Protein AF-A0AAX6MX62-F1 (afdb_monomer_lite)

Sequence (453 aa):
MTKADQLPPQNISNWLSMFRNEKPLVGHGFFATSRPPDQALENAAKWEELFFNREISGIQWPTEFAEFKDRCGVEVLLRLGEAFTESLPSIKNTVFTRLKVIESELAALPELPPNVEHEVKKSLFDFLHQMKTAMKNTAFSSEWNALNSQFQDCIFRIKPTCTVKDSELQTIDISGADSEPTTPTPHRPRPTDSTMRNFTTPSRRQRQEGAATPVKNEEIPMAMSRTSSVVGGSGAGASDPFAKYSNLGRLAMDIRNIRSEILSKKRPGMPRDLVPDEVRENLCLKAVRKWEAPLETYISKTAELLKKTANTALESSLESLRSRLIFKDCRKYLGEFIDKTVASQRARLAEIFGSETYQLYMMNDDAFHRYKAQEMEQLTRMRGIIRLKALTLIDWTYSIKKLERMSEEEKAKERKMLDTNLPKAGKDPYDTEIEVAGFVRGYYMSMSFHLLF

Secondary structure (DSSP, 8-state):
---GGG--GGGHHHHHHHHTT-S---TT---B----SSS-GGGHHHHHHHHHTT-STT----GGGGGGGGGBSHHHHHHHHHHHHHHHHHHHHHHHHHHHHHHHHHHTSPPPPS-HHHHHHHHHHHHHHHHHHHHHSHHHHHHHHHHHHHHHHHHHHTSPPEE---GGGS----------------------------------------------------------------------TTGGGTTTTTT-EEHHHHHHHHHHTPPTT--TT---HHHHHHHHHHHHGGGHHHHHHHHHHHHHHHHHHHHHHHHHHSGGGTTSHHHHHHHHHHHHHHHHHHHHHHHHHHHHHHHHTTS---S-HHHHHHHHHHHHHHHHHHHHHHHHHHTTSS-TT-----GGGS-HHHHHHHHHHHHHHGGGG-S-TTHHHHHHHHHHHHHHHHHHHHHH-

pLDDT: mean 76.08, std 19.91, range [26.7, 96.12]

Structure (mmCIF, N/CA/C/O backbone):
data_AF-A0AAX6MX62-F1
#
_entry.id   AF-A0AAX6MX62-F1
#
loop_
_atom_site.group_PDB
_atom_site.id
_atom_site.type_symbol
_atom_site.label_atom_id
_atom_site.label_alt_id
_atom_site.label_comp_id
_atom_site.label_asym_id
_atom_site.label_entity_id
_atom_site.label_seq_id
_atom_site.pdbx_PDB_ins_code
_atom_site.Cartn_x
_atom_site.Cartn_y
_atom_site.Cartn_z
_atom_site.occupancy
_atom_site.B_iso_or_equiv
_atom_site.auth_seq_id
_atom_site.auth_comp_id
_atom_site.auth_asym_id
_atom_site.auth_atom_id
_atom_site.pdbx_PDB_model_num
ATOM 1 N N . MET A 1 1 ? -29.141 -35.889 71.687 1.00 77.56 1 MET A N 1
ATOM 2 C CA . MET A 1 1 ? -30.233 -36.862 71.898 1.00 77.56 1 MET A CA 1
ATOM 3 C C . MET A 1 1 ? -31.029 -36.373 73.092 1.00 77.56 1 MET A C 1
ATOM 5 O O . MET A 1 1 ? -30.424 -36.046 74.102 1.00 77.56 1 MET A O 1
ATOM 9 N N . THR A 1 2 ? -32.336 -36.186 72.947 1.00 77.94 2 THR A N 1
ATOM 10 C CA . THR A 1 2 ? -33.185 -35.512 73.946 1.00 77.94 2 THR A CA 1
ATOM 11 C C . THR A 1 2 ? -34.311 -36.442 74.399 1.00 77.94 2 THR A C 1
ATOM 13 O O . THR A 1 2 ? -34.620 -37.396 73.686 1.00 77.94 2 THR A O 1
ATOM 16 N N . LYS A 1 3 ? -34.928 -36.152 75.556 1.00 78.69 3 LYS A N 1
ATOM 17 C CA . LYS A 1 3 ? -35.994 -36.967 76.181 1.00 78.69 3 LYS A CA 1
ATOM 18 C C . LYS A 1 3 ? -35.534 -38.372 76.586 1.00 78.69 3 LYS A C 1
ATOM 20 O O . LYS A 1 3 ? -36.187 -39.372 76.289 1.00 78.69 3 LYS A O 1
ATOM 25 N N . ALA A 1 4 ? -34.362 -38.449 77.212 1.00 79.38 4 ALA A N 1
ATOM 26 C CA . ALA A 1 4 ? -33.800 -39.710 77.691 1.00 79.38 4 ALA A CA 1
ATOM 27 C C . ALA A 1 4 ? -34.695 -40.408 78.745 1.00 79.38 4 ALA A C 1
ATOM 29 O O . ALA A 1 4 ? -34.673 -41.630 78.852 1.00 79.38 4 ALA A O 1
ATOM 30 N N . ASP A 1 5 ? -35.533 -39.655 79.459 1.00 74.50 5 ASP A N 1
ATOM 31 C CA . ASP A 1 5 ? -36.582 -40.130 80.370 1.00 74.50 5 ASP A CA 1
ATOM 32 C C . ASP A 1 5 ? -37.685 -40.954 79.692 1.00 74.50 5 ASP A C 1
ATOM 34 O O . ASP A 1 5 ? -38.270 -41.831 80.322 1.00 74.50 5 ASP A O 1
ATOM 38 N N . GLN A 1 6 ? -37.949 -40.714 78.406 1.00 77.69 6 GLN A N 1
ATOM 39 C CA . GLN A 1 6 ? -39.003 -41.389 77.638 1.00 77.69 6 GLN A CA 1
ATOM 40 C C . GLN A 1 6 ? -38.445 -42.424 76.655 1.00 77.69 6 GLN A C 1
ATOM 42 O O . GLN A 1 6 ? -39.113 -42.766 75.677 1.00 77.69 6 GLN A O 1
ATOM 47 N N . LEU A 1 7 ? -37.216 -42.907 76.870 1.00 77.69 7 LEU A N 1
ATOM 48 C CA . LEU A 1 7 ? -36.557 -43.834 75.955 1.00 77.69 7 LEU A CA 1
ATOM 49 C C . LEU A 1 7 ? -37.317 -45.174 75.883 1.00 77.69 7 LEU A C 1
ATOM 51 O O . LEU A 1 7 ? -37.326 -45.924 76.860 1.00 77.69 7 LEU A O 1
ATOM 55 N N . PRO A 1 8 ? -37.914 -45.538 74.729 1.00 78.56 8 PRO A N 1
ATOM 56 C CA . PRO A 1 8 ? -38.585 -46.823 74.595 1.00 78.56 8 PRO A CA 1
ATOM 57 C C . PRO A 1 8 ? -37.554 -47.960 74.605 1.00 78.56 8 PRO A C 1
ATOM 59 O O . PRO A 1 8 ? -36.505 -47.823 73.966 1.00 78.56 8 PRO A O 1
ATOM 62 N N . PRO A 1 9 ? -37.852 -49.121 75.213 1.00 75.31 9 PRO A N 1
ATOM 63 C CA . PRO A 1 9 ? -36.896 -50.225 75.334 1.00 75.31 9 PRO A CA 1
ATOM 64 C C . PRO A 1 9 ? -36.392 -50.748 73.978 1.00 75.31 9 PRO A C 1
ATOM 66 O O . PRO A 1 9 ? -35.249 -51.176 73.853 1.00 75.31 9 PRO A O 1
ATOM 69 N N . GLN A 1 10 ? -37.205 -50.627 72.924 1.00 79.19 10 GLN A N 1
ATOM 70 C CA . GLN A 1 10 ? -36.853 -51.022 71.554 1.00 79.19 10 GLN A CA 1
ATOM 71 C C . GLN A 1 10 ? -35.764 -50.134 70.918 1.00 79.19 10 GLN A C 1
ATOM 73 O O . GLN A 1 10 ? -35.095 -50.557 69.980 1.00 79.19 10 GLN A O 1
ATOM 78 N N . ASN A 1 11 ? -35.562 -48.914 71.430 1.00 79.75 11 ASN A N 1
ATOM 79 C CA . ASN A 1 11 ? -34.615 -47.934 70.888 1.00 79.75 11 ASN A CA 1
ATOM 80 C C . ASN A 1 11 ? -33.276 -47.880 71.638 1.00 79.75 11 ASN A C 1
ATOM 82 O O . ASN A 1 11 ? -32.382 -47.140 71.219 1.00 79.75 11 ASN A O 1
ATOM 86 N N . ILE A 1 12 ? -33.110 -48.670 72.703 1.00 79.88 12 ILE A N 1
ATOM 87 C CA . ILE A 1 12 ? -31.885 -48.706 73.514 1.00 79.88 12 ILE A CA 1
ATOM 88 C C . ILE A 1 12 ? -30.672 -49.111 72.662 1.00 79.88 12 ILE A C 1
ATOM 90 O O . ILE A 1 12 ? -29.658 -48.417 72.668 1.00 79.88 12 ILE A O 1
ATOM 94 N N . SER A 1 13 ? -30.792 -50.170 71.855 1.00 80.44 13 SER A N 1
ATOM 95 C CA . SER A 1 13 ? -29.715 -50.649 70.969 1.00 80.44 13 SER A CA 1
ATOM 96 C C . SER A 1 13 ? -29.292 -49.601 69.935 1.00 80.44 13 SER A C 1
ATOM 98 O O . SER A 1 13 ? -28.107 -49.413 69.660 1.00 80.44 13 SER A O 1
ATOM 100 N N . ASN A 1 14 ? -30.262 -48.861 69.399 1.00 81.69 14 ASN A N 1
ATOM 101 C CA . ASN A 1 14 ? -30.030 -47.795 68.437 1.00 81.69 14 ASN A CA 1
ATOM 102 C C . ASN A 1 14 ? -29.258 -46.630 69.077 1.00 81.69 14 ASN A C 1
ATOM 104 O O . ASN A 1 14 ? -28.263 -46.166 68.522 1.00 81.69 14 ASN A O 1
ATOM 108 N N . TRP A 1 15 ? -29.668 -46.200 70.270 1.00 83.31 15 TRP A N 1
ATOM 109 C CA . TRP A 1 15 ? -28.978 -45.152 71.020 1.00 83.31 15 TRP A CA 1
ATOM 110 C C . TRP A 1 15 ? -27.556 -45.579 71.413 1.00 83.31 15 TRP A C 1
ATOM 112 O O . TRP A 1 15 ? -26.620 -44.810 71.211 1.00 83.31 15 TRP A O 1
ATOM 122 N N . LEU A 1 16 ? -27.355 -46.824 71.856 1.00 82.31 16 LEU A N 1
ATOM 123 C CA . LEU A 1 16 ? -26.022 -47.364 72.152 1.00 82.31 16 LEU A CA 1
ATOM 124 C C . LEU A 1 16 ? -25.104 -47.372 70.923 1.00 82.31 16 LEU A C 1
ATOM 126 O O . LEU A 1 16 ? -23.960 -46.940 71.032 1.00 82.31 16 LEU A O 1
ATOM 130 N N . SER A 1 17 ? -25.606 -47.769 69.747 1.00 81.00 17 SER A N 1
ATOM 131 C CA . SER A 1 17 ? -24.821 -47.728 68.499 1.00 81.00 17 SER A CA 1
ATOM 132 C C . SER A 1 17 ? -24.388 -46.303 68.115 1.00 81.00 17 SER A C 1
ATOM 134 O O . SER A 1 17 ? -23.308 -46.099 67.562 1.00 81.00 17 SER A O 1
ATOM 136 N N . MET A 1 18 ? -25.200 -45.291 68.455 1.00 80.81 18 MET A N 1
ATOM 137 C CA . MET A 1 18 ? -24.845 -43.880 68.271 1.00 80.81 18 MET A CA 1
ATOM 138 C C . MET A 1 18 ? -23.773 -43.435 69.275 1.00 80.81 18 MET A C 1
ATOM 140 O O . MET A 1 18 ? -22.812 -42.777 68.888 1.00 80.81 18 MET A O 1
ATOM 144 N N . PHE A 1 19 ? -23.880 -43.824 70.549 1.00 77.94 19 PHE A N 1
ATOM 145 C CA . PHE A 1 19 ? -22.873 -43.499 71.569 1.00 77.94 19 PHE A CA 1
ATOM 146 C C . PHE A 1 19 ? -21.520 -44.183 71.323 1.00 77.94 19 PHE A C 1
ATOM 148 O O . PHE A 1 19 ? -20.480 -43.546 71.510 1.00 77.94 19 PHE A O 1
ATOM 155 N N . ARG A 1 20 ? -21.538 -45.428 70.828 1.00 82.06 20 ARG A N 1
ATOM 156 C CA . ARG A 1 20 ? -20.361 -46.222 70.431 1.00 82.06 20 ARG A CA 1
ATOM 157 C C . ARG A 1 20 ? -19.742 -45.812 69.099 1.00 82.06 20 ARG A C 1
ATOM 159 O O . ARG A 1 20 ? -18.747 -46.407 68.703 1.00 82.06 20 ARG A O 1
ATOM 166 N N . ASN A 1 21 ? -20.293 -44.796 68.427 1.00 70.75 21 ASN A N 1
ATOM 167 C CA . ASN A 1 21 ? -19.791 -44.300 67.145 1.00 70.75 21 ASN A CA 1
ATOM 168 C C . ASN A 1 21 ? -19.837 -45.342 66.005 1.00 70.75 21 ASN A C 1
ATOM 170 O O . ASN A 1 21 ? -19.127 -45.216 65.011 1.00 70.75 21 ASN A O 1
ATOM 174 N N . GLU A 1 22 ? -20.695 -46.359 66.121 1.00 70.50 22 GLU A N 1
ATOM 175 C CA . GLU A 1 22 ? -20.905 -47.395 65.094 1.00 70.50 22 GLU A CA 1
ATOM 176 C C . GLU A 1 22 ? -21.735 -46.865 63.906 1.00 70.50 22 GLU A C 1
ATOM 178 O O . GLU A 1 22 ? -21.837 -47.497 62.855 1.00 70.50 22 GLU A O 1
ATOM 183 N N . LYS A 1 23 ? -22.317 -45.671 64.065 1.00 66.25 23 LYS A N 1
ATOM 184 C CA . LYS A 1 23 ? -22.972 -44.872 63.023 1.00 66.25 23 LYS A CA 1
ATOM 185 C C . LYS A 1 23 ? -22.084 -43.682 62.641 1.00 66.25 23 LYS A C 1
ATOM 187 O O . LYS A 1 23 ? -21.320 -43.224 63.489 1.00 66.25 23 LYS A O 1
ATOM 192 N N . PRO A 1 24 ? -22.176 -43.162 61.399 1.00 56.03 24 PRO A N 1
ATOM 193 C CA . PRO A 1 24 ? -21.285 -42.107 60.916 1.00 56.03 24 PRO A CA 1
ATOM 194 C C . PRO A 1 24 ? -21.229 -40.921 61.889 1.00 56.03 24 PRO A C 1
ATOM 196 O O . PRO A 1 24 ? -22.263 -40.355 62.250 1.00 56.03 24 PRO A O 1
ATOM 199 N N . LEU A 1 25 ? -20.011 -40.584 62.329 1.00 60.09 25 LEU A N 1
ATOM 200 C CA . LEU A 1 25 ? -19.753 -39.526 63.305 1.00 60.09 25 LEU A CA 1
ATOM 201 C C . LEU A 1 25 ? -20.275 -38.178 62.798 1.00 60.09 25 LEU A C 1
ATOM 203 O O . LEU A 1 25 ? -19.914 -37.737 61.708 1.00 60.09 25 LEU A O 1
ATOM 207 N N . VAL A 1 26 ? -21.042 -37.479 63.634 1.00 59.84 26 VAL A N 1
ATOM 208 C CA . VAL A 1 26 ? -21.360 -36.061 63.434 1.00 59.84 26 VAL A CA 1
ATOM 209 C C . VAL A 1 26 ? -20.473 -35.253 64.378 1.00 59.84 26 VAL A C 1
ATOM 211 O O . VAL A 1 26 ? -20.745 -35.182 65.574 1.00 59.84 26 VAL A O 1
ATOM 214 N N . GLY A 1 27 ? -19.386 -34.682 63.851 1.00 66.69 27 GLY A N 1
ATOM 215 C CA . GLY A 1 27 ? -18.508 -33.747 64.568 1.00 66.69 27 GLY A CA 1
ATOM 216 C C . GLY A 1 27 ? -18.018 -34.262 65.928 1.00 66.69 27 GLY A C 1
ATOM 217 O O . GLY A 1 27 ? -17.171 -35.147 65.990 1.00 66.69 27 GLY A O 1
ATOM 218 N N . HIS A 1 28 ? -18.562 -33.704 67.012 1.00 68.44 28 HIS A N 1
ATOM 219 C CA . HIS A 1 28 ? -18.165 -33.977 68.401 1.00 68.44 28 HIS A CA 1
ATOM 220 C C . HIS A 1 28 ? -18.859 -35.198 69.041 1.00 68.44 28 HIS A C 1
ATOM 222 O O . HIS A 1 28 ? -18.721 -35.426 70.241 1.00 68.44 28 HIS A O 1
ATOM 228 N N . GLY A 1 29 ? -19.592 -35.995 68.257 1.00 75.88 29 GLY A N 1
ATOM 229 C CA . GLY A 1 29 ? -20.301 -37.184 68.731 1.00 75.88 29 GLY A CA 1
ATOM 230 C C . GLY A 1 29 ? -21.686 -36.883 69.314 1.00 75.88 29 GLY A C 1
ATOM 231 O O . GLY A 1 29 ? -22.194 -35.765 69.273 1.00 75.88 29 GLY A O 1
ATOM 232 N N . PHE A 1 30 ? -22.337 -37.924 69.830 1.00 79.12 30 PHE A N 1
ATOM 233 C CA . PHE A 1 30 ? -23.684 -37.845 70.397 1.00 79.12 30 PHE A CA 1
ATOM 234 C C . PHE A 1 30 ? -23.668 -37.583 71.911 1.00 79.12 30 PHE A C 1
ATOM 236 O O . PHE A 1 30 ? -22.931 -38.232 72.647 1.00 79.12 30 PHE A O 1
ATOM 243 N N . PHE A 1 31 ? -24.508 -36.663 72.375 1.00 82.62 31 PHE A N 1
ATOM 244 C CA . PHE A 1 31 ? -24.725 -36.370 73.796 1.00 82.62 31 PHE A CA 1
ATOM 245 C C . PHE A 1 31 ? -26.189 -36.628 74.145 1.00 82.62 31 PHE A C 1
ATOM 247 O O . PHE A 1 31 ? -27.060 -36.425 73.288 1.00 82.62 31 PHE A O 1
ATOM 254 N N . ALA A 1 32 ? -26.480 -37.060 75.372 1.00 81.94 32 ALA A N 1
ATOM 255 C CA . ALA A 1 32 ? -27.849 -37.261 75.849 1.00 81.94 32 ALA A CA 1
ATOM 256 C C . ALA A 1 32 ? -28.227 -36.214 76.892 1.00 81.94 32 ALA A C 1
ATOM 258 O O . ALA A 1 32 ? -27.435 -35.871 77.764 1.00 81.94 32 ALA A O 1
ATOM 259 N N . THR A 1 33 ? -29.466 -35.743 76.804 1.00 80.75 33 THR A N 1
ATOM 260 C CA . THR A 1 33 ? -30.073 -34.888 77.816 1.00 80.75 33 THR A CA 1
ATOM 261 C C . THR A 1 33 ? -31.504 -35.325 78.107 1.00 80.75 33 THR A C 1
ATOM 263 O O . THR A 1 33 ? -32.225 -35.823 77.230 1.00 80.75 33 THR A O 1
ATOM 266 N N . SER A 1 34 ? -31.901 -35.145 79.357 1.00 78.31 34 SER A N 1
ATOM 267 C CA . SER A 1 34 ? -33.217 -35.430 79.899 1.00 78.31 34 SER A CA 1
ATOM 268 C C . SER A 1 34 ? -33.770 -34.184 80.580 1.00 78.31 34 SER A C 1
ATOM 270 O O . SER A 1 34 ? -33.016 -33.385 81.131 1.00 78.31 34 SER A O 1
ATOM 272 N N . ARG A 1 35 ? -35.091 -34.001 80.556 1.00 75.75 35 ARG A N 1
ATOM 273 C CA . ARG A 1 35 ? -35.747 -32.906 81.281 1.00 75.75 35 ARG A CA 1
ATOM 274 C C . ARG A 1 35 ? -36.882 -33.458 82.133 1.00 75.75 35 ARG A C 1
ATOM 276 O O . ARG A 1 35 ? -37.557 -34.373 81.672 1.00 75.75 35 ARG A O 1
ATOM 283 N N . PRO A 1 36 ? -37.125 -32.893 83.327 1.00 73.00 36 PRO A N 1
ATOM 284 C CA . PRO A 1 36 ? -38.261 -33.306 84.129 1.00 73.00 36 PRO A CA 1
ATOM 285 C C . PRO A 1 36 ? -39.559 -32.952 83.382 1.00 73.00 36 PRO A C 1
ATOM 287 O O . PRO A 1 36 ? -39.681 -31.821 82.903 1.00 73.00 36 PRO A O 1
ATOM 290 N N . PRO A 1 37 ? -40.524 -33.882 83.270 1.00 64.88 37 PRO A N 1
ATOM 291 C CA . PRO A 1 37 ? -41.738 -33.662 82.486 1.00 64.88 37 PRO A CA 1
ATOM 292 C C . PRO A 1 37 ? -42.641 -32.558 83.065 1.00 64.88 37 PRO A C 1
ATOM 294 O O . PRO A 1 37 ? -43.276 -31.856 82.285 1.00 64.88 37 PRO A O 1
ATOM 297 N N . ASP A 1 38 ? -42.620 -32.342 84.391 1.00 65.06 38 ASP A N 1
ATOM 298 C CA . ASP A 1 38 ? -43.579 -31.467 85.095 1.00 65.06 38 ASP A CA 1
ATOM 299 C C . ASP A 1 38 ? -42.949 -30.530 86.162 1.00 65.06 38 ASP A C 1
ATOM 301 O O . ASP A 1 38 ? -43.635 -30.085 87.082 1.00 65.06 38 ASP A O 1
ATOM 305 N N . GLN A 1 39 ? -41.644 -30.218 86.095 1.00 62.12 39 GLN A N 1
ATOM 306 C CA . GLN A 1 39 ? -40.976 -29.322 87.068 1.00 62.12 39 GLN A CA 1
ATOM 307 C C . GLN A 1 39 ? -40.427 -28.030 86.449 1.00 62.12 39 GLN A C 1
ATOM 309 O O . GLN A 1 39 ? -40.095 -27.967 85.266 1.00 62.12 39 GLN A O 1
ATOM 314 N N . ALA A 1 40 ? -40.297 -26.993 87.286 1.00 61.34 40 ALA A N 1
ATOM 315 C CA . ALA A 1 40 ? -39.700 -25.713 86.915 1.00 61.34 40 ALA A CA 1
ATOM 316 C C . ALA A 1 40 ? -38.222 -25.866 86.494 1.00 61.34 40 ALA A C 1
ATOM 318 O O . ALA A 1 40 ? -37.453 -26.608 87.106 1.00 61.34 40 ALA A O 1
ATOM 319 N N . LEU A 1 41 ? -37.826 -25.112 85.461 1.00 60.53 41 LEU A N 1
ATOM 320 C CA . LEU A 1 41 ? -36.515 -25.171 84.792 1.00 60.53 41 LEU A CA 1
ATOM 321 C C . LEU A 1 41 ? -35.306 -24.922 85.718 1.00 60.53 41 LEU A C 1
ATOM 323 O O . LEU A 1 41 ? -34.196 -25.321 85.375 1.00 60.53 41 LEU A O 1
ATOM 327 N N . GLU A 1 42 ? -35.506 -24.296 86.879 1.00 62.34 42 GLU A N 1
ATOM 328 C CA . GLU A 1 42 ? -34.435 -23.876 87.797 1.00 62.34 42 GLU A CA 1
ATOM 329 C C . GLU A 1 42 ? -33.686 -25.044 88.462 1.00 62.34 42 GLU A C 1
ATOM 331 O O . GLU A 1 42 ? -32.519 -24.896 88.813 1.00 62.34 42 GLU A O 1
ATOM 336 N N . ASN A 1 43 ? -34.303 -26.228 88.572 1.00 66.31 43 ASN A N 1
ATOM 337 C CA . ASN A 1 43 ? -33.672 -27.427 89.148 1.00 66.31 43 ASN A CA 1
ATOM 338 C C . ASN A 1 43 ? -33.357 -28.520 88.111 1.00 66.31 43 ASN A C 1
ATOM 340 O O . ASN A 1 43 ? -33.008 -29.642 88.483 1.00 66.31 43 ASN A O 1
ATOM 344 N N . ALA A 1 44 ? -33.452 -28.209 86.813 1.00 68.69 44 ALA A N 1
ATOM 345 C CA . ALA A 1 44 ? -33.318 -29.198 85.744 1.00 68.69 44 ALA A CA 1
ATOM 346 C C . ALA A 1 44 ? -31.931 -29.868 85.703 1.00 68.69 44 ALA A C 1
ATOM 348 O O . ALA A 1 44 ? -31.861 -31.070 85.471 1.00 68.69 44 ALA A O 1
ATOM 349 N N . ALA A 1 45 ? -30.850 -29.129 85.985 1.00 69.88 45 ALA A N 1
ATOM 350 C CA . ALA A 1 45 ? -29.486 -29.673 85.987 1.00 69.88 45 ALA A CA 1
ATOM 351 C C . ALA A 1 45 ? -29.272 -30.711 87.104 1.00 69.88 45 ALA A C 1
ATOM 353 O O . ALA A 1 45 ? -28.797 -31.813 86.848 1.00 69.88 45 ALA A O 1
ATOM 354 N N . LYS A 1 46 ? -29.718 -30.396 88.329 1.00 74.06 46 LYS A N 1
ATOM 355 C CA . LYS A 1 46 ? -29.643 -31.314 89.479 1.00 74.06 46 LYS A CA 1
ATOM 356 C C . LYS A 1 46 ? -30.517 -32.548 89.278 1.00 74.06 46 LYS A C 1
ATOM 358 O O . LYS A 1 46 ? -30.117 -33.655 89.615 1.00 74.06 46 LYS A O 1
ATOM 363 N N . TRP A 1 47 ? -31.715 -32.369 88.722 1.00 76.62 47 TRP A N 1
ATOM 364 C CA . TRP A 1 47 ? -32.600 -33.488 88.407 1.00 76.62 47 TRP A CA 1
ATOM 365 C C . TRP A 1 47 ? -31.977 -34.420 87.364 1.00 76.62 47 TRP A C 1
ATOM 367 O O . TRP A 1 47 ? -32.022 -35.635 87.511 1.00 76.62 47 TRP A O 1
ATOM 377 N N . GLU A 1 48 ? -31.366 -33.860 86.326 1.00 76.88 48 GLU A N 1
ATOM 378 C CA . GLU A 1 48 ? -30.748 -34.636 85.258 1.00 76.88 48 GLU A CA 1
ATOM 379 C C . GLU A 1 48 ? -29.501 -35.400 85.736 1.00 76.88 48 GLU A C 1
ATOM 381 O O . GLU A 1 48 ? -29.311 -36.557 85.358 1.00 76.88 48 GLU A O 1
ATOM 386 N N . GLU A 1 49 ? -28.701 -34.804 86.624 1.00 75.56 49 GLU A N 1
ATOM 387 C CA . GLU A 1 49 ? -27.587 -35.480 87.295 1.00 75.56 49 GLU A CA 1
ATOM 388 C C . GLU A 1 49 ? -28.077 -36.689 88.112 1.00 75.56 49 GLU A C 1
ATOM 390 O O . GLU A 1 49 ? -27.568 -37.800 87.950 1.00 75.56 49 GLU A O 1
ATOM 395 N N . LEU A 1 50 ? -29.127 -36.508 88.921 1.00 75.31 50 LEU A N 1
ATOM 396 C CA . LEU A 1 50 ? -29.745 -37.588 89.701 1.00 75.31 50 LEU A CA 1
ATOM 397 C C . LEU A 1 50 ? -30.389 -38.661 88.804 1.00 75.31 50 LEU A C 1
ATOM 399 O O . LEU A 1 50 ? -30.332 -39.853 89.117 1.00 75.31 50 LEU A O 1
ATOM 403 N N . PHE A 1 51 ? -30.970 -38.263 87.669 1.00 78.31 51 PHE A N 1
ATOM 404 C CA . PHE A 1 51 ? -31.570 -39.162 86.681 1.00 78.31 51 PHE A CA 1
ATOM 405 C C . PHE A 1 51 ? -30.521 -40.076 86.035 1.00 78.31 51 PHE A C 1
ATOM 407 O O . PHE A 1 51 ? -30.674 -41.300 86.045 1.00 78.31 51 PHE A O 1
ATOM 414 N N . PHE A 1 52 ? -29.425 -39.508 85.520 1.00 78.06 52 PHE A N 1
ATOM 415 C CA . PHE A 1 52 ? -28.351 -40.291 84.902 1.00 78.06 52 PHE A CA 1
ATOM 416 C C . PHE A 1 52 ? -27.534 -41.097 85.927 1.00 78.06 52 PHE A C 1
ATOM 418 O O . PHE A 1 52 ? -26.981 -42.140 85.572 1.00 78.06 52 PHE A O 1
ATOM 425 N N . ASN A 1 53 ? -27.532 -40.686 87.203 1.00 75.62 53 ASN A N 1
ATOM 426 C CA . ASN A 1 53 ? -26.977 -41.453 88.326 1.00 75.62 53 ASN A CA 1
ATOM 427 C C . ASN A 1 53 ? -27.915 -42.546 88.866 1.00 75.62 53 ASN A C 1
ATOM 429 O O . ASN A 1 53 ? -27.488 -43.335 89.706 1.00 75.62 53 ASN A O 1
ATOM 433 N N . ARG A 1 54 ? -29.148 -42.653 88.343 1.00 70.06 54 ARG A N 1
ATOM 434 C CA . ARG A 1 54 ? -30.176 -43.636 88.748 1.00 70.06 54 ARG A CA 1
ATOM 435 C C . ARG A 1 54 ? -30.637 -43.507 90.201 1.00 70.06 54 ARG A C 1
ATOM 437 O O . ARG A 1 54 ? -31.048 -44.489 90.812 1.00 70.06 54 ARG A O 1
ATOM 444 N N . GLU A 1 55 ? -30.605 -42.298 90.743 1.00 63.84 55 GLU A N 1
ATOM 445 C CA . GLU A 1 55 ? -31.010 -42.014 92.125 1.00 63.84 55 GLU A CA 1
ATOM 446 C C . GLU A 1 55 ? -32.491 -41.598 92.233 1.00 63.84 55 GLU A C 1
ATOM 448 O O . GLU A 1 55 ? -33.002 -41.362 93.327 1.00 63.84 55 GLU A O 1
ATOM 453 N N . ILE A 1 56 ? -33.210 -41.538 91.104 1.00 65.44 56 ILE A N 1
ATOM 454 C CA . ILE A 1 56 ? -34.626 -41.155 91.038 1.00 65.44 56 ILE A CA 1
ATOM 455 C C . ILE A 1 56 ? -35.531 -42.393 91.038 1.00 65.44 56 ILE A C 1
ATOM 457 O O . ILE A 1 56 ? -35.474 -43.242 90.148 1.00 65.44 56 ILE A O 1
ATOM 461 N N . SER A 1 57 ? -36.430 -42.464 92.018 1.00 54.81 57 SER A N 1
ATOM 462 C CA . SER A 1 57 ? -37.421 -43.536 92.145 1.00 54.81 57 SER A CA 1
ATOM 463 C C . SER A 1 57 ? -38.523 -43.425 91.084 1.00 54.81 57 SER A C 1
ATOM 465 O O . SER A 1 57 ? -39.227 -42.420 91.022 1.00 54.81 57 SER A O 1
ATOM 467 N N . GLY A 1 58 ? -38.710 -44.482 90.282 1.00 59.06 58 GLY A N 1
ATOM 468 C CA . GLY A 1 58 ? -39.826 -44.627 89.331 1.00 59.06 58 GLY A CA 1
ATOM 469 C C . GLY A 1 58 ? -39.451 -44.580 87.845 1.00 59.06 58 GLY A C 1
ATOM 470 O O . GLY A 1 58 ? -40.237 -45.041 87.023 1.00 59.06 58 GLY A O 1
ATOM 471 N N . ILE A 1 59 ? -38.253 -44.101 87.487 1.00 63.50 59 ILE A N 1
ATOM 472 C CA . ILE A 1 59 ? -37.738 -44.111 86.106 1.00 63.50 59 ILE A CA 1
ATOM 473 C C . ILE A 1 59 ? -36.266 -44.533 86.154 1.00 63.50 59 ILE A C 1
ATOM 475 O O . ILE A 1 59 ? -35.441 -43.825 86.723 1.00 63.50 59 ILE A O 1
ATOM 479 N N . GLN A 1 60 ? -35.924 -45.692 85.583 1.00 66.06 60 GLN A N 1
ATOM 480 C CA . GLN A 1 60 ? -34.553 -46.214 85.606 1.00 66.06 60 GLN A CA 1
ATOM 481 C C . GLN A 1 60 ? -33.863 -46.008 84.257 1.00 66.06 60 GLN A C 1
ATOM 483 O O . GLN A 1 60 ? -34.242 -46.610 83.253 1.00 66.06 60 GLN A O 1
ATOM 488 N N . TRP A 1 61 ? -32.821 -45.174 84.246 1.00 74.94 61 TRP A N 1
ATOM 489 C CA . TRP A 1 61 ? -31.928 -45.044 83.097 1.00 74.94 61 TRP A CA 1
ATOM 490 C C . TRP A 1 61 ? -31.179 -46.373 82.861 1.00 74.94 61 TRP A C 1
ATOM 492 O O . TRP A 1 61 ? -30.593 -46.887 83.821 1.00 74.94 61 TRP A O 1
ATOM 502 N N . PRO A 1 62 ? -31.164 -46.948 81.640 1.00 78.06 62 PRO A N 1
ATOM 503 C CA . PRO A 1 62 ? -30.671 -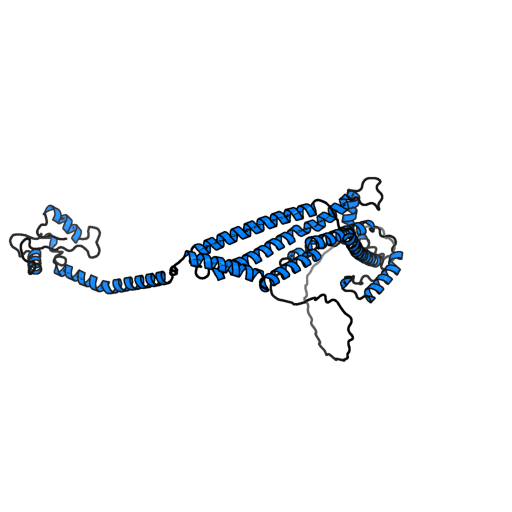48.311 81.427 1.00 78.06 62 PRO A CA 1
ATOM 504 C C . PRO A 1 62 ? -29.201 -48.511 81.819 1.00 78.06 62 PRO A C 1
ATOM 506 O O . PRO A 1 62 ? -28.374 -47.593 81.722 1.00 78.06 62 PRO A O 1
ATOM 509 N N . THR A 1 63 ? -28.873 -49.723 82.280 1.00 76.12 63 THR A N 1
ATOM 510 C CA . THR A 1 63 ? -27.552 -50.094 82.820 1.00 76.12 63 THR A CA 1
ATOM 511 C C . THR A 1 63 ? -26.428 -49.888 81.811 1.00 76.12 63 THR A C 1
ATOM 513 O O . THR A 1 63 ? -25.346 -49.409 82.151 1.00 76.12 63 THR A O 1
ATOM 516 N N . GLU A 1 64 ? -26.750 -50.185 80.558 1.00 79.12 64 GLU A N 1
ATOM 517 C CA . GLU A 1 64 ? -25.892 -50.248 79.383 1.00 79.12 64 GLU A CA 1
ATOM 518 C C . GLU A 1 64 ? -25.298 -48.888 78.988 1.00 79.12 64 GLU A C 1
ATOM 520 O O . GLU A 1 64 ? -24.287 -48.839 78.295 1.00 79.12 64 GLU A O 1
ATOM 525 N N . PHE A 1 65 ? -25.887 -47.779 79.448 1.00 77.06 65 PHE A N 1
ATOM 526 C CA . PHE A 1 65 ? -25.383 -46.424 79.199 1.00 77.06 65 PHE A CA 1
ATOM 527 C C . PHE A 1 65 ? -24.407 -45.916 80.273 1.00 77.06 65 PHE A C 1
ATOM 529 O O . PHE A 1 65 ? -23.955 -44.776 80.184 1.00 77.06 65 PHE A O 1
ATOM 536 N N . ALA A 1 66 ? -24.067 -46.728 81.284 1.00 74.88 66 ALA A N 1
ATOM 537 C CA . ALA A 1 66 ? -23.159 -46.323 82.365 1.00 74.88 66 ALA A CA 1
ATOM 538 C C . ALA A 1 66 ? -21.764 -45.910 81.857 1.00 74.88 66 ALA A C 1
ATOM 540 O O . ALA A 1 66 ? -21.157 -44.999 82.414 1.00 74.88 66 ALA A O 1
ATOM 541 N N . GLU A 1 67 ? -21.290 -46.539 80.778 1.00 78.94 67 GLU A N 1
ATOM 542 C CA . GLU A 1 67 ? -20.002 -46.240 80.134 1.00 78.94 67 GLU A CA 1
ATOM 543 C C . GLU A 1 67 ? -19.947 -44.839 79.498 1.00 78.94 67 GLU A C 1
ATOM 545 O O . GLU A 1 67 ? -18.860 -44.341 79.233 1.00 78.94 67 GLU A O 1
ATOM 550 N N . PHE A 1 68 ? -21.098 -44.190 79.278 1.00 77.81 68 PHE A N 1
ATOM 551 C CA . PHE A 1 68 ? -21.215 -42.890 78.600 1.00 77.81 68 PHE A CA 1
ATOM 552 C C . PHE A 1 68 ? -21.721 -41.775 79.522 1.00 77.81 68 PHE A C 1
ATOM 554 O O . PHE A 1 68 ? -22.278 -40.774 79.059 1.00 77.81 68 PHE A O 1
ATOM 561 N N . LYS A 1 69 ? -21.571 -41.951 80.840 1.00 73.50 69 LYS A N 1
ATOM 562 C CA . LYS A 1 69 ? -22.020 -40.986 81.855 1.00 73.50 69 LYS A CA 1
ATOM 563 C C . LYS A 1 69 ? -21.393 -39.599 81.665 1.00 73.50 69 LYS A C 1
ATOM 565 O O . LYS A 1 69 ? -22.059 -38.595 81.877 1.00 73.50 69 LYS A O 1
ATOM 570 N N . ASP A 1 70 ? -20.149 -39.544 81.204 1.00 73.75 70 ASP A N 1
ATOM 571 C CA . ASP A 1 70 ? -19.390 -38.329 80.882 1.00 73.75 70 ASP A CA 1
ATOM 572 C C . ASP A 1 70 ? -19.949 -37.529 79.688 1.00 73.75 70 ASP A C 1
ATOM 574 O O . ASP A 1 70 ? -19.583 -36.372 79.488 1.00 73.75 70 ASP A O 1
ATOM 578 N N . ARG A 1 71 ? -20.854 -38.127 78.903 1.00 74.88 71 ARG A N 1
ATOM 579 C CA . ARG A 1 71 ? -21.516 -37.526 77.730 1.00 74.88 71 ARG A CA 1
ATOM 580 C C . ARG A 1 71 ? -23.013 -37.281 77.945 1.00 74.88 71 ARG A C 1
ATOM 582 O O . ARG A 1 71 ? -23.733 -36.955 76.992 1.00 74.88 71 ARG A O 1
ATOM 589 N N . CYS A 1 72 ? -23.486 -37.458 79.175 1.00 78.06 72 CYS A N 1
ATOM 590 C CA . CYS A 1 72 ? -24.873 -37.260 79.570 1.00 78.06 72 CYS A CA 1
ATOM 591 C C . CYS A 1 72 ? -24.984 -36.032 80.483 1.00 78.06 72 CYS A C 1
ATOM 593 O O . CYS A 1 72 ? -24.193 -35.876 81.408 1.00 78.06 72 CYS A O 1
ATOM 595 N N . GLY A 1 73 ? -25.970 -35.170 80.228 1.00 74.44 73 GLY A N 1
ATOM 596 C CA . GLY A 1 73 ? -26.240 -33.982 81.041 1.00 74.44 73 GLY A CA 1
ATOM 597 C C . GLY A 1 73 ? -26.053 -32.649 80.310 1.00 74.44 73 GLY A C 1
ATOM 598 O O . GLY A 1 73 ? -25.243 -32.510 79.389 1.00 74.44 73 GLY A O 1
ATOM 599 N N . VAL A 1 74 ? -26.806 -31.639 80.745 1.00 72.06 74 VAL A N 1
ATOM 600 C CA . VAL A 1 74 ? -26.813 -30.277 80.190 1.00 72.06 74 VAL A CA 1
ATOM 601 C C . VAL A 1 74 ? -25.491 -29.542 80.432 1.00 72.06 74 VAL A C 1
ATOM 603 O O . VAL A 1 74 ? -25.073 -28.762 79.577 1.00 72.06 74 VAL A O 1
ATOM 606 N N . GLU A 1 75 ? -24.786 -29.813 81.533 1.00 70.25 75 GLU A N 1
ATOM 607 C CA . GLU A 1 75 ? -23.491 -29.177 81.837 1.00 70.25 75 GLU A CA 1
ATOM 608 C C . GLU A 1 75 ? -22.397 -29.536 80.822 1.00 70.25 75 GLU A C 1
ATOM 610 O O . GLU A 1 75 ? -21.585 -28.694 80.435 1.00 70.25 75 GLU A O 1
ATOM 615 N N . VAL A 1 76 ? -22.414 -30.768 80.311 1.00 69.88 76 VAL A N 1
ATOM 616 C CA . VAL A 1 76 ? -21.486 -31.216 79.262 1.00 69.88 76 VAL A CA 1
ATOM 617 C C . VAL A 1 76 ? -21.803 -30.529 77.928 1.00 69.88 76 VAL A C 1
ATOM 619 O O . VAL A 1 76 ? -20.902 -30.197 77.160 1.00 69.88 76 VAL A O 1
ATOM 622 N N . LEU A 1 77 ? -23.082 -30.244 77.673 1.00 66.44 77 LEU A N 1
ATOM 623 C CA . LEU A 1 77 ? -23.557 -29.500 76.503 1.00 66.44 77 LEU A CA 1
ATOM 624 C C . LEU A 1 77 ? -23.178 -28.008 76.561 1.00 66.44 77 LEU A C 1
ATOM 626 O O . LEU A 1 77 ? -22.920 -27.409 75.520 1.00 66.44 77 LEU A O 1
ATOM 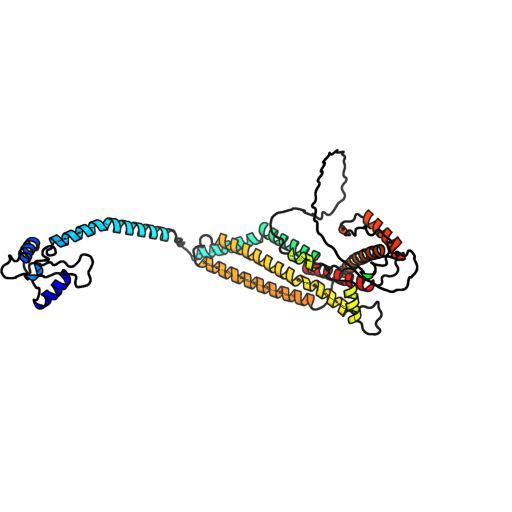630 N N . LEU A 1 78 ? -23.082 -27.416 77.757 1.00 66.50 78 LEU A N 1
ATOM 631 C CA . LEU A 1 78 ? -22.608 -26.038 77.959 1.00 66.50 78 LEU A CA 1
ATOM 632 C C . LEU A 1 78 ? -21.139 -25.851 77.545 1.00 66.50 78 LEU A C 1
ATOM 634 O O . LEU A 1 78 ? -20.810 -24.820 76.961 1.00 66.50 78 LEU A O 1
ATOM 638 N N . ARG A 1 79 ? -20.284 -26.869 77.725 1.00 65.38 79 ARG A N 1
ATOM 639 C CA . ARG A 1 79 ? -18.888 -26.857 77.235 1.00 65.38 79 ARG A CA 1
ATOM 640 C C . ARG A 1 79 ? -18.777 -26.762 75.706 1.00 65.38 79 ARG A C 1
ATOM 642 O O . ARG A 1 79 ? -17.785 -26.262 75.189 1.00 65.38 79 ARG A O 1
ATOM 649 N N . LEU A 1 80 ? -19.811 -27.159 74.956 1.00 64.69 80 LEU A N 1
ATOM 650 C CA . LEU A 1 80 ? -19.871 -26.927 73.504 1.00 64.69 80 LEU A CA 1
ATOM 651 C C . LEU A 1 80 ? -20.040 -25.433 73.166 1.00 64.69 80 LEU A C 1
ATOM 653 O O . LEU A 1 80 ? -19.577 -24.974 72.122 1.00 64.69 80 LEU A O 1
ATOM 657 N N . GLY A 1 81 ? -20.673 -24.663 74.057 1.00 64.81 81 GLY A N 1
ATOM 658 C CA . GLY A 1 81 ? -20.774 -23.208 73.945 1.00 64.81 81 GLY A CA 1
ATOM 659 C C . GLY A 1 81 ? -19.413 -22.514 74.038 1.00 64.81 81 GLY A C 1
ATOM 660 O O . GLY A 1 81 ? -19.190 -21.535 73.328 1.00 64.81 81 GLY A O 1
ATOM 661 N N . GLU A 1 82 ? -18.480 -23.062 74.823 1.00 68.44 82 GLU A N 1
ATOM 662 C CA . GLU A 1 82 ? -17.105 -22.551 74.939 1.00 68.44 82 GLU A CA 1
ATOM 663 C C . GLU A 1 82 ? -16.337 -22.710 73.616 1.00 68.44 82 GLU A C 1
ATOM 665 O O . GLU A 1 82 ? -15.751 -21.749 73.109 1.00 68.44 82 GLU A O 1
ATOM 670 N N . ALA A 1 83 ? -16.456 -23.875 72.970 1.00 66.25 83 ALA A N 1
ATOM 671 C CA . ALA A 1 83 ? -15.905 -24.110 71.633 1.00 66.25 83 ALA A CA 1
ATOM 672 C C . ALA A 1 83 ? -16.529 -23.179 70.568 1.00 66.25 83 ALA A C 1
ATOM 674 O O . ALA A 1 83 ? -15.856 -22.740 69.631 1.00 66.25 83 ALA A O 1
ATOM 675 N N . PHE A 1 84 ? -17.808 -22.813 70.723 1.00 65.19 84 PHE A N 1
ATOM 676 C CA . PHE A 1 84 ? -18.444 -21.811 69.866 1.00 65.19 84 PHE A CA 1
ATOM 677 C C . PHE A 1 84 ? -17.841 -20.417 70.093 1.00 65.19 84 PHE A C 1
ATOM 679 O O . PHE A 1 84 ? -17.518 -19.733 69.118 1.00 65.19 84 PHE A O 1
ATOM 686 N N . THR A 1 85 ? -17.600 -20.010 71.344 1.00 71.50 85 THR A N 1
ATOM 687 C CA . THR A 1 85 ? -16.926 -18.735 71.650 1.00 71.50 85 THR A CA 1
ATOM 688 C C . THR A 1 85 ? -15.486 -18.667 71.148 1.00 71.50 85 THR A C 1
ATOM 690 O O . THR A 1 85 ? -15.076 -17.607 70.679 1.00 71.50 85 THR A O 1
ATOM 693 N N . GLU A 1 86 ? -14.744 -19.775 71.143 1.00 75.50 86 GLU A N 1
ATOM 694 C CA . GLU A 1 86 ? -13.399 -19.838 70.548 1.00 75.50 86 GLU A CA 1
ATOM 695 C C . GLU A 1 86 ? -13.422 -19.655 69.021 1.00 75.50 86 GLU A C 1
ATOM 697 O O . GLU A 1 86 ? -12.487 -19.104 68.438 1.00 75.50 86 GLU A O 1
ATOM 702 N N . SER A 1 87 ? -14.514 -20.056 68.361 1.00 75.44 87 SER A N 1
ATOM 703 C CA . SER A 1 87 ? -14.682 -19.913 66.909 1.00 75.44 87 SER A CA 1
ATOM 704 C C . SER A 1 87 ? -15.161 -18.519 66.461 1.00 75.44 87 SER A C 1
ATOM 706 O O . SER A 1 87 ? -14.939 -18.128 65.309 1.00 75.44 87 SER A O 1
ATOM 708 N N . LEU A 1 88 ? -15.762 -17.723 67.357 1.00 82.31 88 LEU A N 1
ATOM 709 C CA . LEU A 1 88 ? -16.309 -16.393 67.041 1.00 82.31 88 LEU A CA 1
ATOM 710 C C . LEU A 1 88 ? -15.277 -15.390 66.490 1.00 82.31 88 LEU A C 1
ATOM 712 O O . LEU A 1 88 ? -15.604 -14.697 65.521 1.00 82.31 88 LEU A O 1
ATOM 716 N N . PRO A 1 89 ? -14.042 -15.283 67.023 1.00 84.88 89 PRO A N 1
ATOM 717 C CA . PRO A 1 89 ? -13.022 -14.399 66.460 1.00 84.88 89 PRO A CA 1
ATOM 718 C C . PRO A 1 89 ? -12.663 -14.760 65.013 1.00 84.88 89 PRO A C 1
ATOM 720 O O . PRO A 1 89 ? -12.506 -13.872 64.174 1.00 84.88 89 PRO A O 1
ATOM 723 N N . SER A 1 90 ? -12.591 -16.059 64.704 1.00 82.44 90 SER A N 1
ATOM 724 C CA . SER A 1 90 ? -12.315 -16.563 63.354 1.00 82.44 90 SER A CA 1
ATOM 725 C C . SER A 1 90 ? -13.450 -16.222 62.384 1.00 82.44 90 SER A C 1
ATOM 727 O O . SER A 1 90 ? -13.211 -15.695 61.293 1.00 82.44 90 SER A O 1
ATOM 729 N N . ILE A 1 91 ? -14.702 -16.416 62.810 1.00 84.31 91 ILE A N 1
ATOM 730 C CA . ILE A 1 91 ? -15.889 -16.042 62.028 1.00 84.31 91 ILE A CA 1
ATOM 731 C C . ILE A 1 91 ? -15.911 -14.529 61.785 1.00 84.31 91 ILE A C 1
ATOM 733 O O . ILE A 1 91 ? -16.083 -14.094 60.647 1.00 84.31 91 ILE A O 1
ATOM 737 N N . LYS A 1 92 ? -15.666 -13.719 62.823 1.00 86.31 92 LYS A N 1
ATOM 738 C CA . LYS A 1 92 ? -15.603 -12.256 62.714 1.00 86.31 92 LYS A CA 1
ATOM 739 C C . LYS A 1 92 ? -14.542 -11.821 61.705 1.00 86.31 92 LYS A C 1
ATOM 741 O O . LYS A 1 92 ? -14.859 -11.042 60.812 1.00 86.31 92 LYS A O 1
ATOM 746 N N . ASN A 1 93 ? -13.322 -12.354 61.789 1.00 89.62 93 ASN A N 1
ATOM 747 C CA . ASN A 1 93 ? -12.271 -12.055 60.814 1.00 89.62 93 ASN A CA 1
ATOM 748 C C . ASN A 1 93 ? -12.685 -12.447 59.396 1.00 89.62 93 ASN A C 1
ATOM 750 O O . ASN A 1 93 ? -12.539 -11.642 58.484 1.00 89.62 93 ASN A O 1
ATOM 754 N N . THR A 1 94 ? -13.271 -13.630 59.216 1.00 88.44 94 THR A N 1
ATOM 755 C CA . THR A 1 94 ? -13.721 -14.102 57.899 1.00 88.44 94 THR A CA 1
ATOM 756 C C . THR A 1 94 ? -14.786 -13.181 57.298 1.00 88.44 94 THR A C 1
ATOM 758 O O . THR A 1 94 ? -14.717 -12.842 56.115 1.00 88.44 94 THR A O 1
ATOM 761 N N . VAL A 1 95 ? -15.742 -12.724 58.113 1.00 91.44 95 VAL A N 1
ATOM 762 C CA . VAL A 1 95 ? -16.770 -11.757 57.704 1.00 91.44 95 VAL A CA 1
ATOM 763 C C . VAL A 1 95 ? -16.144 -10.409 57.358 1.00 91.44 95 VAL A C 1
ATOM 765 O O . VAL A 1 95 ? -16.458 -9.865 56.307 1.00 91.44 95 VAL A O 1
ATOM 768 N N . PHE A 1 96 ? -15.220 -9.891 58.172 1.00 92.25 96 PHE A N 1
ATOM 769 C CA . PHE A 1 96 ? -14.529 -8.631 57.879 1.00 92.25 96 PHE A CA 1
ATOM 770 C C . PHE A 1 96 ? -13.680 -8.711 56.608 1.00 92.25 96 PHE A C 1
ATOM 772 O O . PHE A 1 96 ? -13.688 -7.777 55.811 1.00 92.25 96 PHE A O 1
ATOM 779 N N . THR A 1 97 ? -12.980 -9.822 56.374 1.00 91.12 97 THR A N 1
ATOM 780 C CA . THR A 1 97 ? -12.220 -10.033 55.138 1.00 91.12 97 THR A CA 1
ATOM 781 C C . THR A 1 97 ? -13.151 -10.073 53.930 1.00 91.12 97 THR A C 1
ATOM 783 O O . THR A 1 97 ? -12.888 -9.391 52.944 1.00 91.12 97 THR A O 1
ATOM 786 N N . ARG A 1 98 ? -14.267 -10.810 54.013 1.00 90.94 98 ARG A N 1
ATOM 787 C CA . ARG A 1 98 ? -15.299 -10.849 52.962 1.00 90.94 98 ARG A CA 1
ATOM 788 C C . ARG A 1 98 ? -15.904 -9.474 52.702 1.00 90.94 98 ARG A C 1
ATOM 790 O O . ARG A 1 98 ? -16.040 -9.094 51.547 1.00 90.94 98 ARG A O 1
ATOM 797 N N . LEU A 1 99 ? -16.231 -8.732 53.755 1.00 91.12 99 LEU A N 1
ATOM 798 C CA . LEU A 1 99 ? -16.798 -7.391 53.661 1.00 91.12 99 LEU A CA 1
ATOM 799 C C . LEU A 1 99 ? -15.817 -6.448 52.963 1.00 91.12 99 LEU A C 1
ATOM 801 O O . LEU A 1 99 ? -16.202 -5.779 52.015 1.00 91.12 99 LEU A O 1
ATOM 805 N N . LYS A 1 100 ? -14.534 -6.482 53.336 1.00 89.94 100 LYS A N 1
ATOM 806 C CA . LYS A 1 100 ? -13.492 -5.663 52.706 1.00 89.94 100 LYS A CA 1
ATOM 807 C C . LYS A 1 100 ? -13.286 -6.003 51.224 1.00 89.94 100 LYS A C 1
ATOM 809 O O . LYS A 1 100 ? -13.045 -5.108 50.420 1.00 89.94 100 LYS A O 1
ATOM 814 N N . VAL A 1 101 ? -13.395 -7.283 50.857 1.00 90.06 101 VAL A N 1
ATOM 815 C CA . VAL A 1 101 ? -13.372 -7.722 49.451 1.00 90.06 101 VAL A CA 1
ATOM 816 C C . VAL A 1 101 ? -14.584 -7.167 48.704 1.00 90.06 101 VAL A C 1
ATOM 818 O O . VAL A 1 101 ? -14.407 -6.530 47.672 1.00 90.06 101 VAL A O 1
ATOM 821 N N . ILE A 1 102 ? -15.791 -7.314 49.254 1.00 89.19 102 ILE A N 1
ATOM 822 C CA . ILE A 1 102 ? -17.025 -6.813 48.632 1.00 89.19 102 ILE A CA 1
ATOM 823 C C . ILE A 1 102 ? -17.005 -5.286 48.502 1.00 89.19 102 ILE A C 1
ATOM 825 O O . ILE A 1 102 ? -17.371 -4.769 47.455 1.00 89.19 102 ILE A O 1
ATOM 829 N N . GLU A 1 103 ? -16.544 -4.554 49.517 1.00 87.31 103 GLU A N 1
ATOM 830 C CA . GLU A 1 103 ? -16.372 -3.098 49.442 1.00 87.31 103 GLU A CA 1
ATOM 831 C C . GLU A 1 103 ? -15.365 -2.705 48.360 1.00 87.31 103 GLU A C 1
ATOM 833 O O . GLU A 1 103 ? -15.610 -1.758 47.617 1.00 87.31 103 GLU A O 1
ATOM 838 N N . SER A 1 104 ? -14.261 -3.447 48.219 1.00 81.56 104 SER A N 1
ATOM 839 C CA . SER A 1 104 ? -13.292 -3.200 47.146 1.00 81.56 104 SER A CA 1
ATOM 840 C C . SER A 1 104 ? -13.859 -3.498 45.753 1.00 81.56 104 SER A C 1
ATOM 842 O O . SER A 1 104 ? -13.582 -2.760 44.810 1.00 81.56 104 SER A O 1
ATOM 844 N N . GLU A 1 105 ? -14.695 -4.532 45.624 1.00 81.25 105 GLU A N 1
ATOM 845 C CA . GLU A 1 105 ? -15.390 -4.879 44.382 1.00 81.25 105 GLU A CA 1
ATOM 846 C C . GLU A 1 105 ? -16.473 -3.848 44.042 1.00 81.25 105 GLU A C 1
ATOM 848 O O . GLU A 1 105 ? -16.576 -3.441 42.888 1.00 81.25 105 GLU A O 1
ATOM 853 N N . LEU A 1 106 ? -17.234 -3.367 45.034 1.00 76.75 106 LEU A N 1
ATOM 854 C CA . LEU A 1 106 ? -18.225 -2.305 44.850 1.00 76.75 106 LEU A CA 1
ATOM 855 C C . LEU A 1 106 ? -17.570 -0.977 44.470 1.00 76.75 106 LEU A C 1
ATOM 857 O O . LEU A 1 106 ? -18.053 -0.310 43.562 1.00 76.75 106 LEU A O 1
ATOM 861 N N . ALA A 1 107 ? -16.467 -0.606 45.124 1.00 72.69 107 ALA A N 1
ATOM 862 C CA . ALA A 1 107 ? -15.717 0.606 44.796 1.00 72.69 107 ALA A CA 1
ATOM 863 C C . ALA A 1 107 ? -15.084 0.546 43.393 1.00 72.69 107 ALA A C 1
ATOM 865 O O . ALA A 1 107 ? -14.827 1.582 42.783 1.00 72.69 107 ALA A O 1
ATOM 866 N N . ALA A 1 108 ? -14.841 -0.658 42.866 1.00 69.69 108 ALA A N 1
ATOM 867 C CA . ALA A 1 108 ? -14.379 -0.866 41.497 1.00 69.69 108 ALA A CA 1
ATOM 868 C C . ALA A 1 108 ? -15.507 -0.778 40.449 1.00 69.69 108 ALA A C 1
ATOM 870 O O . ALA A 1 108 ? -15.217 -0.694 39.249 1.00 69.69 108 ALA A O 1
ATOM 871 N N . LEU A 1 109 ? -16.783 -0.788 40.860 1.00 66.50 109 LEU A N 1
ATOM 872 C CA . LEU A 1 109 ? -17.902 -0.576 39.947 1.00 66.50 109 LEU A CA 1
ATOM 873 C C . LEU A 1 109 ? -18.038 0.924 39.640 1.00 66.50 109 LEU A C 1
ATOM 875 O O . LEU A 1 109 ? -18.109 1.739 40.556 1.00 66.50 109 LEU A O 1
ATOM 879 N N . PRO A 1 110 ? -18.105 1.322 38.359 1.00 63.25 110 PRO A N 1
ATOM 880 C CA . PRO A 1 110 ? -18.292 2.723 38.008 1.00 63.25 110 PRO A CA 1
ATOM 881 C C . PRO A 1 110 ? -19.687 3.188 38.452 1.00 63.25 110 PRO A C 1
ATOM 883 O O . PRO A 1 110 ? -20.692 2.622 38.011 1.00 63.25 110 PRO A O 1
ATOM 886 N N . GLU A 1 111 ? -19.759 4.239 39.274 1.00 63.62 111 GLU A N 1
ATOM 887 C CA . GLU A 1 111 ? -21.030 4.855 39.675 1.00 63.62 111 GLU A CA 1
ATOM 888 C C . GLU A 1 111 ? -21.869 5.200 38.434 1.00 63.62 111 GLU A C 1
ATOM 890 O O . GLU A 1 111 ? -21.355 5.687 37.420 1.00 63.62 111 GLU A O 1
ATOM 895 N N . LEU A 1 112 ? -23.168 4.879 38.450 1.00 63.53 112 LEU A N 1
ATOM 896 C CA . LEU A 1 112 ? -24.043 5.240 37.339 1.00 63.53 112 LEU A CA 1
ATOM 897 C C . LEU A 1 112 ? -24.227 6.762 37.333 1.00 63.53 112 LEU A C 1
ATOM 899 O O . LEU A 1 112 ? -24.726 7.302 38.320 1.00 63.53 112 LEU A O 1
ATOM 903 N N . PRO A 1 113 ? -23.878 7.458 36.233 1.00 67.06 113 PRO A N 1
ATOM 904 C CA . PRO A 1 113 ? -24.214 8.863 36.118 1.00 67.06 113 PRO A CA 1
ATOM 905 C C . PRO A 1 113 ? -25.738 9.028 36.200 1.00 67.06 113 PRO A C 1
ATOM 907 O O . PRO A 1 113 ? -26.476 8.178 35.690 1.00 67.06 113 PRO A O 1
ATOM 910 N N . PRO A 1 114 ? -26.224 10.126 36.802 1.00 69.81 114 PRO A N 1
ATOM 911 C CA . PRO A 1 114 ? -27.650 10.346 37.044 1.00 69.81 114 PRO A CA 1
ATOM 912 C C . PRO A 1 114 ? -28.478 10.357 35.751 1.00 69.81 114 PRO A C 1
ATOM 914 O O . PRO A 1 114 ? -29.656 10.012 35.770 1.00 69.81 114 PRO A O 1
ATOM 917 N N . ASN A 1 115 ? -27.862 10.705 34.616 1.00 82.19 115 ASN A N 1
ATOM 918 C CA . ASN A 1 115 ? -28.457 10.567 33.292 1.00 82.19 115 ASN A CA 1
ATOM 919 C C . ASN A 1 115 ? -27.492 9.841 32.341 1.00 82.19 115 ASN A C 1
ATOM 921 O O . ASN A 1 115 ? -26.631 10.452 31.704 1.00 82.19 115 ASN A O 1
ATOM 925 N N . VAL A 1 116 ? -27.653 8.520 32.252 1.00 80.31 116 VAL A N 1
ATOM 926 C CA . VAL A 1 116 ? -26.821 7.641 31.416 1.00 80.31 116 VAL A CA 1
ATOM 927 C C . VAL A 1 116 ? -26.938 7.991 29.930 1.00 80.31 116 VAL A C 1
ATOM 929 O O . VAL A 1 116 ? -25.937 7.980 29.222 1.00 80.31 116 VAL A O 1
ATOM 932 N N . GLU A 1 117 ? -28.133 8.338 29.449 1.00 83.94 117 GLU A N 1
ATOM 933 C CA . GLU A 1 117 ? -28.355 8.667 28.036 1.00 83.94 117 GLU A CA 1
ATOM 934 C C . GLU A 1 117 ? -27.590 9.929 27.623 1.00 83.94 117 GLU A C 1
ATOM 936 O O . GLU A 1 117 ? -26.948 9.961 26.569 1.00 83.94 117 GLU A O 1
ATOM 941 N N . HIS A 1 118 ? -27.633 10.961 28.468 1.00 86.44 118 HIS A N 1
ATOM 942 C CA . HIS A 1 118 ? -26.909 12.203 28.229 1.00 86.44 118 HIS A CA 1
ATOM 943 C C . HIS A 1 118 ? -25.395 11.969 28.181 1.00 86.44 118 HIS A C 1
ATOM 945 O O . HIS A 1 118 ? -24.731 12.470 27.275 1.00 86.44 118 HIS A O 1
ATOM 951 N N . GLU A 1 119 ? -24.855 11.177 29.112 1.00 84.94 119 GLU A N 1
ATOM 952 C CA . GLU A 1 119 ? -23.423 10.868 29.149 1.00 84.94 119 GLU A CA 1
ATOM 953 C C . GLU A 1 119 ? -22.978 10.111 27.892 1.00 84.94 119 GLU A C 1
ATOM 955 O O . GLU A 1 119 ? -21.994 10.483 27.260 1.00 84.94 119 GLU A O 1
ATOM 960 N N . VAL A 1 120 ? -23.756 9.117 27.451 1.00 86.50 120 VAL A N 1
ATOM 961 C CA . VAL A 1 120 ? -23.471 8.383 26.210 1.00 86.50 120 VAL A CA 1
ATOM 962 C C . VAL A 1 120 ? -23.496 9.309 24.993 1.00 86.50 120 VAL A C 1
ATOM 964 O O . VAL A 1 120 ? -22.578 9.273 24.172 1.00 86.50 120 VAL A O 1
ATOM 967 N N . LYS A 1 121 ? -24.520 10.162 24.864 1.00 88.75 121 LYS A N 1
ATOM 968 C CA . LYS A 1 121 ? -24.615 11.129 23.758 1.00 88.75 121 LYS A CA 1
ATOM 969 C C . LYS A 1 121 ? -23.433 12.093 23.752 1.00 88.75 121 LYS A C 1
ATOM 971 O O . LYS A 1 121 ? -22.878 12.358 22.687 1.00 88.75 121 LYS A O 1
ATOM 976 N N . LYS A 1 122 ? -23.035 12.580 24.927 1.00 90.06 122 LYS A N 1
ATOM 977 C CA . LYS A 1 122 ? -21.876 13.454 25.098 1.00 90.06 122 LYS A CA 1
ATOM 978 C C . LYS A 1 122 ? -20.587 12.750 24.669 1.00 90.06 122 LYS A C 1
ATOM 980 O O . LYS A 1 122 ? -19.906 13.270 23.794 1.00 90.06 122 LYS A O 1
ATOM 985 N N . SER A 1 123 ? -20.316 11.537 25.158 1.00 88.75 123 SER A N 1
ATOM 986 C CA . SER A 1 123 ? -19.130 10.763 24.760 1.00 88.75 123 SER A CA 1
ATOM 987 C C . SER A 1 123 ? -19.079 10.479 23.255 1.00 88.75 123 SER A C 1
ATOM 989 O O . SER A 1 123 ? -18.013 10.548 22.650 1.00 88.75 123 SER A O 1
ATOM 991 N N . LEU A 1 124 ? -20.220 10.195 22.615 1.00 89.94 124 LEU A N 1
ATOM 992 C CA . LEU A 1 124 ? -20.285 9.998 21.161 1.00 89.94 124 LEU A CA 1
ATOM 993 C C . LEU A 1 124 ? -20.043 11.299 20.378 1.00 89.94 124 LEU A C 1
ATOM 995 O O . LEU A 1 124 ? -19.415 11.279 19.315 1.00 89.94 124 LEU A O 1
ATOM 999 N N . PHE A 1 125 ? -20.524 12.433 20.887 1.00 91.94 125 PHE A N 1
ATOM 1000 C CA . PHE A 1 125 ? -20.250 13.740 20.293 1.00 91.94 125 PHE A CA 1
ATOM 1001 C C . PHE A 1 125 ? -18.773 14.125 20.448 1.00 91.94 125 PHE A C 1
ATOM 1003 O O . PHE A 1 125 ? -18.147 14.587 19.490 1.00 91.94 125 PHE A O 1
ATOM 1010 N N . ASP A 1 126 ? -18.197 13.849 21.617 1.00 92.56 126 ASP A N 1
ATOM 1011 C CA . ASP A 1 126 ? -16.779 14.045 21.905 1.00 92.56 126 ASP A CA 1
ATOM 1012 C C . ASP A 1 126 ? -15.915 13.151 21.010 1.00 92.56 126 ASP A C 1
ATOM 1014 O O . ASP A 1 126 ? -14.947 13.636 20.425 1.00 92.56 126 ASP A O 1
ATOM 1018 N N . PHE A 1 127 ? -16.305 11.890 20.792 1.00 92.88 127 PHE A N 1
ATOM 1019 C CA . PHE A 1 127 ? -15.667 11.003 19.815 1.00 92.88 127 PHE A CA 1
ATOM 1020 C C . PHE A 1 127 ? -15.657 11.618 18.411 1.00 92.88 127 PHE A C 1
ATOM 1022 O O . PHE A 1 127 ? -14.609 11.684 17.766 1.00 92.88 127 PHE A O 1
ATOM 1029 N N . LEU A 1 128 ? -16.804 12.111 17.930 1.00 92.06 128 LEU A N 1
ATOM 1030 C CA . LEU A 1 128 ? -16.902 12.740 16.611 1.00 92.06 128 LEU A CA 1
ATOM 1031 C C . LEU A 1 128 ? -15.989 13.969 16.504 1.00 92.06 128 LEU A C 1
ATOM 1033 O O . LEU A 1 128 ? -15.346 14.178 15.470 1.00 92.06 128 LEU A O 1
ATOM 1037 N N . HIS A 1 129 ? -15.936 14.789 17.554 1.00 92.31 129 HIS A N 1
ATOM 1038 C CA . HIS A 1 129 ? -15.068 15.958 17.602 1.00 92.31 129 HIS A CA 1
ATOM 1039 C C . HIS A 1 129 ? -13.588 15.556 17.601 1.00 92.31 129 HIS A C 1
ATOM 1041 O O . HIS A 1 129 ? -12.824 16.049 16.770 1.00 92.31 129 HIS A O 1
ATOM 1047 N N . GLN A 1 130 ? -13.196 14.610 18.457 1.00 91.19 130 GLN A N 1
ATOM 1048 C CA . GLN A 1 130 ? -11.831 14.093 18.530 1.00 91.19 130 GLN A CA 1
ATOM 1049 C C . GLN A 1 130 ? -11.395 13.460 17.210 1.00 91.19 130 GLN A C 1
ATOM 1051 O O . GLN A 1 130 ? -10.291 13.733 16.753 1.00 91.19 130 GLN A O 1
ATOM 1056 N N . MET A 1 131 ? -12.266 12.702 16.541 1.00 91.19 131 MET A N 1
ATOM 1057 C CA . MET A 1 131 ? -11.977 12.123 15.229 1.00 91.19 131 MET A CA 1
ATOM 1058 C C . MET A 1 131 ? -11.753 13.212 14.172 1.00 91.19 131 MET A C 1
ATOM 1060 O O . MET A 1 131 ? -10.765 13.175 13.443 1.00 91.19 131 MET A O 1
ATOM 1064 N N . LYS A 1 132 ? -12.617 14.236 14.109 1.00 90.12 132 LYS A N 1
ATOM 1065 C CA . LYS A 1 132 ? -12.434 15.373 13.185 1.00 90.12 132 LYS A CA 1
ATOM 1066 C C . LYS A 1 132 ? -11.130 16.122 13.451 1.00 90.12 132 LYS A C 1
ATOM 1068 O O . LYS A 1 132 ? -10.447 16.505 12.502 1.00 90.12 132 LYS A O 1
ATOM 1073 N N . THR A 1 133 ? -10.786 16.326 14.717 1.00 90.31 133 THR A N 1
ATOM 1074 C CA . THR A 1 133 ? -9.543 16.988 15.120 1.00 90.31 133 THR A CA 1
ATOM 1075 C C . THR A 1 133 ? -8.330 16.119 14.807 1.00 90.31 133 THR A C 1
ATOM 1077 O O . THR A 1 133 ? -7.359 16.628 14.262 1.00 90.31 133 THR A O 1
ATOM 1080 N N . ALA A 1 134 ? -8.396 14.809 15.049 1.00 87.75 134 ALA A N 1
ATOM 1081 C CA . ALA A 1 134 ? -7.327 13.863 14.747 1.00 87.75 134 ALA A CA 1
ATOM 1082 C C . ALA A 1 134 ? -7.054 13.756 13.239 1.00 87.75 134 ALA A C 1
ATOM 1084 O O . ALA A 1 134 ? -5.897 13.755 12.833 1.00 87.75 134 ALA A O 1
ATOM 1085 N N . MET A 1 135 ? -8.098 13.769 12.405 1.00 84.44 135 MET A N 1
ATOM 1086 C CA . MET A 1 135 ? -7.954 13.790 10.942 1.00 84.44 135 MET A CA 1
ATOM 1087 C C . MET A 1 135 ? -7.342 15.099 10.421 1.00 84.44 135 MET A C 1
ATOM 1089 O O . MET A 1 135 ? -6.674 15.099 9.391 1.00 84.44 135 MET A O 1
ATOM 1093 N N . LYS A 1 136 ? -7.557 16.219 11.125 1.00 85.06 136 LYS A N 1
ATOM 1094 C CA . LYS A 1 136 ? -6.934 17.521 10.823 1.00 85.06 136 LYS A CA 1
ATOM 1095 C C . LYS A 1 136 ? -5.576 17.714 11.504 1.00 85.06 136 LYS A C 1
ATOM 1097 O O . LYS A 1 136 ? -4.900 18.704 11.234 1.00 85.06 136 LYS A O 1
ATOM 1102 N N . ASN A 1 137 ? -5.193 16.812 12.403 1.00 83.94 137 ASN A N 1
ATOM 1103 C CA . ASN A 1 137 ? -3.967 16.921 13.176 1.00 83.94 137 ASN A CA 1
ATOM 1104 C C . ASN A 1 137 ? -2.754 16.750 12.252 1.00 83.94 137 ASN A C 1
ATOM 1106 O O . ASN A 1 137 ? -2.732 15.897 11.358 1.00 83.94 137 ASN A O 1
ATOM 1110 N N . THR A 1 138 ? -1.719 17.546 12.505 1.00 79.00 138 THR A N 1
ATOM 1111 C CA . THR A 1 138 ? -0.436 17.478 11.808 1.00 79.00 138 THR A CA 1
ATOM 1112 C C . THR A 1 138 ? 0.218 16.104 11.938 1.00 79.00 138 THR A C 1
ATOM 1114 O O . THR A 1 138 ? 0.872 15.676 10.995 1.00 79.00 138 THR A O 1
ATOM 1117 N N . ALA A 1 139 ? 0.000 15.375 13.038 1.00 83.94 139 ALA A N 1
ATOM 1118 C CA . ALA A 1 139 ? 0.559 14.036 13.236 1.00 83.94 139 ALA A CA 1
ATOM 1119 C C . ALA A 1 139 ? 0.014 12.999 12.235 1.00 83.94 139 ALA A C 1
ATOM 1121 O O . ALA A 1 139 ? 0.797 12.365 11.530 1.00 83.94 139 ALA A O 1
ATOM 1122 N N . PHE A 1 140 ? -1.314 12.866 12.115 1.00 87.12 140 PHE A N 1
ATOM 1123 C CA . PHE A 1 140 ? -1.933 11.944 11.150 1.00 87.12 140 PHE A CA 1
ATOM 1124 C C . PHE A 1 140 ? -1.583 12.336 9.714 1.00 87.12 140 PHE A C 1
ATOM 1126 O O . PHE A 1 140 ? -1.166 11.493 8.924 1.00 87.12 140 PHE A O 1
ATOM 1133 N N . SER A 1 141 ? -1.701 13.630 9.398 1.00 87.50 141 SER A N 1
ATOM 1134 C CA . SER A 1 141 ? -1.355 14.153 8.075 1.00 87.50 141 SER A CA 1
ATOM 1135 C C . SER A 1 141 ? 0.115 13.887 7.732 1.00 87.50 141 SER A C 1
ATOM 1137 O O . SER A 1 141 ? 0.419 13.489 6.614 1.00 87.50 141 SER A O 1
ATOM 1139 N N . SER A 1 142 ? 1.032 14.021 8.694 1.00 89.62 142 SER A N 1
ATOM 1140 C CA . SER A 1 142 ? 2.455 13.718 8.509 1.00 89.62 142 SER A CA 1
ATOM 1141 C C . SER A 1 142 ? 2.710 12.229 8.251 1.00 89.62 142 SER A C 1
ATOM 1143 O O . SER A 1 142 ? 3.370 11.894 7.269 1.00 89.62 142 SER A O 1
ATOM 1145 N N . GLU A 1 143 ? 2.147 11.328 9.069 1.00 90.31 143 GLU A N 1
ATOM 1146 C CA . GLU A 1 143 ? 2.287 9.873 8.874 1.00 90.31 143 GLU A CA 1
ATOM 1147 C C . GLU A 1 143 ? 1.704 9.429 7.521 1.00 90.31 143 GLU A C 1
ATOM 1149 O O . GLU A 1 143 ? 2.323 8.649 6.793 1.00 90.31 143 GLU A O 1
ATOM 1154 N N . TRP A 1 144 ? 0.544 9.971 7.141 1.00 91.12 144 TRP A N 1
ATOM 1155 C CA . TRP A 1 144 ? -0.090 9.665 5.862 1.00 91.12 144 TRP A CA 1
ATOM 1156 C C . TRP A 1 144 ? 0.679 10.249 4.669 1.00 91.12 144 TRP A C 1
ATOM 1158 O O . TRP A 1 144 ? 0.886 9.554 3.675 1.00 91.12 144 TRP A O 1
ATOM 1168 N N . ASN A 1 145 ? 1.191 11.479 4.771 1.00 91.06 145 ASN A N 1
ATOM 1169 C CA . ASN A 1 145 ? 2.036 12.078 3.734 1.00 91.06 145 ASN A CA 1
ATOM 1170 C C . ASN A 1 145 ? 3.357 11.320 3.560 1.00 91.06 145 ASN A C 1
ATOM 1172 O O . ASN A 1 145 ? 3.817 11.138 2.430 1.00 91.06 145 ASN A O 1
ATOM 1176 N N . ALA A 1 146 ? 3.959 10.842 4.651 1.00 92.69 146 ALA A N 1
ATOM 1177 C CA . ALA A 1 146 ? 5.136 9.986 4.587 1.00 92.69 146 ALA A CA 1
ATOM 1178 C C . ALA A 1 146 ? 4.830 8.681 3.836 1.00 92.69 146 ALA A C 1
ATOM 1180 O O . ALA A 1 146 ? 5.592 8.298 2.950 1.00 92.69 146 ALA A O 1
ATOM 1181 N N . LEU A 1 147 ? 3.686 8.046 4.117 1.00 93.19 147 LEU A N 1
ATOM 1182 C CA . LEU A 1 147 ? 3.236 6.853 3.396 1.00 93.19 147 LEU A CA 1
ATOM 1183 C C . LEU A 1 147 ? 3.010 7.133 1.899 1.00 93.19 147 LEU A C 1
ATOM 1185 O O . LEU A 1 147 ? 3.459 6.349 1.063 1.00 93.19 147 LEU A O 1
ATOM 1189 N N . ASN A 1 148 ? 2.372 8.258 1.556 1.00 92.19 148 ASN A N 1
ATOM 1190 C CA . ASN A 1 148 ? 2.159 8.692 0.169 1.00 92.19 148 ASN A CA 1
ATOM 1191 C C . ASN A 1 148 ? 3.489 8.887 -0.569 1.00 92.19 148 ASN A C 1
ATOM 1193 O O . ASN A 1 148 ? 3.653 8.416 -1.693 1.00 92.19 148 ASN A O 1
ATOM 1197 N N . SER A 1 149 ? 4.457 9.525 0.091 1.00 92.12 149 SER A N 1
ATOM 1198 C CA . SER A 1 149 ? 5.783 9.794 -0.474 1.00 92.12 149 SER A CA 1
ATOM 1199 C C . SER A 1 149 ? 6.567 8.496 -0.694 1.00 92.12 149 SER A C 1
ATOM 1201 O O . SER A 1 149 ? 7.148 8.289 -1.756 1.00 92.12 149 SER A O 1
ATOM 1203 N N . GLN A 1 150 ? 6.527 7.571 0.271 1.00 92.81 150 GLN A N 1
ATOM 1204 C CA . GLN A 1 150 ? 7.167 6.255 0.152 1.00 92.81 150 GLN A CA 1
ATOM 1205 C C . GLN A 1 150 ? 6.535 5.401 -0.958 1.00 92.81 150 GLN A C 1
ATOM 1207 O O . GLN A 1 150 ? 7.249 4.719 -1.697 1.00 92.81 150 GLN A O 1
ATOM 1212 N N . PHE A 1 151 ? 5.208 5.449 -1.108 1.00 93.12 151 PHE A N 1
ATOM 1213 C CA . PHE A 1 151 ? 4.512 4.766 -2.197 1.00 93.12 151 PHE A CA 1
ATOM 1214 C C . PHE A 1 151 ? 4.890 5.356 -3.561 1.00 93.12 151 PHE A C 1
ATOM 1216 O O . PHE A 1 151 ? 5.264 4.609 -4.466 1.00 93.12 151 PHE A O 1
ATOM 1223 N N . GLN A 1 152 ? 4.882 6.684 -3.694 1.00 91.69 152 GLN A N 1
ATOM 1224 C CA . GLN A 1 152 ? 5.321 7.376 -4.906 1.00 91.69 152 GLN A CA 1
ATOM 1225 C C . GLN A 1 152 ? 6.760 6.993 -5.288 1.00 91.69 152 GLN A C 1
ATOM 1227 O O . GLN A 1 152 ? 7.025 6.601 -6.429 1.00 91.69 152 GLN A O 1
ATOM 1232 N N . ASP A 1 153 ? 7.682 7.023 -4.325 1.00 90.88 153 ASP A N 1
ATOM 1233 C CA . ASP A 1 153 ? 9.067 6.598 -4.524 1.00 90.88 153 ASP A CA 1
ATOM 1234 C C . ASP A 1 153 ? 9.166 5.127 -4.944 1.00 90.88 153 ASP A C 1
ATOM 1236 O O . ASP A 1 153 ? 9.994 4.773 -5.789 1.00 90.88 153 ASP A O 1
ATOM 1240 N N . CYS A 1 154 ? 8.322 4.257 -4.384 1.00 92.25 154 CYS A N 1
ATOM 1241 C CA . CYS A 1 154 ? 8.241 2.855 -4.776 1.00 92.25 154 CYS A CA 1
ATOM 1242 C C . CYS A 1 154 ? 7.844 2.712 -6.251 1.00 92.25 154 CYS A C 1
ATOM 1244 O O . CYS A 1 154 ? 8.568 2.058 -7.006 1.00 92.25 154 CYS A O 1
ATOM 1246 N N . ILE A 1 155 ? 6.762 3.369 -6.686 1.00 92.12 155 ILE A N 1
ATOM 1247 C CA . ILE A 1 155 ? 6.285 3.318 -8.077 1.00 92.12 155 ILE A CA 1
ATOM 1248 C C . ILE A 1 155 ? 7.365 3.814 -9.048 1.00 92.12 155 ILE A C 1
ATOM 1250 O O . ILE A 1 155 ? 7.626 3.168 -10.067 1.00 92.12 155 ILE A O 1
ATOM 1254 N N . PHE A 1 156 ? 8.091 4.884 -8.722 1.00 89.88 156 PHE A N 1
ATOM 1255 C CA . PHE A 1 156 ? 9.202 5.331 -9.568 1.00 89.88 156 PHE A CA 1
ATOM 1256 C C . PHE A 1 156 ? 10.403 4.373 -9.551 1.00 89.88 156 PHE A C 1
ATOM 1258 O O . PHE A 1 156 ? 11.054 4.175 -10.582 1.00 89.88 156 PHE A O 1
ATOM 1265 N N . ARG A 1 157 ? 10.708 3.739 -8.411 1.00 88.12 157 ARG A N 1
ATOM 1266 C CA . ARG A 1 157 ? 11.816 2.774 -8.289 1.00 88.12 157 ARG A CA 1
ATOM 1267 C C . ARG A 1 157 ? 11.558 1.470 -9.033 1.00 88.12 157 ARG A C 1
ATOM 1269 O O . ARG A 1 157 ? 12.503 0.910 -9.588 1.00 88.12 157 ARG A O 1
ATOM 1276 N N . ILE A 1 158 ? 10.313 0.997 -9.077 1.00 90.12 158 ILE A N 1
ATOM 1277 C CA . ILE A 1 158 ? 9.953 -0.245 -9.777 1.00 90.12 158 ILE A CA 1
ATOM 1278 C C . ILE A 1 158 ? 9.751 -0.054 -11.288 1.00 90.12 158 ILE A C 1
ATOM 1280 O O . ILE A 1 158 ? 9.369 -1.007 -11.971 1.00 90.12 158 ILE A O 1
ATOM 1284 N N . LYS A 1 159 ? 10.087 1.130 -11.831 1.00 91.00 159 LYS A N 1
ATOM 1285 C CA . LYS A 1 159 ? 10.165 1.376 -13.277 1.00 91.00 159 LYS A CA 1
ATOM 1286 C C . LYS A 1 159 ? 10.952 0.254 -13.968 1.00 91.00 159 LYS A C 1
ATOM 1288 O O . LYS A 1 159 ? 12.087 -0.027 -13.564 1.00 91.00 159 LYS A O 1
ATOM 1293 N N . PRO A 1 160 ? 10.401 -0.381 -15.019 1.00 88.69 160 PRO A N 1
ATOM 1294 C CA . PRO A 1 160 ? 11.021 -1.545 -15.633 1.00 88.69 160 PRO A CA 1
ATOM 1295 C C . PRO A 1 160 ? 12.391 -1.190 -16.220 1.00 88.69 160 PRO A C 1
ATOM 1297 O O . PRO A 1 160 ? 12.526 -0.326 -17.093 1.00 88.69 160 PRO A O 1
ATOM 1300 N N . THR A 1 161 ? 13.440 -1.858 -15.741 1.00 87.00 161 THR A N 1
ATOM 1301 C CA . THR A 1 161 ? 14.787 -1.722 -16.297 1.00 87.00 161 THR A CA 1
ATOM 1302 C C . THR A 1 161 ? 14.987 -2.681 -17.459 1.00 87.00 161 THR A C 1
ATOM 1304 O O . THR A 1 161 ? 14.539 -3.827 -17.423 1.00 87.00 161 THR A O 1
ATOM 1307 N N . CYS A 1 162 ? 15.645 -2.183 -18.507 1.00 86.94 162 CYS A N 1
ATOM 1308 C CA . CYS A 1 162 ? 15.998 -2.962 -19.683 1.00 86.94 162 CYS A CA 1
ATOM 1309 C C . CYS A 1 162 ? 17.491 -3.295 -19.631 1.00 86.94 162 CYS A C 1
ATOM 1311 O O . CYS A 1 162 ? 18.323 -2.404 -19.443 1.00 86.94 162 CYS A O 1
ATOM 1313 N N . THR A 1 163 ? 17.831 -4.574 -19.773 1.00 86.81 163 THR A N 1
ATOM 1314 C CA . THR A 1 163 ? 19.214 -5.014 -19.965 1.00 86.81 163 THR A CA 1
ATOM 1315 C C . THR A 1 163 ? 19.568 -4.859 -21.430 1.00 86.81 163 THR A C 1
ATOM 1317 O O . THR A 1 163 ? 18.966 -5.503 -22.278 1.00 86.81 163 THR A O 1
ATOM 1320 N N . VAL A 1 164 ? 20.550 -4.004 -21.712 1.00 83.69 164 VAL A N 1
ATOM 1321 C CA . VAL A 1 164 ? 20.918 -3.598 -23.079 1.00 83.69 164 VAL A CA 1
ATOM 1322 C C . VAL A 1 164 ? 22.278 -4.187 -23.513 1.00 83.69 164 VAL A C 1
ATOM 1324 O O . VAL A 1 164 ? 22.882 -3.792 -24.513 1.00 83.69 164 VAL A O 1
ATOM 1327 N N . LYS A 1 165 ? 22.791 -5.142 -22.727 1.00 81.62 165 LYS A N 1
ATOM 1328 C CA . LYS A 1 165 ? 24.063 -5.827 -22.975 1.00 81.62 165 LYS A CA 1
ATOM 1329 C C . LYS A 1 165 ? 23.885 -6.954 -23.979 1.00 81.62 165 LYS A C 1
ATOM 1331 O O . LYS A 1 165 ? 22.932 -7.717 -23.881 1.00 81.62 165 LYS A O 1
ATOM 1336 N N . ASP A 1 166 ? 24.854 -7.072 -24.876 1.00 70.12 166 ASP A N 1
ATOM 1337 C CA . ASP A 1 166 ? 25.001 -8.232 -25.742 1.00 70.12 166 ASP A CA 1
ATOM 1338 C C . ASP A 1 166 ? 26.089 -9.135 -25.154 1.00 70.12 166 ASP A C 1
ATOM 1340 O O . ASP A 1 166 ? 27.216 -8.680 -24.959 1.00 70.12 166 ASP A O 1
ATOM 1344 N N . SER A 1 167 ? 25.754 -10.372 -24.784 1.00 57.38 167 SER A N 1
ATOM 1345 C CA . SER A 1 167 ? 26.743 -11.305 -24.218 1.00 57.38 167 SER A CA 1
ATOM 1346 C C . SER A 1 167 ? 27.723 -11.820 -25.278 1.00 57.38 167 SER A C 1
ATOM 1348 O O . SER A 1 167 ? 28.806 -12.265 -24.921 1.00 57.38 167 SER A O 1
ATOM 1350 N N . GLU A 1 168 ? 27.371 -11.738 -26.564 1.00 52.53 168 GLU A N 1
ATOM 1351 C CA . GLU A 1 168 ? 28.156 -12.304 -27.671 1.00 52.53 168 GLU A CA 1
ATOM 1352 C C . GLU A 1 168 ? 29.363 -11.443 -28.073 1.00 52.53 168 GLU A C 1
ATOM 1354 O O . GLU A 1 168 ? 30.283 -11.927 -28.720 1.00 52.53 168 GLU A O 1
ATOM 1359 N N . LEU A 1 169 ? 29.421 -10.179 -27.642 1.00 51.44 169 LEU A N 1
ATOM 1360 C CA . LEU A 1 169 ? 30.550 -9.286 -27.931 1.00 51.44 169 LEU A CA 1
ATOM 1361 C C . LEU A 1 169 ? 31.717 -9.419 -26.933 1.00 51.44 169 LEU A C 1
ATOM 1363 O O . LEU A 1 169 ? 32.663 -8.637 -26.983 1.00 51.44 169 LEU A O 1
ATOM 1367 N N . GLN A 1 170 ? 31.664 -10.386 -26.012 1.00 48.25 170 GLN A N 1
ATOM 1368 C CA . GLN A 1 170 ? 32.751 -10.684 -25.078 1.00 48.25 170 GLN A CA 1
ATOM 1369 C C . GLN A 1 170 ? 33.353 -12.069 -25.338 1.00 48.25 170 GLN A C 1
ATOM 1371 O O . GLN A 1 170 ? 33.204 -12.939 -24.491 1.00 48.25 170 GLN A O 1
ATOM 1376 N N . THR A 1 171 ? 34.012 -12.295 -26.480 1.00 41.25 171 THR A N 1
ATOM 1377 C CA . THR A 1 171 ? 35.219 -13.154 -26.609 1.00 41.25 171 THR A CA 1
ATOM 1378 C C . THR A 1 171 ? 35.634 -13.305 -28.072 1.00 41.25 171 THR A C 1
ATOM 1380 O O . THR A 1 171 ? 35.050 -14.092 -28.805 1.00 41.25 171 THR A O 1
ATOM 1383 N N . ILE A 1 172 ? 36.709 -12.625 -28.472 1.00 35.47 172 ILE A N 1
ATOM 1384 C CA . ILE A 1 172 ? 37.732 -13.240 -29.322 1.00 35.47 172 ILE A CA 1
ATOM 1385 C C . ILE A 1 172 ? 39.072 -12.766 -28.762 1.00 35.47 172 ILE A C 1
ATOM 1387 O O . ILE A 1 172 ? 39.541 -11.675 -29.072 1.00 35.47 172 ILE A O 1
ATOM 1391 N N . ASP A 1 173 ? 39.647 -13.567 -27.871 1.00 34.94 173 ASP A N 1
ATOM 1392 C CA . ASP A 1 173 ? 41.038 -13.406 -27.466 1.00 34.94 173 ASP A CA 1
ATOM 1393 C C . ASP A 1 173 ? 41.885 -14.132 -28.521 1.00 34.94 173 ASP A C 1
ATOM 1395 O O . ASP A 1 173 ? 42.070 -15.348 -28.463 1.00 34.94 173 ASP A O 1
ATOM 1399 N N . ILE A 1 174 ? 42.297 -13.411 -29.569 1.00 40.31 174 ILE A N 1
ATOM 1400 C CA . ILE A 1 174 ? 43.289 -13.916 -30.525 1.00 40.31 174 ILE A CA 1
ATOM 1401 C C . ILE A 1 174 ? 44.662 -13.703 -29.888 1.00 40.31 174 ILE A C 1
ATOM 1403 O O . ILE A 1 174 ? 45.351 -12.729 -30.178 1.00 40.31 174 ILE A O 1
ATOM 1407 N N . SER A 1 175 ? 45.076 -14.632 -29.031 1.00 33.16 175 SER A N 1
ATOM 1408 C CA . SER A 1 175 ? 46.499 -14.868 -28.778 1.00 33.16 175 SER A CA 1
ATOM 1409 C C . SER A 1 175 ? 46.985 -15.941 -29.752 1.00 33.16 175 SER A C 1
ATOM 1411 O O . SER A 1 175 ? 47.104 -17.119 -29.433 1.00 33.16 175 SER A O 1
ATOM 1413 N N . GLY A 1 176 ? 47.216 -15.517 -30.995 1.00 31.20 176 GLY A N 1
ATOM 1414 C CA . GLY A 1 176 ? 47.986 -16.280 -31.968 1.00 31.20 176 GLY A CA 1
ATOM 1415 C C . GLY A 1 176 ? 49.467 -15.942 -31.825 1.00 31.20 176 GLY A C 1
ATOM 1416 O O . GLY A 1 176 ? 49.866 -14.811 -32.092 1.00 31.20 176 GLY A O 1
ATOM 1417 N N . ALA A 1 177 ? 50.270 -16.922 -31.421 1.00 32.88 177 ALA A N 1
ATOM 1418 C CA . ALA A 1 177 ? 51.691 -16.982 -31.734 1.00 32.88 177 ALA A CA 1
ATOM 1419 C C . ALA A 1 177 ? 52.045 -18.440 -32.059 1.00 32.88 177 ALA A C 1
ATOM 1421 O O . ALA A 1 177 ? 51.738 -19.351 -31.291 1.00 32.88 177 ALA A O 1
ATOM 1422 N N . ASP A 1 178 ? 52.622 -18.610 -33.244 1.00 33.22 178 ASP A N 1
ATOM 1423 C CA . ASP A 1 178 ? 52.979 -19.846 -33.939 1.00 33.22 178 ASP A CA 1
ATOM 1424 C C . ASP A 1 178 ? 53.706 -20.901 -33.096 1.00 33.22 178 ASP A C 1
ATOM 1426 O O . ASP A 1 178 ? 54.638 -20.578 -32.359 1.00 33.22 178 ASP A O 1
ATOM 1430 N N . SER A 1 179 ? 53.378 -22.180 -33.328 1.00 32.03 179 SER A N 1
ATOM 1431 C CA . SER A 1 179 ? 54.348 -23.233 -33.694 1.00 32.03 179 SER A CA 1
ATOM 1432 C C . SER A 1 179 ? 53.640 -24.538 -34.098 1.00 32.03 179 SER A C 1
ATOM 1434 O O . SER A 1 179 ? 52.617 -24.920 -33.539 1.00 32.03 179 SER A O 1
ATOM 1436 N N . GLU A 1 180 ? 54.222 -25.178 -35.107 1.00 31.73 180 GLU A N 1
ATOM 1437 C CA . GLU A 1 180 ? 53.763 -26.270 -35.976 1.00 31.73 180 GLU A CA 1
ATOM 1438 C C . GLU A 1 180 ? 53.395 -27.642 -35.346 1.00 31.73 180 GLU A C 1
ATOM 1440 O O . GLU A 1 180 ? 53.666 -27.894 -34.170 1.00 31.73 180 GLU A O 1
ATOM 1445 N N . PRO A 1 181 ? 52.761 -28.556 -36.127 1.00 35.09 181 PRO A N 1
ATOM 1446 C CA . PRO A 1 181 ? 52.040 -29.718 -35.615 1.00 35.09 181 PRO A CA 1
ATOM 1447 C C . PRO A 1 181 ? 52.929 -30.962 -35.479 1.00 35.09 181 PRO A C 1
ATOM 1449 O O . PRO A 1 181 ? 53.768 -31.246 -36.330 1.00 35.09 181 PRO A O 1
ATOM 1452 N N . THR A 1 182 ? 52.685 -31.782 -34.455 1.00 29.67 182 THR A N 1
ATOM 1453 C CA . THR A 1 182 ? 53.263 -33.133 -34.350 1.00 29.67 182 THR A CA 1
ATOM 1454 C C . THR A 1 182 ? 52.180 -34.189 -34.129 1.00 29.67 182 THR A C 1
ATOM 1456 O O . THR A 1 182 ? 51.286 -34.052 -33.296 1.00 29.67 182 THR A O 1
ATOM 1459 N N . THR A 1 183 ? 52.254 -35.233 -34.953 1.00 31.44 183 THR A N 1
ATOM 1460 C CA . THR A 1 183 ? 51.400 -36.426 -35.010 1.00 31.44 183 THR A CA 1
ATOM 1461 C C . THR A 1 183 ? 51.642 -37.399 -33.834 1.00 31.44 183 THR A C 1
ATOM 1463 O O . THR A 1 183 ? 52.644 -37.269 -33.131 1.00 31.44 183 THR A O 1
ATOM 1466 N N . PRO A 1 184 ? 50.736 -38.374 -33.580 1.00 40.50 184 PRO A N 1
ATOM 1467 C CA . PRO A 1 184 ? 50.656 -39.083 -32.297 1.00 40.50 184 PRO A CA 1
ATOM 1468 C C . PRO A 1 184 ? 51.235 -40.520 -32.275 1.00 40.50 184 PRO A C 1
ATOM 1470 O O . PRO A 1 184 ? 51.366 -41.159 -33.317 1.00 40.50 184 PRO A O 1
ATOM 1473 N N . THR A 1 185 ? 51.384 -41.043 -31.035 1.00 26.70 185 THR A N 1
ATOM 1474 C CA . THR A 1 185 ? 51.484 -42.459 -30.540 1.00 26.70 185 THR A CA 1
ATOM 1475 C C . THR A 1 185 ? 52.893 -43.055 -30.270 1.00 26.70 185 THR A C 1
ATOM 1477 O O . THR A 1 185 ? 53.839 -42.626 -30.920 1.00 26.70 185 THR A O 1
ATOM 1480 N N . PRO A 1 186 ? 53.077 -44.127 -29.438 1.00 38.78 186 PRO A N 1
ATOM 1481 C CA . PRO A 1 186 ? 52.419 -44.559 -28.171 1.00 38.78 186 PRO A CA 1
ATOM 1482 C C . PRO A 1 186 ? 53.368 -45.166 -27.062 1.00 38.78 186 PRO A C 1
ATOM 1484 O O . PRO A 1 186 ? 54.530 -45.454 -27.316 1.00 38.78 186 PRO A O 1
ATOM 1487 N N . HIS A 1 187 ? 52.796 -45.493 -25.874 1.00 28.42 187 HIS A N 1
ATOM 1488 C CA . HIS A 1 187 ? 53.263 -46.414 -24.781 1.00 28.42 187 HIS A CA 1
ATOM 1489 C C . HIS A 1 187 ? 54.454 -45.962 -23.881 1.00 28.42 187 HIS A C 1
ATOM 1491 O O . HIS A 1 187 ? 55.379 -45.339 -24.367 1.00 28.42 187 HIS A O 1
ATOM 1497 N N . ARG A 1 188 ? 54.585 -46.223 -22.557 1.00 30.77 188 ARG A N 1
ATOM 1498 C CA . ARG A 1 188 ? 54.039 -47.188 -21.555 1.00 30.77 188 ARG A CA 1
ATOM 1499 C C . ARG A 1 188 ? 54.326 -46.640 -20.096 1.00 30.77 188 ARG A C 1
ATOM 1501 O O . ARG A 1 188 ? 54.569 -45.447 -19.998 1.00 30.77 188 ARG A O 1
ATOM 1508 N N . PRO A 1 189 ? 54.246 -47.379 -18.953 1.00 34.72 189 PRO A N 1
ATOM 1509 C CA . PRO A 1 189 ? 53.455 -47.012 -17.764 1.00 34.72 189 PRO A CA 1
ATOM 1510 C C . PRO A 1 189 ? 54.242 -46.621 -16.472 1.00 34.72 189 PRO A C 1
ATOM 1512 O O . PRO A 1 189 ? 55.439 -46.846 -16.360 1.00 34.72 189 PRO A O 1
ATOM 1515 N N . ARG A 1 190 ? 53.481 -46.083 -15.495 1.00 34.09 190 ARG A N 1
ATOM 1516 C CA . ARG A 1 190 ? 53.658 -45.882 -14.018 1.00 34.09 190 ARG A CA 1
ATOM 1517 C C . ARG A 1 190 ? 54.787 -46.654 -13.280 1.00 34.09 190 ARG A C 1
ATOM 1519 O O . ARG A 1 190 ? 55.062 -47.781 -13.686 1.00 34.09 190 ARG A O 1
ATOM 1526 N N . PRO A 1 191 ? 55.322 -46.163 -12.125 1.00 36.88 191 PRO A N 1
ATOM 1527 C CA . PRO A 1 191 ? 54.630 -46.227 -10.799 1.00 36.88 191 PRO A CA 1
ATOM 1528 C C . PRO A 1 191 ? 54.927 -45.047 -9.811 1.00 36.88 191 PRO A C 1
ATOM 1530 O O . PRO A 1 191 ? 56.034 -44.536 -9.759 1.00 36.88 191 PRO A O 1
ATOM 1533 N N . THR A 1 192 ? 53.917 -44.418 -9.185 1.00 31.81 192 THR A N 1
ATOM 1534 C CA . THR A 1 192 ? 53.578 -44.405 -7.723 1.00 31.81 192 THR A CA 1
ATOM 1535 C C . THR A 1 192 ? 54.701 -44.199 -6.690 1.00 31.81 192 THR A C 1
ATOM 1537 O O . THR A 1 192 ? 55.471 -45.124 -6.477 1.00 31.81 192 THR A O 1
ATOM 1540 N N . ASP A 1 193 ? 54.644 -43.088 -5.935 1.00 27.81 193 ASP A N 1
ATOM 1541 C CA . ASP A 1 193 ? 54.639 -43.023 -4.448 1.00 27.81 193 ASP A CA 1
ATOM 1542 C C . ASP A 1 193 ? 54.294 -41.569 -4.014 1.00 27.81 193 ASP A C 1
ATOM 1544 O O . ASP A 1 193 ? 54.741 -40.633 -4.672 1.00 27.81 193 ASP A O 1
ATOM 1548 N N . SER A 1 194 ? 53.232 -41.316 -3.229 1.00 28.44 194 SER A N 1
ATOM 1549 C CA . SER A 1 194 ? 53.234 -40.943 -1.787 1.00 28.44 194 SER A CA 1
ATOM 1550 C C . SER A 1 194 ? 54.179 -39.759 -1.444 1.00 28.44 194 SER A C 1
ATOM 1552 O O . SER A 1 194 ? 55.273 -39.656 -1.964 1.00 28.44 194 SER A O 1
ATOM 1554 N N . THR A 1 195 ? 53.887 -38.741 -0.630 1.00 32.12 195 THR A N 1
ATOM 1555 C CA . THR A 1 195 ? 53.149 -38.621 0.630 1.00 32.12 195 THR A CA 1
ATOM 1556 C C . THR A 1 195 ? 52.963 -37.118 0.948 1.00 32.12 195 THR A C 1
ATOM 1558 O O . THR A 1 195 ? 53.739 -36.276 0.510 1.00 32.12 195 THR A O 1
ATOM 1561 N N . MET A 1 196 ? 51.928 -36.813 1.733 1.00 30.98 196 MET A N 1
ATOM 1562 C CA . MET A 1 196 ? 51.611 -35.579 2.477 1.00 30.98 196 MET A CA 1
ATOM 1563 C C . MET A 1 196 ? 52.728 -34.545 2.758 1.00 30.98 196 MET A C 1
ATOM 1565 O O . MET A 1 196 ? 53.804 -34.915 3.218 1.00 30.98 196 MET A O 1
ATOM 1569 N N . ARG A 1 197 ? 52.361 -33.247 2.767 1.00 30.62 197 ARG A N 1
ATOM 1570 C CA . ARG A 1 197 ? 52.339 -32.406 3.994 1.00 30.62 197 ARG A CA 1
ATOM 1571 C C . ARG A 1 197 ? 51.777 -30.995 3.767 1.00 30.62 197 ARG A C 1
ATOM 1573 O O . ARG A 1 197 ? 52.176 -30.276 2.860 1.00 30.62 197 ARG A O 1
ATOM 1580 N N . ASN A 1 198 ? 50.887 -30.622 4.685 1.00 31.06 198 ASN A N 1
ATOM 1581 C CA . ASN A 1 198 ? 50.421 -29.272 4.999 1.00 31.06 198 ASN A CA 1
ATOM 1582 C C . ASN A 1 198 ? 51.573 -28.406 5.525 1.00 31.06 198 ASN A C 1
ATOM 1584 O O . ASN A 1 198 ? 52.344 -28.944 6.309 1.00 31.06 198 ASN A O 1
ATOM 1588 N N . PHE A 1 199 ? 51.595 -27.093 5.247 1.00 32.22 199 PHE A N 1
ATOM 1589 C CA . PHE A 1 199 ? 52.031 -26.074 6.218 1.00 32.22 199 PHE A CA 1
ATOM 1590 C C . PHE A 1 199 ? 51.400 -24.686 5.969 1.00 32.22 199 PHE A C 1
ATOM 1592 O O . PHE A 1 199 ? 51.524 -24.067 4.918 1.00 32.22 199 PHE A O 1
ATOM 1599 N N . THR A 1 200 ? 50.701 -24.280 7.021 1.00 32.53 200 THR A N 1
ATOM 1600 C CA . THR A 1 200 ? 50.286 -22.995 7.601 1.00 32.53 200 THR A CA 1
ATOM 1601 C C . THR A 1 200 ? 51.065 -21.705 7.241 1.00 32.53 200 THR A C 1
ATOM 1603 O O . THR A 1 200 ? 52.290 -21.685 7.198 1.00 32.53 200 THR A O 1
ATOM 1606 N N . THR A 1 201 ? 50.303 -20.601 7.129 1.00 32.56 201 THR A N 1
ATOM 1607 C CA . THR A 1 201 ? 50.617 -19.153 7.349 1.00 32.56 201 THR A CA 1
ATOM 1608 C C . THR A 1 201 ? 51.381 -18.880 8.671 1.00 32.56 201 THR A C 1
ATOM 1610 O O . THR A 1 201 ? 51.411 -19.824 9.463 1.00 32.56 201 THR A O 1
ATOM 1613 N N . PRO A 1 202 ? 51.875 -17.658 9.054 1.00 43.19 202 PRO A N 1
ATOM 1614 C CA . PRO A 1 202 ? 51.433 -16.287 8.671 1.00 43.19 202 PRO A CA 1
ATOM 1615 C C . PRO A 1 202 ? 52.519 -15.165 8.638 1.00 43.19 202 PRO A C 1
ATOM 1617 O O . PRO A 1 202 ? 53.636 -15.358 9.097 1.00 43.19 202 PRO A O 1
ATOM 1620 N N . SER A 1 203 ? 52.180 -13.936 8.202 1.00 32.09 203 SER A N 1
ATOM 1621 C CA . SER A 1 203 ? 52.752 -12.703 8.796 1.00 32.09 203 SER A CA 1
ATOM 1622 C C . SER A 1 203 ? 51.991 -11.420 8.416 1.00 32.09 203 SER A C 1
ATOM 1624 O O . SER A 1 203 ? 51.305 -11.341 7.406 1.00 32.09 203 SER A O 1
ATOM 1626 N N . ARG A 1 204 ? 52.129 -10.426 9.293 1.00 31.27 204 ARG A N 1
ATOM 1627 C CA . ARG A 1 204 ? 51.327 -9.229 9.593 1.00 31.27 204 ARG A CA 1
ATOM 1628 C C . ARG A 1 204 ? 52.166 -7.968 9.348 1.00 31.27 204 ARG A C 1
ATOM 1630 O O . ARG A 1 204 ? 53.352 -8.023 9.651 1.00 31.27 204 ARG A O 1
ATOM 1637 N N . ARG A 1 205 ? 51.534 -6.841 8.959 1.00 33.06 205 ARG A N 1
ATOM 1638 C CA . ARG A 1 205 ? 51.853 -5.398 9.237 1.00 33.06 205 ARG A CA 1
ATOM 1639 C C . ARG A 1 205 ? 51.299 -4.516 8.092 1.00 33.06 205 ARG A C 1
ATOM 1641 O O . ARG A 1 205 ? 51.250 -4.991 6.973 1.00 33.06 205 ARG A O 1
ATOM 1648 N N . GLN A 1 206 ? 50.886 -3.253 8.232 1.00 30.95 206 GLN A N 1
ATOM 1649 C CA . GLN A 1 206 ? 50.734 -2.308 9.346 1.00 30.95 206 GLN A CA 1
ATOM 1650 C C . GLN A 1 206 ? 49.994 -1.063 8.806 1.00 30.95 206 GLN A C 1
ATOM 1652 O O . GLN A 1 206 ? 50.141 -0.706 7.643 1.00 30.95 206 GLN A O 1
ATOM 1657 N N . ARG A 1 207 ? 49.192 -0.431 9.669 1.00 31.94 207 ARG A N 1
ATOM 1658 C CA . ARG A 1 207 ? 48.412 0.804 9.469 1.00 31.94 207 ARG A CA 1
ATOM 1659 C C . ARG A 1 207 ? 49.279 2.037 9.759 1.00 31.94 207 ARG A C 1
ATOM 1661 O O . ARG A 1 207 ? 50.050 1.992 10.717 1.00 31.94 207 ARG A O 1
ATOM 1668 N N . GLN A 1 208 ? 49.088 3.135 9.023 1.00 32.62 208 GLN A N 1
ATOM 1669 C CA . GLN A 1 208 ? 49.587 4.459 9.410 1.00 32.62 208 GLN A CA 1
ATOM 1670 C C . GLN A 1 208 ? 48.612 5.567 8.967 1.00 32.62 208 GLN A C 1
ATOM 1672 O O . GLN A 1 208 ? 48.169 5.596 7.823 1.00 32.62 208 GLN A O 1
ATOM 1677 N N . GLU A 1 209 ? 48.250 6.425 9.922 1.00 29.33 209 GLU A N 1
ATOM 1678 C CA . GLU A 1 209 ? 47.474 7.666 9.785 1.00 29.33 209 GLU A CA 1
ATOM 1679 C C . GLU A 1 209 ? 48.424 8.866 9.650 1.00 29.33 209 GLU A C 1
ATOM 1681 O O . GLU A 1 209 ? 49.547 8.810 10.157 1.00 29.33 209 GLU A O 1
ATOM 1686 N N . GLY A 1 210 ? 47.964 9.969 9.045 1.00 28.77 210 GLY A N 1
ATOM 1687 C CA . GLY A 1 210 ? 48.705 11.233 9.074 1.00 28.77 210 GLY A CA 1
ATOM 1688 C C . GLY A 1 210 ? 48.098 12.406 8.294 1.00 28.77 210 GLY A C 1
ATOM 1689 O O . GLY A 1 210 ? 48.337 12.531 7.103 1.00 28.77 210 GLY A O 1
ATOM 1690 N N . ALA A 1 211 ? 47.429 13.287 9.049 1.00 29.53 211 ALA A N 1
ATOM 1691 C CA . ALA A 1 211 ? 47.448 14.759 8.993 1.00 29.53 211 ALA A CA 1
ATOM 1692 C C . ALA A 1 211 ? 46.791 15.565 7.844 1.00 29.53 211 ALA A C 1
ATOM 1694 O O . ALA A 1 211 ? 46.911 15.297 6.656 1.00 29.53 211 ALA A O 1
ATOM 1695 N N . ALA A 1 212 ? 46.129 16.636 8.296 1.00 32.66 212 ALA A N 1
ATOM 1696 C CA . ALA A 1 212 ? 45.352 17.637 7.578 1.00 32.66 212 ALA A CA 1
ATOM 1697 C C . ALA A 1 212 ? 46.138 18.939 7.338 1.00 32.66 212 ALA A C 1
ATOM 1699 O O . ALA A 1 212 ? 47.017 19.268 8.133 1.00 32.66 212 ALA A O 1
ATOM 1700 N N . THR A 1 213 ? 45.711 19.742 6.356 1.00 33.81 213 THR A N 1
ATOM 1701 C CA . THR A 1 213 ? 45.880 21.211 6.342 1.00 33.81 213 THR A CA 1
ATOM 1702 C C . THR A 1 213 ? 44.685 21.912 5.649 1.00 33.81 213 THR A C 1
ATOM 1704 O O . THR A 1 213 ? 44.097 21.326 4.738 1.00 33.81 213 THR A O 1
ATOM 1707 N N . PRO A 1 214 ? 44.294 23.143 6.063 1.00 38.78 214 PRO A N 1
ATOM 1708 C CA . PRO A 1 214 ? 43.120 23.868 5.547 1.00 38.78 214 PRO A CA 1
ATOM 1709 C C . PRO A 1 214 ? 43.474 25.187 4.820 1.00 38.78 214 PRO A C 1
ATOM 1711 O O . PRO A 1 214 ? 44.324 25.921 5.315 1.00 38.78 214 PRO A O 1
ATOM 1714 N N . VAL A 1 215 ? 42.781 25.568 3.728 1.00 31.92 215 VAL A N 1
ATOM 1715 C CA . VAL A 1 215 ? 42.785 26.965 3.212 1.00 31.92 215 VAL A CA 1
ATOM 1716 C C . VAL A 1 215 ? 41.450 27.392 2.546 1.00 31.92 215 VAL A C 1
ATOM 1718 O O . VAL A 1 215 ? 41.059 26.888 1.500 1.00 31.92 215 VAL A O 1
ATOM 1721 N N . LYS A 1 216 ? 40.801 28.333 3.247 1.00 28.06 216 LYS A N 1
ATOM 1722 C CA . LYS A 1 216 ? 39.920 29.508 2.990 1.00 28.06 216 LYS A CA 1
ATOM 1723 C C . LYS A 1 216 ? 39.591 30.072 1.567 1.00 28.06 216 LYS A C 1
ATOM 1725 O O . LYS A 1 216 ? 40.505 30.244 0.769 1.00 28.06 216 LYS A O 1
ATOM 1730 N N . ASN A 1 217 ? 38.317 30.509 1.396 1.00 29.09 217 ASN A N 1
ATOM 1731 C CA . ASN A 1 217 ? 37.721 31.778 0.833 1.00 29.09 217 ASN A CA 1
ATOM 1732 C C . ASN A 1 217 ? 36.465 31.526 -0.058 1.00 29.09 217 ASN A C 1
ATOM 1734 O O . ASN A 1 217 ? 36.529 30.678 -0.940 1.00 29.09 217 ASN A O 1
ATOM 1738 N N . GLU A 1 218 ? 35.251 32.012 0.292 1.00 29.09 218 GLU A N 1
ATOM 1739 C CA . GLU A 1 218 ? 34.588 33.318 -0.059 1.00 29.09 218 GLU A CA 1
ATOM 1740 C C . GLU A 1 218 ? 34.328 33.444 -1.585 1.00 29.09 218 GLU A C 1
ATOM 1742 O O . GLU A 1 218 ? 35.247 33.207 -2.351 1.00 29.09 218 GLU A O 1
ATOM 1747 N N . GLU A 1 219 ? 33.160 33.740 -2.183 1.00 27.42 219 GLU A N 1
ATOM 1748 C CA . GLU A 1 219 ? 31.915 34.462 -1.850 1.00 27.42 219 GLU A CA 1
ATOM 1749 C C . GLU A 1 219 ? 30.802 34.090 -2.881 1.00 27.42 219 GLU A C 1
ATOM 1751 O O . GLU A 1 219 ? 31.081 33.584 -3.968 1.00 27.42 219 GLU A O 1
ATOM 1756 N N . ILE A 1 220 ? 29.530 34.345 -2.543 1.00 34.72 220 ILE A N 1
ATOM 1757 C CA . ILE A 1 220 ? 28.303 34.057 -3.327 1.00 34.72 220 ILE A CA 1
ATOM 1758 C C . ILE A 1 220 ? 27.975 35.227 -4.284 1.00 34.72 220 ILE A C 1
ATOM 1760 O O . ILE A 1 220 ? 28.175 36.380 -3.910 1.00 34.72 220 ILE A O 1
ATOM 1764 N N . PRO A 1 221 ? 27.341 34.976 -5.450 1.00 30.55 221 PRO A N 1
ATOM 1765 C CA . PRO A 1 221 ? 26.048 35.634 -5.690 1.00 30.55 221 PRO A CA 1
ATOM 1766 C C . PRO A 1 221 ? 24.940 34.679 -6.173 1.00 30.55 221 PRO A C 1
ATOM 1768 O O . PRO A 1 221 ? 25.155 33.725 -6.917 1.00 30.55 221 PRO A O 1
ATOM 1771 N N . MET A 1 222 ? 23.726 34.982 -5.710 1.00 34.31 222 MET A N 1
ATOM 1772 C CA . MET A 1 222 ? 22.452 34.296 -5.938 1.00 34.31 222 MET A CA 1
ATOM 1773 C C . MET A 1 222 ? 22.112 34.047 -7.416 1.00 34.31 222 MET A C 1
ATOM 1775 O O . MET A 1 222 ? 22.035 34.983 -8.207 1.00 34.31 222 MET A O 1
ATOM 1779 N N . ALA A 1 223 ? 21.707 32.812 -7.727 1.00 30.98 223 ALA A N 1
ATOM 1780 C CA . ALA A 1 223 ? 20.777 32.515 -8.814 1.00 30.98 223 ALA A CA 1
ATOM 1781 C C . ALA A 1 223 ? 19.834 31.374 -8.389 1.00 30.98 223 ALA A C 1
ATOM 1783 O O . ALA A 1 223 ? 20.255 30.350 -7.850 1.00 30.98 223 ALA A O 1
ATOM 1784 N N . MET A 1 224 ? 18.536 31.606 -8.580 1.00 36.47 224 MET A N 1
ATOM 1785 C CA . MET A 1 224 ? 17.412 30.814 -8.077 1.00 36.47 224 MET A CA 1
ATOM 1786 C C . MET A 1 224 ? 17.501 29.331 -8.469 1.00 36.47 224 MET A C 1
ATOM 1788 O O . MET A 1 224 ? 17.237 28.963 -9.610 1.00 36.47 224 MET A O 1
ATOM 1792 N N . SER A 1 225 ? 17.811 28.471 -7.497 1.00 28.58 225 SER A N 1
ATOM 1793 C CA . SER A 1 225 ? 17.735 27.015 -7.636 1.00 28.58 225 SER A CA 1
ATOM 1794 C C . SER A 1 225 ? 16.523 26.478 -6.884 1.00 28.58 225 SER A C 1
ATOM 1796 O O . SER A 1 225 ? 16.393 26.653 -5.674 1.00 28.58 225 SER A O 1
ATOM 1798 N N . ARG A 1 226 ? 15.634 25.805 -7.622 1.00 35.91 226 ARG A N 1
ATOM 1799 C CA . ARG A 1 226 ? 14.546 24.986 -7.079 1.00 35.91 226 ARG A CA 1
ATOM 1800 C C . ARG A 1 226 ? 15.168 23.831 -6.298 1.00 35.91 226 ARG A C 1
ATOM 1802 O O . ARG A 1 226 ? 15.756 22.924 -6.882 1.00 35.91 226 ARG A O 1
ATOM 1809 N N . THR A 1 227 ? 15.065 23.891 -4.980 1.00 28.95 227 THR A N 1
ATOM 1810 C CA . THR A 1 227 ? 15.552 22.864 -4.067 1.00 28.95 227 THR A CA 1
ATOM 1811 C C . THR A 1 227 ? 14.663 21.624 -4.159 1.00 28.95 227 THR A C 1
ATOM 1813 O O . THR A 1 227 ? 13.556 21.580 -3.633 1.00 28.95 227 THR A O 1
ATOM 1816 N N . SER A 1 228 ? 15.164 20.572 -4.804 1.00 33.00 228 SER A N 1
ATOM 1817 C CA . SER A 1 228 ? 14.815 19.206 -4.418 1.00 33.00 228 SER A CA 1
ATOM 1818 C C . SER A 1 228 ? 15.576 18.904 -3.129 1.00 33.00 228 SER A C 1
ATOM 1820 O O . SER A 1 228 ? 16.778 18.627 -3.154 1.00 33.00 228 SER A O 1
ATOM 1822 N N . SER A 1 229 ? 14.902 19.026 -1.992 1.00 29.33 229 SER A N 1
ATOM 1823 C CA . SER A 1 229 ? 15.429 18.634 -0.690 1.00 29.33 229 SER A CA 1
ATOM 1824 C C . SER A 1 229 ? 15.600 17.114 -0.637 1.00 29.33 229 SER A C 1
ATOM 1826 O O . SER A 1 229 ? 14.689 16.366 -0.300 1.00 29.33 229 SER A O 1
ATOM 1828 N N . VAL A 1 230 ? 16.813 16.648 -0.938 1.00 40.78 230 VAL A N 1
ATOM 1829 C CA . VAL A 1 230 ? 17.303 15.367 -0.426 1.00 40.78 230 VAL A CA 1
ATOM 1830 C C . VAL A 1 230 ? 17.539 15.566 1.067 1.00 40.78 230 VAL A C 1
ATOM 1832 O O . VAL A 1 230 ? 18.605 16.009 1.489 1.00 40.78 230 VAL A O 1
ATOM 1835 N N . VAL A 1 231 ? 16.530 15.255 1.879 1.00 37.84 231 VAL A N 1
ATOM 1836 C CA . VAL A 1 231 ? 16.744 15.008 3.305 1.00 37.84 231 VAL A CA 1
ATOM 1837 C C . VAL A 1 231 ? 17.326 13.603 3.419 1.00 37.84 231 VAL A C 1
ATOM 1839 O O . VAL A 1 231 ? 16.620 12.607 3.540 1.00 37.84 231 VAL A O 1
ATOM 1842 N N . GLY A 1 232 ? 18.654 13.531 3.346 1.00 42.22 232 GLY A N 1
ATOM 1843 C CA . GLY A 1 232 ? 19.422 12.434 3.917 1.00 42.22 232 GLY A CA 1
ATOM 1844 C C . GLY A 1 232 ? 19.371 12.553 5.435 1.00 42.22 232 GLY A C 1
ATOM 1845 O O . GLY A 1 232 ? 20.291 13.077 6.050 1.00 42.22 232 GLY A O 1
ATOM 1846 N N . GLY A 1 233 ? 18.259 12.119 6.022 1.00 30.25 233 GLY A N 1
ATOM 1847 C CA . GLY A 1 233 ? 18.100 11.948 7.455 1.00 30.25 233 GLY A CA 1
ATOM 1848 C C . GLY A 1 233 ? 18.005 10.464 7.748 1.00 30.25 233 GLY A C 1
ATOM 1849 O O . GLY A 1 233 ? 16.967 9.851 7.510 1.00 30.25 233 GLY A O 1
ATOM 1850 N N . SER A 1 234 ? 19.086 9.887 8.263 1.00 41.09 234 SER A N 1
ATOM 1851 C CA . SER A 1 234 ? 19.079 8.588 8.930 1.00 41.09 234 SER A CA 1
ATOM 1852 C C . SER A 1 234 ? 18.242 8.698 10.207 1.00 41.09 234 SER A C 1
ATOM 1854 O O . SER A 1 234 ? 18.772 8.815 11.307 1.00 41.09 234 SER A O 1
ATOM 1856 N N . GLY A 1 235 ? 16.920 8.715 10.055 1.00 31.72 235 GLY A N 1
ATOM 1857 C CA . GLY A 1 235 ? 15.983 8.477 11.136 1.00 31.72 235 GLY A CA 1
ATOM 1858 C C . GLY A 1 235 ? 15.910 6.977 11.371 1.00 31.72 235 GLY A C 1
ATOM 1859 O O . GLY A 1 235 ? 15.332 6.243 10.574 1.00 31.72 235 GLY A O 1
ATOM 1860 N N . ALA A 1 236 ? 16.502 6.505 12.463 1.00 45.06 236 ALA A N 1
ATOM 1861 C CA . ALA A 1 236 ? 16.106 5.233 13.040 1.00 45.06 236 ALA A CA 1
ATOM 1862 C C . ALA A 1 236 ? 14.649 5.377 13.519 1.00 45.06 236 ALA A C 1
ATOM 1864 O O . ALA A 1 236 ? 14.398 5.889 14.604 1.00 45.06 236 ALA A O 1
ATOM 1865 N N . GLY A 1 237 ? 13.681 5.000 12.682 1.00 44.34 237 GLY A N 1
ATOM 1866 C CA . GLY A 1 237 ? 12.262 5.063 13.031 1.00 44.34 237 GLY A CA 1
ATOM 1867 C C . GLY A 1 237 ? 11.359 4.771 11.835 1.00 44.34 237 GLY A C 1
ATOM 1868 O O . GLY A 1 237 ? 11.323 5.551 10.896 1.00 44.34 237 GLY A O 1
ATOM 1869 N N . ALA A 1 238 ? 10.621 3.660 11.918 1.00 52.75 238 ALA A N 1
ATOM 1870 C CA . ALA A 1 238 ? 9.726 3.069 10.914 1.00 52.75 238 ALA A CA 1
ATOM 1871 C C . ALA A 1 238 ? 10.419 2.387 9.713 1.00 52.75 238 ALA A C 1
ATOM 1873 O O . ALA A 1 238 ? 11.007 3.008 8.835 1.00 52.75 238 ALA A O 1
ATOM 1874 N N . SER A 1 239 ? 10.312 1.057 9.675 1.00 75.69 239 SER A N 1
ATOM 1875 C CA . SER A 1 239 ? 10.653 0.240 8.508 1.00 75.69 239 SER A CA 1
ATOM 1876 C C . SER A 1 239 ? 9.783 0.663 7.319 1.00 75.69 239 SER A C 1
ATOM 1878 O O . SER A 1 239 ? 8.559 0.608 7.418 1.00 75.69 239 SER A O 1
ATOM 1880 N N . ASP A 1 240 ? 10.409 1.085 6.215 1.00 84.62 240 ASP A N 1
ATOM 1881 C CA . ASP A 1 240 ? 9.722 1.388 4.953 1.00 84.62 240 ASP A CA 1
ATOM 1882 C C . ASP A 1 240 ? 8.954 0.136 4.469 1.00 84.62 240 ASP A C 1
ATOM 1884 O O . ASP A 1 240 ? 9.584 -0.868 4.101 1.00 84.62 240 ASP A O 1
ATOM 1888 N N . PRO A 1 241 ? 7.605 0.159 4.454 1.00 86.88 241 PRO A N 1
ATOM 1889 C CA . PRO A 1 241 ? 6.788 -0.996 4.098 1.00 86.88 241 PRO A CA 1
ATOM 1890 C C . PRO A 1 241 ? 6.923 -1.382 2.618 1.00 86.88 241 PRO A C 1
ATOM 1892 O O . PRO A 1 241 ? 6.558 -2.502 2.244 1.00 86.88 241 PRO A O 1
ATOM 1895 N N . PHE A 1 242 ? 7.465 -0.496 1.778 1.00 91.88 242 PHE A N 1
ATOM 1896 C CA . PHE A 1 242 ? 7.640 -0.709 0.346 1.00 91.88 242 PHE A CA 1
ATOM 1897 C C . PHE A 1 242 ? 9.053 -1.154 -0.042 1.00 91.88 242 PHE A C 1
ATOM 1899 O O . PHE A 1 242 ? 9.271 -1.540 -1.194 1.00 91.88 242 PHE A O 1
ATOM 1906 N N . ALA A 1 243 ? 10.005 -1.193 0.897 1.00 87.25 243 ALA A N 1
ATOM 1907 C CA . ALA A 1 243 ? 11.391 -1.582 0.622 1.00 87.25 243 ALA A CA 1
ATOM 1908 C C . ALA A 1 243 ? 11.502 -2.968 -0.047 1.00 87.25 243 ALA A C 1
ATOM 1910 O O . ALA A 1 243 ? 12.343 -3.175 -0.929 1.00 87.25 243 ALA A O 1
ATOM 1911 N N . LYS A 1 244 ? 10.591 -3.892 0.297 1.00 88.69 244 LYS A N 1
ATOM 1912 C CA . LYS A 1 244 ? 10.466 -5.237 -0.302 1.00 88.69 244 LYS A CA 1
ATOM 1913 C C . LYS A 1 244 ? 10.211 -5.228 -1.815 1.00 88.69 244 LYS A C 1
ATOM 1915 O O . LYS A 1 244 ? 10.576 -6.181 -2.497 1.00 88.69 244 LYS A O 1
ATOM 1920 N N . TYR A 1 245 ? 9.633 -4.157 -2.356 1.00 89.12 245 TYR A N 1
ATOM 1921 C CA . TYR A 1 245 ? 9.303 -4.040 -3.778 1.00 89.12 245 TYR A CA 1
ATOM 1922 C C . TYR A 1 245 ? 10.407 -3.391 -4.608 1.00 89.12 245 TYR A C 1
ATOM 1924 O O . TYR A 1 245 ? 10.327 -3.414 -5.829 1.00 89.12 245 TYR A O 1
ATOM 1932 N N . SER A 1 246 ? 11.462 -2.861 -3.985 1.00 78.38 246 SER A N 1
ATOM 1933 C CA . SER A 1 246 ? 12.538 -2.119 -4.666 1.00 78.38 246 SER A CA 1
ATOM 1934 C C . SER A 1 246 ? 13.160 -2.844 -5.871 1.00 78.38 246 SER A C 1
ATOM 1936 O O . SER A 1 246 ? 13.619 -2.196 -6.810 1.00 78.38 246 SER A O 1
ATOM 1938 N N . ASN A 1 247 ? 13.137 -4.179 -5.883 1.00 81.25 247 ASN A N 1
ATOM 1939 C CA . ASN A 1 247 ? 13.693 -5.001 -6.958 1.00 81.25 247 ASN A CA 1
ATOM 1940 C C . ASN A 1 247 ? 12.680 -5.419 -8.039 1.00 81.25 247 ASN A C 1
ATOM 1942 O O . ASN A 1 247 ? 13.085 -6.014 -9.034 1.00 81.25 247 ASN A O 1
ATOM 1946 N N . LEU A 1 248 ? 11.389 -5.103 -7.897 1.00 82.69 248 LEU A N 1
ATOM 1947 C CA . LEU A 1 248 ? 10.323 -5.599 -8.779 1.00 82.69 248 LEU A CA 1
ATOM 1948 C C . LEU A 1 248 ? 10.472 -5.108 -10.235 1.00 82.69 248 LEU A C 1
ATOM 1950 O O . LEU A 1 248 ? 10.099 -5.805 -11.184 1.00 82.69 248 LEU A O 1
ATOM 1954 N N . GLY A 1 249 ? 11.067 -3.927 -10.418 1.00 74.62 249 GLY A N 1
ATOM 1955 C CA . GLY A 1 249 ? 11.399 -3.349 -11.725 1.00 74.62 249 GLY A CA 1
ATOM 1956 C C . GLY A 1 249 ? 12.732 -3.814 -12.314 1.00 74.62 249 GLY A C 1
ATOM 1957 O O . GLY A 1 249 ? 12.996 -3.581 -13.495 1.00 74.62 249 GLY A O 1
ATOM 1958 N N . ARG A 1 250 ? 13.594 -4.464 -11.523 1.00 78.50 250 ARG A N 1
ATOM 1959 C CA . ARG A 1 250 ? 14.956 -4.815 -11.939 1.00 78.50 250 ARG A CA 1
ATOM 1960 C C . ARG A 1 250 ? 14.935 -5.993 -12.917 1.00 78.50 250 ARG A C 1
ATOM 1962 O O . ARG A 1 250 ? 14.272 -6.988 -12.654 1.00 78.50 250 ARG A O 1
ATOM 1969 N N . LEU A 1 251 ? 15.685 -5.886 -14.020 1.00 73.25 251 LEU A N 1
ATOM 1970 C CA . LEU A 1 251 ? 15.757 -6.907 -15.079 1.00 73.25 251 LEU A CA 1
ATOM 1971 C C . LEU A 1 251 ? 14.371 -7.274 -15.639 1.00 73.25 251 LEU A C 1
ATOM 1973 O O . LEU A 1 251 ? 14.151 -8.391 -16.095 1.00 73.25 251 LEU A O 1
ATOM 1977 N N . ALA A 1 252 ? 13.423 -6.334 -15.595 1.00 78.06 252 ALA A N 1
ATOM 1978 C CA . ALA A 1 252 ? 12.068 -6.562 -16.081 1.00 78.06 252 ALA A CA 1
ATOM 1979 C C . ALA A 1 252 ? 12.035 -6.837 -17.592 1.00 78.06 252 ALA A C 1
ATOM 1981 O O . ALA A 1 252 ? 11.129 -7.523 -18.062 1.00 78.06 252 ALA A O 1
ATOM 1982 N N . MET A 1 253 ? 13.008 -6.296 -18.330 1.00 85.25 253 MET A N 1
ATOM 1983 C CA . MET A 1 253 ? 13.159 -6.469 -19.768 1.00 85.25 253 MET A CA 1
ATOM 1984 C C . MET A 1 253 ? 14.617 -6.791 -20.130 1.00 85.25 253 MET A C 1
ATOM 1986 O O . MET A 1 253 ? 15.558 -6.296 -19.504 1.00 85.25 253 MET A O 1
ATOM 1990 N N . ASP A 1 254 ? 14.798 -7.577 -21.186 1.00 88.81 254 ASP A N 1
ATOM 1991 C CA . ASP A 1 254 ? 16.075 -7.819 -21.868 1.00 88.81 254 ASP A CA 1
ATOM 1992 C C . ASP A 1 254 ? 15.831 -7.580 -23.362 1.00 88.81 254 ASP A C 1
ATOM 1994 O O . ASP A 1 254 ? 14.834 -8.069 -23.900 1.00 88.81 254 ASP A O 1
ATOM 1998 N N . ILE A 1 255 ? 16.715 -6.832 -24.026 1.00 89.94 255 ILE A N 1
ATOM 1999 C CA . ILE A 1 255 ? 16.635 -6.565 -25.470 1.00 89.94 255 ILE A CA 1
ATOM 2000 C C . ILE A 1 255 ? 16.522 -7.852 -26.305 1.00 89.94 255 ILE A C 1
ATOM 2002 O O . ILE A 1 255 ? 15.847 -7.859 -27.332 1.00 89.94 255 ILE A O 1
ATOM 2006 N N . ARG A 1 256 ? 17.106 -8.968 -25.849 1.00 87.75 256 ARG A N 1
ATOM 2007 C CA . ARG A 1 256 ? 17.010 -10.272 -26.529 1.00 87.75 256 ARG A CA 1
ATOM 2008 C C . ARG A 1 256 ? 15.650 -10.931 -26.348 1.00 87.75 256 ARG A C 1
ATOM 2010 O O . ARG A 1 256 ? 15.120 -11.527 -27.285 1.00 87.75 256 ARG A O 1
ATOM 2017 N N . ASN A 1 257 ? 15.063 -10.787 -25.164 1.00 88.62 257 ASN A N 1
ATOM 2018 C CA . ASN A 1 257 ? 13.713 -11.278 -24.901 1.00 88.62 257 ASN A CA 1
ATOM 2019 C C . ASN A 1 257 ? 12.695 -10.479 -25.716 1.00 88.62 257 ASN A C 1
ATOM 2021 O O . ASN A 1 257 ? 11.809 -11.078 -26.316 1.00 88.62 257 ASN A O 1
ATOM 2025 N N . ILE A 1 258 ? 12.878 -9.156 -25.816 1.00 90.12 258 ILE A N 1
ATOM 2026 C CA . ILE A 1 258 ? 12.056 -8.299 -26.681 1.00 90.12 258 ILE A CA 1
ATOM 2027 C C . ILE A 1 258 ? 12.171 -8.763 -28.136 1.00 90.12 258 ILE A C 1
ATOM 2029 O O . ILE A 1 258 ? 11.148 -9.002 -28.768 1.00 90.12 258 ILE A O 1
ATOM 2033 N N . ARG A 1 259 ? 13.388 -8.983 -28.657 1.00 90.12 259 ARG A N 1
ATOM 2034 C CA . ARG A 1 259 ? 13.583 -9.538 -30.009 1.00 90.12 259 ARG A CA 1
ATOM 2035 C C . ARG A 1 259 ? 12.843 -10.857 -30.204 1.00 90.12 259 ARG A C 1
ATOM 2037 O O . ARG A 1 259 ? 12.166 -11.040 -31.210 1.00 90.12 259 ARG A O 1
ATOM 2044 N N . SER A 1 260 ? 12.984 -11.773 -29.252 1.00 89.50 260 SER A N 1
ATOM 2045 C CA . SER A 1 260 ? 12.356 -13.095 -29.319 1.00 89.50 260 SER A CA 1
ATOM 2046 C C . SER A 1 260 ? 10.830 -12.988 -29.342 1.00 89.50 260 SER A C 1
ATOM 2048 O O . SER A 1 260 ? 10.177 -13.699 -30.100 1.00 89.50 260 SER A O 1
ATOM 2050 N N . GLU A 1 261 ? 10.262 -12.061 -28.567 1.00 89.25 261 GLU A N 1
ATOM 2051 C CA . GLU A 1 261 ? 8.823 -11.796 -28.541 1.00 89.25 261 GLU A CA 1
ATOM 2052 C C . GLU A 1 261 ? 8.320 -11.110 -29.820 1.00 89.25 261 GLU A C 1
ATOM 2054 O O . GLU A 1 261 ? 7.241 -11.436 -30.311 1.00 89.25 261 GLU A O 1
ATOM 2059 N N . ILE A 1 262 ? 9.117 -10.211 -30.406 1.00 89.69 262 ILE A N 1
ATOM 2060 C CA . ILE A 1 262 ? 8.817 -9.626 -31.717 1.00 89.69 262 ILE A CA 1
ATOM 2061 C C . ILE A 1 262 ? 8.789 -10.725 -32.774 1.00 89.69 262 ILE A C 1
ATOM 2063 O O . ILE A 1 262 ? 7.819 -10.817 -33.517 1.00 89.69 262 ILE A O 1
ATOM 2067 N N . LEU A 1 263 ? 9.829 -11.561 -32.841 1.00 88.44 263 LEU A N 1
ATOM 2068 C CA . LEU A 1 263 ? 9.951 -12.613 -33.851 1.00 88.44 263 LEU A CA 1
ATOM 2069 C C . LEU A 1 263 ? 8.848 -13.668 -33.733 1.00 88.44 263 LEU A C 1
ATOM 2071 O O . LEU A 1 263 ? 8.339 -14.107 -34.760 1.00 88.44 263 LEU A O 1
ATOM 2075 N N . SER A 1 264 ? 8.453 -14.049 -32.516 1.00 88.44 264 SER A N 1
ATOM 2076 C CA . SER A 1 264 ? 7.419 -15.068 -32.307 1.00 88.44 264 SER A CA 1
ATOM 2077 C C . SER A 1 264 ? 6.020 -14.608 -32.720 1.00 88.44 264 SER A C 1
ATOM 2079 O O . SER A 1 264 ? 5.227 -15.421 -33.188 1.00 88.44 264 SER A O 1
ATOM 2081 N N . LYS A 1 265 ? 5.720 -13.310 -32.586 1.00 86.62 265 LYS A N 1
ATOM 2082 C CA . LYS A 1 265 ? 4.425 -12.713 -32.962 1.00 86.62 265 LYS A CA 1
ATOM 2083 C C . LYS A 1 265 ? 4.436 -12.078 -34.355 1.00 86.62 265 LYS A C 1
ATOM 2085 O O . LYS A 1 265 ? 3.443 -11.498 -34.796 1.00 86.62 265 LYS A O 1
ATOM 2090 N N . LYS A 1 266 ? 5.562 -12.156 -35.065 1.00 86.31 266 LYS A N 1
ATOM 2091 C CA . LYS A 1 266 ? 5.712 -11.562 -36.389 1.00 86.31 266 LYS A CA 1
ATOM 2092 C C . LYS A 1 266 ? 5.000 -12.397 -37.445 1.00 86.31 266 LYS A C 1
ATOM 2094 O O . LYS A 1 266 ? 5.194 -13.606 -37.531 1.00 86.31 266 LYS A O 1
ATOM 2099 N N . ARG A 1 267 ? 4.238 -11.739 -38.320 1.00 84.19 267 ARG A N 1
ATOM 2100 C CA . ARG A 1 267 ? 3.666 -12.404 -39.497 1.00 84.19 267 ARG A CA 1
ATOM 2101 C C . ARG A 1 267 ? 4.751 -12.641 -40.561 1.00 84.19 267 ARG A C 1
ATOM 2103 O O . ARG A 1 267 ? 5.587 -11.753 -40.770 1.00 84.19 267 ARG A O 1
ATOM 2110 N N . PRO A 1 268 ? 4.745 -13.792 -41.258 1.00 81.81 268 PRO A N 1
ATOM 2111 C CA . PRO A 1 268 ? 5.635 -14.023 -42.394 1.00 81.81 268 PRO A CA 1
ATOM 2112 C C . PRO A 1 268 ? 5.547 -12.881 -43.418 1.00 81.81 268 PRO A C 1
ATOM 2114 O O . PRO A 1 268 ? 4.458 -12.407 -43.728 1.00 81.81 268 PRO A O 1
ATOM 2117 N N . GLY A 1 269 ? 6.695 -12.417 -43.922 1.00 77.12 269 GLY A N 1
ATOM 2118 C CA . GLY A 1 269 ? 6.774 -11.317 -44.896 1.00 77.12 269 GLY A CA 1
ATOM 2119 C C . GLY A 1 269 ? 6.748 -9.900 -44.307 1.00 77.12 269 GLY A C 1
ATOM 2120 O O . GLY A 1 269 ? 6.945 -8.936 -45.040 1.00 77.12 269 GLY A O 1
ATOM 2121 N N . MET A 1 270 ? 6.562 -9.739 -42.994 1.00 83.62 270 MET A N 1
ATOM 2122 C CA . MET A 1 270 ? 6.577 -8.419 -42.360 1.00 83.62 270 MET A CA 1
ATOM 2123 C C . MET A 1 270 ? 8.013 -7.845 -42.280 1.00 83.62 270 MET A C 1
ATOM 2125 O O . MET A 1 270 ? 8.938 -8.581 -41.908 1.00 83.62 270 MET A O 1
ATOM 2129 N N . PRO A 1 271 ? 8.242 -6.549 -42.586 1.00 81.69 271 PRO A N 1
ATOM 2130 C CA . PRO A 1 271 ? 9.563 -5.918 -42.492 1.00 81.69 271 PRO A CA 1
ATOM 2131 C C . PRO A 1 271 ? 10.177 -6.018 -41.093 1.00 81.69 271 PRO A C 1
ATOM 2133 O O . PRO A 1 271 ? 9.468 -6.168 -40.101 1.00 81.69 271 PRO A O 1
ATOM 2136 N N . ARG A 1 272 ? 11.512 -5.990 -40.981 1.00 73.25 272 ARG A N 1
ATOM 2137 C CA . ARG A 1 272 ? 12.218 -6.066 -39.682 1.00 73.25 272 ARG A CA 1
ATOM 2138 C C . ARG A 1 272 ? 11.897 -4.894 -38.758 1.00 73.25 272 ARG A C 1
ATOM 2140 O O . ARG A 1 272 ? 11.797 -5.112 -37.559 1.00 73.25 272 ARG A O 1
ATOM 2147 N N . ASP A 1 273 ? 11.682 -3.722 -39.338 1.00 77.19 273 ASP A N 1
ATOM 2148 C CA . ASP A 1 273 ? 11.503 -2.478 -38.592 1.00 77.19 273 ASP A CA 1
ATOM 2149 C C . ASP A 1 273 ? 10.068 -2.293 -38.070 1.00 77.19 273 ASP A C 1
ATOM 2151 O O . ASP A 1 273 ? 9.816 -1.415 -37.252 1.00 77.19 273 ASP A O 1
ATOM 2155 N N . LEU A 1 274 ? 9.124 -3.139 -38.504 1.00 83.19 274 LEU A N 1
ATOM 2156 C CA . LEU A 1 274 ? 7.747 -3.099 -38.027 1.00 83.19 274 LEU A CA 1
ATOM 2157 C C . LEU A 1 274 ? 7.570 -4.043 -36.833 1.00 83.19 274 LEU A C 1
ATOM 2159 O O . LEU A 1 274 ? 7.892 -5.232 -36.913 1.00 83.19 274 LEU A O 1
ATOM 2163 N N . VAL A 1 275 ? 7.017 -3.520 -35.741 1.00 86.75 275 VAL A N 1
ATOM 2164 C CA . VAL A 1 275 ? 6.721 -4.271 -34.514 1.00 86.75 275 VAL A CA 1
ATOM 2165 C C . VAL A 1 275 ? 5.208 -4.489 -34.408 1.00 86.75 275 VAL A C 1
ATOM 2167 O O . VAL A 1 275 ? 4.472 -3.515 -34.545 1.00 86.75 275 VAL A O 1
ATOM 2170 N N . PRO A 1 276 ? 4.718 -5.719 -34.145 1.00 88.12 276 PRO A N 1
ATOM 2171 C CA . PRO A 1 276 ? 3.297 -5.944 -33.886 1.00 88.12 276 PRO A CA 1
ATOM 2172 C C . PRO A 1 276 ? 2.816 -5.162 -32.657 1.00 88.12 276 PRO A C 1
ATOM 2174 O O . PRO A 1 276 ? 3.471 -5.190 -31.611 1.00 88.12 276 PRO A O 1
ATOM 2177 N N . ASP A 1 277 ? 1.640 -4.541 -32.740 1.00 87.00 277 ASP A N 1
ATOM 2178 C CA . ASP A 1 277 ? 1.066 -3.787 -31.616 1.00 87.00 277 ASP A CA 1
ATOM 2179 C C . ASP A 1 277 ? 0.833 -4.655 -30.374 1.00 87.00 277 ASP A C 1
ATOM 2181 O O . ASP A 1 277 ? 1.094 -4.215 -29.255 1.00 87.00 277 ASP A O 1
ATOM 2185 N N . GLU A 1 278 ? 0.489 -5.930 -30.567 1.00 88.38 278 GLU A N 1
ATOM 2186 C CA . GLU A 1 278 ? 0.310 -6.910 -29.489 1.00 88.38 278 GLU A CA 1
ATOM 2187 C C . GLU A 1 278 ? 1.564 -7.094 -28.615 1.00 88.38 278 GLU A C 1
ATOM 2189 O O . GLU A 1 278 ? 1.463 -7.415 -27.429 1.00 88.38 278 GLU A O 1
ATOM 2194 N N . VAL A 1 279 ? 2.769 -6.923 -29.178 1.00 89.94 279 VAL A N 1
ATOM 2195 C CA . VAL A 1 279 ? 4.028 -7.007 -28.413 1.00 89.94 279 VAL A CA 1
ATOM 2196 C C . VAL A 1 279 ? 4.147 -5.798 -27.489 1.00 89.94 279 VAL A C 1
ATOM 2198 O O . VAL A 1 279 ? 4.437 -5.941 -26.302 1.00 89.94 279 VAL A O 1
ATOM 2201 N N . ARG A 1 280 ? 3.899 -4.602 -28.034 1.00 89.88 280 ARG A N 1
ATOM 2202 C CA . ARG A 1 280 ? 3.970 -3.333 -27.299 1.00 89.88 280 ARG A CA 1
ATOM 2203 C C . ARG A 1 280 ? 2.950 -3.313 -26.168 1.00 89.88 280 ARG A C 1
ATOM 2205 O O . ARG A 1 280 ? 3.314 -3.033 -25.030 1.00 89.88 280 ARG A O 1
ATOM 2212 N N . GLU A 1 281 ? 1.705 -3.661 -26.474 1.00 90.94 281 GLU A N 1
ATOM 2213 C CA . GLU A 1 281 ? 0.618 -3.719 -25.504 1.00 90.94 281 GLU A CA 1
ATOM 2214 C C . GLU A 1 281 ? 0.920 -4.706 -24.372 1.00 90.94 281 GLU A C 1
ATOM 2216 O O . GLU A 1 281 ? 0.878 -4.327 -23.201 1.00 90.94 281 GLU A O 1
ATOM 2221 N N . ASN A 1 282 ? 1.320 -5.941 -24.692 1.00 91.31 282 ASN A N 1
ATOM 2222 C CA . ASN A 1 282 ? 1.613 -6.948 -23.671 1.00 91.31 282 ASN A CA 1
ATOM 2223 C C . ASN A 1 282 ? 2.731 -6.493 -22.720 1.00 91.31 282 ASN A C 1
ATOM 2225 O O . ASN A 1 282 ? 2.582 -6.574 -21.498 1.00 91.31 282 ASN A O 1
ATOM 2229 N N . LEU A 1 283 ? 3.827 -5.955 -23.264 1.00 91.44 283 LEU A N 1
ATOM 2230 C CA . LEU A 1 283 ? 4.951 -5.473 -22.462 1.00 91.44 283 LEU A CA 1
ATOM 2231 C C . LEU A 1 283 ? 4.574 -4.267 -21.588 1.00 91.44 283 LEU A C 1
ATOM 2233 O O . LEU A 1 283 ? 4.993 -4.207 -20.429 1.00 91.44 283 LEU A O 1
ATOM 2237 N N . CYS A 1 284 ? 3.758 -3.343 -22.104 1.00 91.56 284 CYS A N 1
ATOM 2238 C CA . CYS A 1 284 ? 3.213 -2.221 -21.340 1.00 91.56 284 CYS A CA 1
ATOM 2239 C C . CYS A 1 284 ? 2.351 -2.699 -20.165 1.00 91.56 284 CYS A C 1
ATOM 2241 O O . CYS A 1 284 ? 2.623 -2.350 -19.014 1.00 91.56 284 CYS A O 1
ATOM 2243 N N . LEU A 1 285 ? 1.359 -3.552 -20.433 1.00 91.56 285 LEU A N 1
ATOM 2244 C CA . LEU A 1 285 ? 0.453 -4.066 -19.405 1.00 91.56 285 LEU A CA 1
ATOM 2245 C C . LEU A 1 285 ? 1.209 -4.897 -18.361 1.00 91.56 285 LEU A C 1
ATOM 2247 O O . LEU A 1 285 ? 0.986 -4.751 -17.161 1.00 91.56 285 LEU A O 1
ATOM 2251 N N . LYS A 1 286 ? 2.178 -5.717 -18.785 1.00 90.44 286 LYS A N 1
ATOM 2252 C CA . LYS A 1 286 ? 3.043 -6.488 -17.879 1.00 90.44 286 LYS A CA 1
ATOM 2253 C C . LYS A 1 286 ? 3.876 -5.595 -16.958 1.00 90.44 286 LYS A C 1
ATOM 2255 O O . LYS A 1 286 ? 4.162 -5.995 -15.828 1.00 90.44 286 LYS A O 1
ATOM 2260 N N . ALA A 1 287 ? 4.280 -4.410 -17.415 1.00 90.31 287 ALA A N 1
ATOM 2261 C CA . ALA A 1 287 ? 5.002 -3.453 -16.585 1.00 90.31 287 ALA A CA 1
ATOM 2262 C C . ALA A 1 287 ? 4.099 -2.831 -15.507 1.00 90.31 287 ALA A C 1
ATOM 2264 O O . ALA A 1 287 ? 4.509 -2.777 -14.349 1.00 90.31 287 ALA A O 1
ATOM 2265 N N . VAL A 1 288 ? 2.878 -2.422 -15.868 1.00 90.88 288 VAL A N 1
ATOM 2266 C CA . VAL A 1 288 ? 1.912 -1.782 -14.952 1.00 90.88 288 VAL A CA 1
ATOM 2267 C C . VAL A 1 288 ? 1.310 -2.778 -13.957 1.00 90.88 288 VAL A C 1
ATOM 2269 O O . VAL A 1 288 ? 1.156 -2.456 -12.782 1.00 90.88 288 VAL A O 1
ATOM 2272 N N . ARG A 1 289 ? 1.074 -4.035 -14.364 1.00 90.50 289 ARG A N 1
ATOM 2273 C CA . ARG A 1 289 ? 0.562 -5.105 -13.479 1.00 90.50 289 ARG A CA 1
ATOM 2274 C C . ARG A 1 289 ? 1.392 -5.310 -12.211 1.00 90.50 289 ARG A C 1
ATOM 2276 O O . ARG A 1 289 ? 0.878 -5.758 -11.194 1.00 90.50 289 ARG A O 1
ATOM 2283 N N . LYS A 1 290 ? 2.672 -4.932 -12.231 1.00 90.25 290 LYS A N 1
ATOM 2284 C CA . LYS A 1 290 ? 3.554 -4.997 -11.058 1.00 90.25 290 LYS A CA 1
ATOM 2285 C C . LYS A 1 290 ? 3.130 -4.069 -9.911 1.00 90.25 290 LYS A C 1
ATOM 2287 O O . LYS A 1 290 ? 3.650 -4.222 -8.809 1.00 90.25 290 LYS A O 1
ATOM 2292 N N . TRP A 1 291 ? 2.216 -3.127 -10.137 1.00 91.31 291 TRP A N 1
ATOM 2293 C CA . TRP A 1 291 ? 1.719 -2.216 -9.101 1.00 91.31 291 TRP A CA 1
ATOM 2294 C C . TRP A 1 291 ? 0.735 -2.852 -8.133 1.00 91.31 291 TRP A C 1
ATOM 2296 O O . TRP A 1 291 ? 0.573 -2.321 -7.040 1.00 91.31 291 TRP A O 1
ATOM 2306 N N . GLU A 1 292 ? 0.140 -3.991 -8.484 1.00 90.81 292 GLU A N 1
ATOM 2307 C CA . GLU A 1 292 ? -0.892 -4.656 -7.685 1.00 90.81 292 GLU A CA 1
ATOM 2308 C C . GLU A 1 292 ? -0.461 -4.855 -6.219 1.00 90.81 292 GLU A C 1
ATOM 2310 O O . GLU A 1 292 ? -1.140 -4.423 -5.288 1.00 90.81 292 GLU A O 1
ATOM 2315 N N . ALA A 1 293 ? 0.724 -5.430 -5.993 1.00 91.81 293 ALA A N 1
ATOM 2316 C CA . ALA A 1 293 ? 1.214 -5.707 -4.643 1.00 91.81 293 ALA A CA 1
ATOM 2317 C C . ALA A 1 293 ? 1.605 -4.442 -3.836 1.00 91.81 293 ALA A C 1
ATOM 2319 O O . ALA A 1 293 ? 1.260 -4.365 -2.648 1.00 91.81 293 ALA A O 1
ATOM 2320 N N . PRO A 1 294 ? 2.312 -3.446 -4.414 1.00 92.75 294 PRO A N 1
ATOM 2321 C CA . PRO A 1 294 ? 2.482 -2.136 -3.784 1.00 92.75 294 PRO A CA 1
ATOM 2322 C C . PRO A 1 294 ? 1.156 -1.454 -3.426 1.00 92.75 294 PRO A C 1
ATOM 2324 O O . PRO A 1 294 ? 1.021 -0.945 -2.315 1.00 92.75 294 PRO A O 1
ATOM 2327 N N . LEU A 1 295 ? 0.172 -1.485 -4.325 1.00 91.88 295 LEU A N 1
ATOM 2328 C CA . LEU A 1 295 ? -1.131 -0.845 -4.148 1.00 91.88 295 LEU A CA 1
ATOM 2329 C C . LEU A 1 295 ? -1.918 -1.471 -2.986 1.00 91.88 295 LEU A C 1
ATOM 2331 O O . LEU A 1 295 ? -2.452 -0.770 -2.127 1.00 91.88 295 LEU A O 1
ATOM 2335 N N . GLU A 1 296 ? -1.890 -2.798 -2.891 1.00 92.38 296 GLU A N 1
ATOM 2336 C CA . GLU A 1 296 ? -2.500 -3.544 -1.791 1.00 92.38 296 GLU A CA 1
ATOM 2337 C C . GLU A 1 296 ? -1.837 -3.237 -0.435 1.00 92.38 296 GLU A C 1
ATOM 2339 O O . GLU A 1 296 ? -2.508 -3.068 0.591 1.00 92.38 296 GLU A O 1
ATOM 2344 N N . THR A 1 297 ? -0.506 -3.095 -0.423 1.00 94.06 297 THR A N 1
ATOM 2345 C CA . THR A 1 297 ? 0.234 -2.672 0.779 1.00 94.06 297 THR A CA 1
ATOM 2346 C C . THR A 1 297 ? -0.132 -1.245 1.178 1.00 94.06 297 THR A C 1
ATOM 2348 O O . THR A 1 297 ? -0.307 -0.977 2.367 1.00 94.06 297 THR A O 1
ATOM 2351 N N . TYR A 1 298 ? -0.291 -0.344 0.208 1.00 92.94 298 TYR A N 1
ATOM 2352 C CA . TYR A 1 298 ? -0.675 1.042 0.455 1.00 92.94 298 TYR A CA 1
ATOM 2353 C C . TYR A 1 298 ? -2.069 1.149 1.095 1.00 92.94 298 TYR A C 1
ATOM 2355 O O . TYR A 1 298 ? -2.204 1.799 2.138 1.00 92.94 298 TYR A O 1
ATOM 2363 N N . ILE A 1 299 ? -3.082 0.450 0.559 1.00 93.06 299 ILE A N 1
ATOM 2364 C CA . ILE A 1 299 ? -4.425 0.416 1.170 1.00 93.06 299 ILE A CA 1
ATOM 2365 C C . ILE A 1 299 ? -4.347 -0.150 2.585 1.00 93.06 299 ILE A C 1
ATOM 2367 O O . ILE A 1 299 ? -4.907 0.426 3.516 1.00 93.06 299 ILE A O 1
ATOM 2371 N N . SER A 1 300 ? -3.645 -1.271 2.760 1.00 94.06 300 SER A N 1
ATOM 2372 C CA . SER A 1 300 ? -3.546 -1.944 4.056 1.00 94.06 300 SER A CA 1
ATOM 2373 C C . SER A 1 300 ? -2.907 -1.044 5.115 1.00 94.06 300 SER A C 1
ATOM 2375 O O . SER A 1 300 ? -3.431 -0.931 6.221 1.00 94.06 300 SER A O 1
ATOM 2377 N N . LYS A 1 301 ? -1.826 -0.334 4.770 1.00 93.81 301 LYS A N 1
ATOM 2378 C CA . LYS A 1 301 ? -1.165 0.608 5.685 1.00 93.81 301 LYS A CA 1
ATOM 2379 C C . LYS A 1 301 ? -1.994 1.855 5.963 1.00 93.81 301 LYS A C 1
ATOM 2381 O O . LYS A 1 301 ? -2.041 2.304 7.106 1.00 93.81 301 LYS A O 1
ATOM 2386 N N . THR A 1 302 ? -2.721 2.354 4.969 1.00 92.88 302 THR A N 1
ATOM 2387 C CA .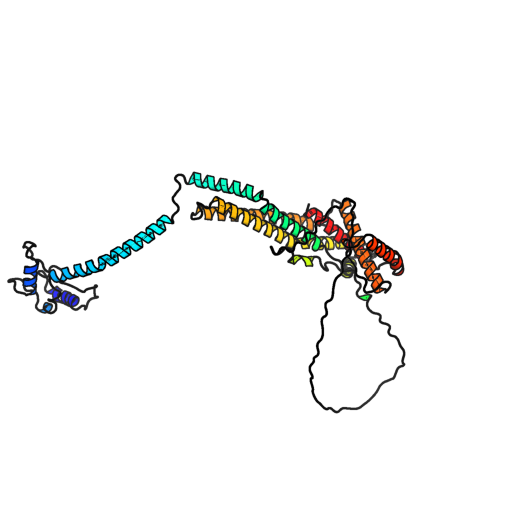 THR A 1 302 ? -3.678 3.451 5.169 1.00 92.88 302 THR A CA 1
ATOM 2388 C C . THR A 1 302 ? -4.810 3.032 6.114 1.00 92.88 302 THR A C 1
ATOM 2390 O O . THR A 1 302 ? -5.188 3.782 7.012 1.00 92.88 302 THR A O 1
ATOM 2393 N N . ALA A 1 303 ? -5.313 1.804 5.970 1.00 93.06 303 ALA A N 1
ATOM 2394 C CA . ALA A 1 303 ? -6.336 1.242 6.843 1.00 93.06 303 ALA A CA 1
ATOM 2395 C C . ALA A 1 303 ? -5.831 1.031 8.279 1.00 93.06 303 ALA A C 1
ATOM 2397 O O . ALA A 1 303 ? -6.548 1.354 9.224 1.00 93.06 303 ALA A O 1
ATOM 2398 N N . GLU A 1 304 ? -4.608 0.522 8.462 1.00 93.44 304 GLU A N 1
ATOM 2399 C CA . GLU A 1 304 ? -3.969 0.407 9.781 1.00 93.44 304 GLU A CA 1
ATOM 2400 C C . GLU A 1 304 ? -3.860 1.773 10.471 1.00 93.44 304 GLU A C 1
ATOM 2402 O O . GLU A 1 304 ? -4.218 1.896 11.645 1.00 93.44 304 GLU A O 1
ATOM 2407 N N . LEU A 1 305 ? -3.426 2.804 9.736 1.00 92.12 305 LEU A N 1
ATOM 2408 C CA . LEU A 1 305 ? -3.315 4.167 10.249 1.00 92.12 305 LEU A CA 1
ATOM 2409 C C . LEU A 1 305 ? -4.684 4.712 10.679 1.00 92.12 305 LEU A C 1
ATOM 2411 O O . LEU A 1 305 ? -4.837 5.173 11.808 1.00 92.12 305 LEU A O 1
ATOM 2415 N N . LEU A 1 306 ? -5.704 4.576 9.824 1.00 91.94 306 LEU A N 1
ATOM 2416 C CA . LEU A 1 306 ? -7.071 4.996 10.137 1.00 91.94 306 LEU A CA 1
ATOM 2417 C C . LEU A 1 306 ? -7.629 4.258 11.362 1.00 91.94 306 LEU A C 1
ATOM 2419 O O . LEU A 1 306 ? -8.206 4.887 12.248 1.00 91.94 306 LEU A O 1
ATOM 2423 N N . LYS A 1 307 ? -7.433 2.935 11.443 1.00 92.94 307 LYS A N 1
ATOM 2424 C CA . LYS A 1 307 ? -7.849 2.126 12.598 1.00 92.94 307 LYS A CA 1
ATOM 2425 C C . LYS A 1 307 ? -7.166 2.589 13.874 1.00 92.94 307 LYS A C 1
ATOM 2427 O O . LYS A 1 307 ? -7.840 2.714 14.893 1.00 92.94 307 LYS A O 1
ATOM 2432 N N . LYS A 1 308 ? -5.855 2.833 13.841 1.00 92.50 308 LYS A N 1
ATOM 2433 C CA . LYS A 1 308 ? -5.093 3.323 14.996 1.00 92.50 308 LYS A CA 1
ATOM 2434 C C . LYS A 1 308 ? -5.678 4.647 15.486 1.00 92.50 308 LYS A C 1
ATOM 2436 O O . LYS A 1 308 ? -6.080 4.735 16.639 1.00 92.50 308 LYS A O 1
ATOM 2441 N N . THR A 1 309 ? -5.822 5.628 14.596 1.00 91.75 309 THR A N 1
ATOM 2442 C CA . THR A 1 309 ? -6.353 6.955 14.934 1.00 91.75 309 THR A CA 1
ATOM 2443 C C . THR A 1 309 ? -7.787 6.898 15.459 1.00 91.75 309 THR A C 1
ATOM 2445 O O . THR A 1 309 ? -8.090 7.521 16.475 1.00 91.75 309 THR A O 1
ATOM 2448 N N . ALA A 1 310 ? -8.658 6.115 14.818 1.00 92.12 310 ALA A N 1
ATOM 2449 C CA . ALA A 1 310 ? -10.047 5.966 15.238 1.00 92.12 310 ALA A CA 1
ATOM 2450 C C . ALA A 1 310 ? -10.171 5.284 16.610 1.00 92.12 310 ALA A C 1
ATOM 2452 O O . ALA A 1 310 ? -10.964 5.723 17.440 1.00 92.12 310 ALA A O 1
ATOM 2453 N N . ASN A 1 311 ? -9.371 4.244 16.877 1.00 91.94 311 ASN A N 1
ATOM 2454 C CA . ASN A 1 311 ? -9.362 3.581 18.183 1.00 91.94 311 ASN A CA 1
ATOM 2455 C C . ASN A 1 311 ? -8.818 4.498 19.282 1.00 91.94 311 ASN A C 1
ATOM 2457 O O . ASN A 1 311 ? -9.405 4.539 20.355 1.00 91.94 311 ASN A O 1
ATOM 2461 N N . THR A 1 312 ? -7.759 5.270 19.021 1.00 91.50 312 THR A N 1
ATOM 2462 C CA . THR A 1 312 ? -7.244 6.243 19.998 1.00 91.50 312 THR A CA 1
ATOM 2463 C C . THR A 1 312 ? -8.287 7.316 20.317 1.00 91.50 312 THR A C 1
ATOM 2465 O O . THR A 1 312 ? -8.516 7.607 21.485 1.00 91.50 312 THR A O 1
ATOM 2468 N N . ALA A 1 313 ? -8.984 7.849 19.307 1.00 91.44 313 ALA A N 1
ATOM 2469 C CA . ALA A 1 313 ? -10.072 8.804 19.528 1.00 91.44 313 ALA A CA 1
ATOM 2470 C C . ALA A 1 313 ? -11.242 8.186 20.318 1.00 91.44 313 ALA A C 1
ATOM 2472 O O . ALA A 1 313 ? -11.842 8.849 21.161 1.00 91.44 313 ALA A O 1
ATOM 2473 N N . LEU A 1 314 ? -11.573 6.913 20.077 1.00 91.00 314 LEU A N 1
ATOM 2474 C CA . LEU A 1 314 ? -12.608 6.204 20.834 1.00 91.00 314 LEU A CA 1
ATOM 2475 C C . LEU A 1 314 ? -12.189 5.972 22.294 1.00 91.00 314 LEU A C 1
ATOM 2477 O O . LEU A 1 314 ? -12.979 6.193 23.207 1.00 91.00 314 LEU A O 1
ATOM 2481 N N . GLU A 1 315 ? -10.947 5.548 22.523 1.00 90.50 315 GLU A N 1
ATOM 2482 C CA . GLU A 1 315 ? -10.395 5.320 23.862 1.00 90.50 315 GLU A CA 1
ATOM 2483 C C . GLU A 1 315 ? -10.374 6.603 24.696 1.00 90.50 315 GLU A C 1
ATOM 2485 O O . GLU A 1 315 ? -10.790 6.576 25.851 1.00 90.50 315 GLU A O 1
ATOM 2490 N N . SER A 1 316 ? -9.970 7.728 24.103 1.00 89.12 316 SER A N 1
ATOM 2491 C CA . SER A 1 316 ? -9.926 9.027 24.782 1.00 89.12 316 SER A CA 1
ATOM 2492 C C . SER A 1 316 ? -11.300 9.669 25.011 1.00 89.12 316 SER A C 1
ATOM 2494 O O . SER A 1 316 ? -11.429 10.529 25.875 1.00 89.12 316 SER A O 1
ATOM 2496 N N . SER A 1 317 ? -12.335 9.299 24.254 1.00 88.25 317 SER A N 1
ATOM 2497 C CA . SER A 1 317 ? -13.692 9.861 24.408 1.00 88.25 317 SER A CA 1
ATOM 2498 C C . SER A 1 317 ? -14.602 9.027 25.313 1.00 88.25 317 SER A C 1
ATOM 2500 O O . SER A 1 317 ? -15.491 9.577 25.961 1.00 88.25 317 SER A O 1
ATOM 2502 N N . LEU A 1 318 ? -14.383 7.710 25.386 1.00 86.38 318 LEU A N 1
ATOM 2503 C CA . LEU A 1 318 ? -15.154 6.784 26.224 1.00 86.38 318 LEU A CA 1
ATOM 2504 C C . LEU A 1 318 ? -14.357 6.280 27.441 1.00 86.38 318 LEU A C 1
ATOM 2506 O O . LEU A 1 318 ? -14.691 5.239 28.006 1.00 86.38 318 LEU A O 1
ATOM 2510 N N . GLU A 1 319 ? -13.320 6.999 27.874 1.00 83.69 319 GLU A N 1
ATOM 2511 C CA . GLU A 1 319 ? -12.474 6.595 29.006 1.00 83.69 319 GLU A CA 1
ATOM 2512 C C . GLU A 1 319 ? -13.293 6.344 30.286 1.00 83.69 319 GLU A C 1
ATOM 2514 O O . GLU A 1 319 ? -13.140 5.303 30.929 1.00 83.69 319 GLU A O 1
ATOM 2519 N N . SER A 1 320 ? -14.251 7.227 30.593 1.00 79.69 320 SER A N 1
ATOM 2520 C CA . SER A 1 320 ? -15.172 7.096 31.737 1.00 79.69 320 SER A CA 1
ATOM 2521 C C . SER A 1 320 ? -16.119 5.890 31.634 1.00 79.69 320 SER A C 1
ATOM 2523 O O . SER A 1 320 ? -16.645 5.407 32.639 1.00 79.69 320 SER A O 1
ATOM 2525 N N . LEU A 1 321 ? -16.326 5.370 30.422 1.00 79.31 321 LEU A N 1
ATOM 2526 C CA . LEU A 1 321 ? -17.216 4.250 30.115 1.00 79.31 321 LEU A CA 1
ATOM 2527 C C . LEU A 1 321 ? -16.441 2.971 29.758 1.00 79.31 321 LEU A C 1
ATOM 2529 O O . LEU A 1 321 ? -17.051 1.980 29.351 1.00 79.31 321 LEU A O 1
ATOM 2533 N N . ARG A 1 322 ? -15.113 2.951 29.937 1.00 76.88 322 ARG A N 1
ATOM 2534 C CA . ARG A 1 322 ? -14.224 1.865 29.491 1.00 76.88 322 ARG A CA 1
ATOM 2535 C C . ARG A 1 322 ? -14.544 0.501 30.107 1.00 76.88 322 ARG A C 1
ATOM 2537 O O . ARG A 1 322 ? -14.399 -0.523 29.442 1.00 76.88 322 ARG A O 1
ATOM 2544 N N . SER A 1 323 ? -14.980 0.472 31.365 1.00 71.69 323 SER A N 1
ATOM 2545 C CA . SER A 1 323 ? -15.369 -0.755 32.077 1.00 71.69 323 SER A CA 1
ATOM 2546 C C . SER A 1 323 ? -16.759 -1.272 31.685 1.00 71.69 323 SER A C 1
ATOM 2548 O O . SER A 1 323 ? -17.150 -2.365 32.097 1.00 71.69 323 SER A O 1
ATOM 2550 N N . ARG A 1 324 ? -17.510 -0.522 30.870 1.00 79.62 324 ARG A N 1
ATOM 2551 C CA . ARG A 1 324 ? -18.897 -0.832 30.514 1.00 79.62 324 ARG A CA 1
ATOM 2552 C C . ARG A 1 324 ? -19.001 -1.543 29.164 1.00 79.62 324 ARG A C 1
ATOM 2554 O O . ARG A 1 324 ? -18.116 -1.466 28.313 1.00 79.62 324 ARG A O 1
ATOM 2561 N N . LEU A 1 325 ? -20.135 -2.214 28.949 1.00 83.56 325 LEU A N 1
ATOM 2562 C CA . LEU A 1 325 ? -20.437 -2.924 27.698 1.00 83.56 325 LEU A CA 1
ATOM 2563 C C . LEU A 1 325 ? -20.453 -1.993 26.481 1.00 83.56 325 LEU A C 1
ATOM 2565 O O . LEU A 1 325 ? -19.967 -2.378 25.422 1.00 83.56 325 LEU A O 1
ATOM 2569 N N . ILE A 1 326 ? -20.902 -0.745 26.655 1.00 85.25 326 ILE A N 1
ATOM 2570 C CA . ILE A 1 326 ? -20.985 0.222 25.556 1.00 85.25 326 ILE A CA 1
ATOM 2571 C C . ILE A 1 326 ? -19.635 0.475 24.883 1.00 85.25 326 ILE A C 1
ATOM 2573 O O . ILE A 1 326 ? -19.570 0.573 23.665 1.00 85.25 326 ILE A O 1
ATOM 2577 N N . PHE A 1 327 ? -18.539 0.507 25.646 1.00 87.12 327 PHE A N 1
ATOM 2578 C CA . PHE A 1 327 ? -17.209 0.681 25.073 1.00 87.12 327 PHE A CA 1
ATOM 2579 C C . PHE A 1 327 ? -16.827 -0.501 24.168 1.00 87.12 327 PHE A C 1
ATOM 2581 O O . PHE A 1 327 ? -16.286 -0.305 23.078 1.00 87.12 327 PHE A O 1
ATOM 2588 N N . LYS A 1 328 ? -17.157 -1.731 24.587 1.00 87.75 328 LYS A N 1
ATOM 2589 C CA . LYS A 1 328 ? -16.916 -2.944 23.790 1.00 87.75 328 LYS A CA 1
ATOM 2590 C C . LYS A 1 328 ? -17.748 -2.938 22.508 1.00 87.75 328 LYS A C 1
ATOM 2592 O O . LYS A 1 328 ? -17.203 -3.219 21.441 1.00 87.75 328 LYS A O 1
ATOM 2597 N N . ASP A 1 329 ? -19.021 -2.565 22.604 1.00 90.38 329 ASP A N 1
ATOM 2598 C CA . ASP A 1 329 ? -19.928 -2.500 21.456 1.00 90.38 329 ASP A CA 1
ATOM 2599 C C . ASP A 1 329 ? -19.518 -1.398 20.473 1.00 90.38 329 ASP A C 1
ATOM 2601 O O . ASP A 1 329 ? -19.392 -1.658 19.279 1.00 90.38 329 ASP A O 1
ATOM 2605 N N . CYS A 1 330 ? -19.207 -0.191 20.957 1.00 90.25 330 CYS A N 1
ATOM 2606 C CA . CYS A 1 330 ? -18.711 0.901 20.118 1.00 90.25 330 CYS A CA 1
ATOM 2607 C C . CYS A 1 330 ? -17.421 0.517 19.389 1.00 90.25 330 CYS A C 1
ATOM 2609 O O . CYS A 1 330 ? -17.295 0.773 18.193 1.00 90.25 330 CYS A O 1
ATOM 2611 N N . ARG A 1 331 ? -16.478 -0.141 20.075 1.00 90.88 331 ARG A N 1
ATOM 2612 C CA . ARG A 1 331 ? -15.232 -0.610 19.457 1.00 90.88 331 ARG A CA 1
ATOM 2613 C C . ARG A 1 331 ? -15.491 -1.665 18.384 1.00 90.88 331 ARG A C 1
ATOM 2615 O O . ARG A 1 331 ? -14.869 -1.615 17.324 1.00 90.88 331 ARG A O 1
ATOM 2622 N N . LYS A 1 332 ? -16.418 -2.592 18.641 1.00 93.44 332 LYS A N 1
ATOM 2623 C CA . LYS A 1 332 ? -16.842 -3.608 17.674 1.00 93.44 332 LYS A CA 1
ATOM 2624 C C . LYS A 1 332 ? -17.460 -2.960 16.432 1.00 93.44 332 LYS A C 1
ATOM 2626 O O . LYS A 1 332 ? -16.966 -3.191 15.332 1.00 93.44 332 LYS A O 1
ATOM 2631 N N . TYR A 1 333 ? -18.468 -2.105 16.604 1.00 94.25 333 TYR A N 1
ATOM 2632 C CA . TYR A 1 333 ? -19.144 -1.438 15.488 1.00 94.25 333 TYR A CA 1
ATOM 2633 C C . TYR A 1 333 ? -18.208 -0.522 14.696 1.00 94.25 333 TYR A C 1
ATOM 2635 O O . TYR A 1 333 ? -18.284 -0.479 13.470 1.00 94.25 333 TYR A O 1
ATOM 2643 N N . LEU A 1 334 ? -17.288 0.177 15.369 1.00 93.50 334 LEU A N 1
ATOM 2644 C CA . LEU A 1 334 ? -16.273 0.991 14.704 1.00 93.50 334 LEU A CA 1
ATOM 2645 C C . LEU A 1 334 ? -15.331 0.128 13.855 1.00 93.50 334 LEU A C 1
ATOM 2647 O O . LEU A 1 334 ? -15.036 0.487 12.716 1.00 93.50 334 LEU A O 1
ATOM 2651 N N . GLY A 1 335 ? -14.887 -1.016 14.384 1.00 93.12 335 GLY A N 1
ATOM 2652 C CA . GLY A 1 335 ? -14.075 -1.981 13.644 1.00 93.12 335 GLY A CA 1
ATOM 2653 C C . GLY A 1 335 ? -14.789 -2.494 12.394 1.00 93.12 335 GLY A C 1
ATOM 2654 O O . GLY A 1 335 ? -14.253 -2.374 11.294 1.00 93.12 335 GLY A O 1
ATOM 2655 N N . GLU A 1 336 ? -16.027 -2.969 12.548 1.00 95.56 336 GLU A N 1
ATOM 2656 C CA . GLU A 1 336 ? -16.866 -3.459 11.445 1.00 95.56 336 GLU A CA 1
ATOM 2657 C C . GLU A 1 336 ? -17.114 -2.380 10.379 1.00 95.56 336 GLU A C 1
ATOM 2659 O O . GLU A 1 336 ? -17.038 -2.652 9.179 1.00 95.56 336 GLU A O 1
ATOM 2664 N N . PHE A 1 337 ? -17.366 -1.137 10.798 1.00 94.50 337 PHE A N 1
ATOM 2665 C CA . PHE A 1 337 ? -17.549 -0.009 9.888 1.00 94.50 337 PHE A CA 1
ATOM 2666 C C . PHE A 1 337 ? -16.282 0.293 9.077 1.00 94.50 337 PHE A C 1
ATOM 2668 O O . PHE A 1 337 ? -16.357 0.474 7.855 1.00 94.50 337 PHE A O 1
ATOM 2675 N N . ILE A 1 338 ? -15.116 0.329 9.732 1.00 94.00 338 ILE A N 1
ATOM 2676 C CA . ILE A 1 338 ? -13.841 0.569 9.049 1.00 94.00 338 ILE A CA 1
ATOM 2677 C C . ILE A 1 338 ? -13.540 -0.582 8.088 1.00 94.00 338 ILE A C 1
ATOM 2679 O O . ILE A 1 338 ? -13.195 -0.324 6.939 1.00 94.00 338 ILE A O 1
ATOM 2683 N N . ASP A 1 339 ? -13.727 -1.833 8.508 1.00 94.56 339 ASP A N 1
ATOM 2684 C CA . ASP A 1 339 ? -13.479 -3.005 7.664 1.00 94.56 339 ASP A CA 1
ATOM 2685 C C . ASP A 1 339 ? -14.377 -3.027 6.428 1.00 94.56 339 ASP A C 1
ATOM 2687 O O . ASP A 1 339 ? -13.889 -3.222 5.313 1.00 94.56 339 ASP A O 1
ATOM 2691 N N . LYS A 1 340 ? -15.670 -2.728 6.593 1.00 96.12 340 LYS A N 1
ATOM 2692 C CA . LYS A 1 340 ? -16.610 -2.598 5.474 1.00 96.12 340 LYS A CA 1
ATOM 2693 C C . LYS A 1 340 ? -16.196 -1.487 4.507 1.00 96.12 340 LYS A C 1
ATOM 2695 O O . LYS A 1 340 ? -16.244 -1.673 3.291 1.00 96.12 340 LYS A O 1
ATOM 2700 N N . THR A 1 341 ? -15.771 -0.342 5.037 1.00 94.12 341 THR A N 1
ATOM 2701 C CA . THR A 1 341 ? -15.327 0.797 4.222 1.00 94.12 341 THR A CA 1
ATOM 2702 C C . THR A 1 341 ? -14.050 0.459 3.456 1.00 94.12 341 THR A C 1
ATOM 2704 O O . THR A 1 341 ? -13.982 0.681 2.250 1.00 94.12 341 THR A O 1
ATOM 2707 N N . VAL A 1 342 ? -13.060 -0.141 4.120 1.00 94.19 342 VAL A N 1
ATOM 2708 C CA . VAL A 1 342 ? -11.794 -0.564 3.504 1.00 94.19 342 VAL A CA 1
ATOM 2709 C C . VAL A 1 342 ? -12.033 -1.630 2.436 1.00 94.19 342 VAL A C 1
ATOM 2711 O O . VAL A 1 342 ? -11.440 -1.550 1.364 1.00 94.19 342 VAL A O 1
ATOM 2714 N N . ALA A 1 343 ? -12.926 -2.594 2.679 1.00 95.25 343 ALA A N 1
ATOM 2715 C CA . ALA A 1 343 ? -13.302 -3.596 1.684 1.00 95.25 343 ALA A CA 1
ATOM 2716 C C . ALA A 1 343 ? -13.931 -2.957 0.436 1.00 95.25 343 ALA A C 1
ATOM 2718 O O . ALA A 1 343 ? -13.550 -3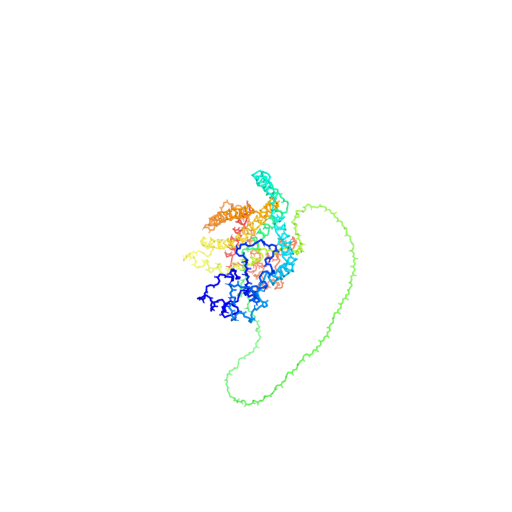.294 -0.683 1.00 95.25 343 ALA A O 1
ATOM 2719 N N . SER A 1 344 ? -14.832 -1.986 0.620 1.00 95.12 344 SER A N 1
ATOM 2720 C CA . SER A 1 344 ? -15.433 -1.240 -0.491 1.00 95.12 344 SER A CA 1
ATOM 2721 C C . SER A 1 344 ? -14.397 -0.434 -1.281 1.00 95.12 344 SER A C 1
ATOM 2723 O O . SER A 1 344 ? -14.414 -0.474 -2.510 1.00 95.12 344 SER A O 1
ATOM 2725 N N . GLN A 1 345 ? -13.471 0.255 -0.606 1.00 92.56 345 GLN A N 1
ATOM 2726 C CA . GLN A 1 345 ? -12.412 1.011 -1.285 1.00 92.56 345 GLN A CA 1
ATOM 2727 C C . GLN A 1 345 ? -11.435 0.092 -2.022 1.00 92.56 345 GLN A C 1
ATOM 2729 O O . GLN A 1 345 ? -11.051 0.393 -3.148 1.00 92.56 345 GLN A O 1
ATOM 2734 N N . ARG A 1 346 ? -11.080 -1.056 -1.433 1.00 93.81 346 ARG A N 1
ATOM 2735 C CA . ARG A 1 346 ? -10.244 -2.070 -2.087 1.00 93.81 346 ARG A CA 1
ATOM 2736 C C . ARG A 1 346 ? -10.914 -2.618 -3.348 1.00 93.81 346 ARG A C 1
ATOM 2738 O O . ARG A 1 346 ? -10.253 -2.716 -4.374 1.00 93.81 346 ARG A O 1
ATOM 2745 N N . ALA A 1 347 ? -12.212 -2.923 -3.296 1.00 93.88 347 ALA A N 1
ATOM 2746 C CA . ALA A 1 347 ? -12.962 -3.394 -4.461 1.00 93.88 347 ALA A CA 1
ATOM 2747 C C . ALA A 1 347 ? -12.993 -2.347 -5.585 1.00 93.88 347 ALA A C 1
ATOM 2749 O O . ALA A 1 347 ? -12.688 -2.668 -6.730 1.00 93.88 347 ALA A O 1
ATOM 2750 N N . ARG A 1 348 ? -13.273 -1.081 -5.248 1.00 90.94 348 ARG A N 1
ATOM 2751 C CA . ARG A 1 348 ? -13.255 0.025 -6.215 1.00 90.94 348 ARG A CA 1
ATOM 2752 C C . ARG A 1 348 ? -11.871 0.227 -6.830 1.00 90.94 348 ARG A C 1
ATOM 2754 O O . ARG A 1 348 ? -11.753 0.470 -8.025 1.00 90.94 348 ARG A O 1
ATOM 2761 N N . LEU A 1 349 ? -10.818 0.125 -6.024 1.00 90.25 349 LEU A N 1
ATOM 2762 C CA . LEU A 1 349 ? -9.458 0.266 -6.524 1.00 90.25 349 LEU A CA 1
ATOM 2763 C C . LEU A 1 349 ? -9.060 -0.899 -7.435 1.00 90.25 349 LEU A C 1
ATOM 2765 O O . LEU A 1 349 ? -8.397 -0.673 -8.440 1.00 90.25 349 LEU A O 1
ATOM 2769 N N . ALA A 1 350 ? -9.490 -2.122 -7.118 1.00 90.38 350 ALA A N 1
ATOM 2770 C CA . ALA A 1 350 ? -9.288 -3.282 -7.979 1.00 90.38 350 ALA A CA 1
ATOM 2771 C C . ALA A 1 350 ? -10.030 -3.143 -9.317 1.00 90.38 350 ALA A C 1
ATOM 2773 O O . ALA A 1 350 ? -9.484 -3.519 -10.348 1.00 90.38 350 ALA A O 1
ATOM 2774 N N . GLU A 1 351 ? -11.235 -2.566 -9.318 1.00 89.88 351 GLU A N 1
ATOM 2775 C CA . GLU A 1 351 ? -11.984 -2.260 -10.541 1.00 89.88 351 GLU A CA 1
ATOM 2776 C C . GLU A 1 351 ? -11.238 -1.244 -11.416 1.00 89.88 351 GLU A C 1
ATOM 2778 O O . GLU A 1 351 ? -10.989 -1.523 -12.586 1.00 89.88 351 GLU A O 1
ATOM 2783 N N . ILE A 1 352 ? -10.798 -0.121 -10.833 1.00 87.50 352 ILE A N 1
ATOM 2784 C CA . ILE A 1 352 ? -10.024 0.914 -11.542 1.00 87.50 352 ILE A CA 1
ATOM 2785 C C . ILE A 1 352 ? -8.705 0.335 -12.067 1.00 87.50 352 ILE A C 1
ATOM 2787 O O . ILE A 1 352 ? -8.344 0.517 -13.226 1.00 87.50 352 ILE A O 1
ATOM 2791 N N . PHE A 1 353 ? -7.978 -0.412 -11.237 1.00 88.44 353 PHE A N 1
ATOM 2792 C CA . PHE A 1 353 ? -6.736 -1.051 -11.658 1.00 88.44 353 PHE A CA 1
ATOM 2793 C C . PHE A 1 353 ? -6.971 -2.093 -12.761 1.00 88.44 353 PHE A C 1
ATOM 2795 O O . PHE A 1 353 ? -6.180 -2.203 -13.699 1.00 88.44 353 PHE A O 1
ATOM 2802 N N . GLY A 1 354 ? -8.073 -2.837 -12.676 1.00 87.81 354 GLY A N 1
ATOM 2803 C CA . GLY A 1 354 ? -8.508 -3.781 -13.696 1.00 87.81 354 GLY A CA 1
ATOM 2804 C C . GLY A 1 354 ? -8.806 -3.093 -15.024 1.00 87.81 354 GLY A C 1
ATOM 2805 O O . GLY A 1 354 ? -8.323 -3.558 -16.053 1.00 87.81 354 GLY A O 1
ATOM 2806 N N . SER A 1 355 ? -9.518 -1.962 -15.014 1.00 85.06 355 SER A N 1
ATOM 2807 C CA . SER A 1 355 ? -9.781 -1.190 -16.233 1.00 85.06 355 SER A CA 1
ATOM 2808 C C . SER A 1 355 ? -8.501 -0.619 -16.843 1.00 85.06 355 SER A C 1
ATOM 2810 O O . SER A 1 355 ? -8.307 -0.737 -18.049 1.00 85.06 355 SER A O 1
ATOM 2812 N N . GLU A 1 356 ? -7.586 -0.093 -16.023 1.00 82.12 356 GLU A N 1
ATOM 2813 C CA . GLU A 1 356 ? -6.305 0.461 -16.496 1.00 82.12 356 GLU A CA 1
ATOM 2814 C C . GLU A 1 356 ? -5.345 -0.610 -17.036 1.00 82.12 356 GLU A C 1
ATOM 2816 O O . GLU A 1 356 ? -4.468 -0.330 -17.850 1.00 82.12 356 GLU A O 1
ATOM 2821 N N . THR A 1 357 ? -5.488 -1.861 -16.589 1.00 86.12 357 THR A N 1
ATOM 2822 C CA . THR A 1 357 ? -4.645 -2.984 -17.035 1.00 86.12 357 THR A CA 1
ATOM 2823 C C . THR A 1 357 ? -5.327 -3.906 -18.048 1.00 86.12 357 THR A C 1
ATOM 2825 O O . THR A 1 357 ? -4.734 -4.923 -18.440 1.00 86.12 357 THR A O 1
ATOM 2828 N N . TYR A 1 358 ? -6.547 -3.561 -18.478 1.00 85.81 358 TYR A N 1
ATOM 2829 C CA . TYR A 1 358 ? -7.321 -4.314 -19.463 1.00 85.81 358 TYR A CA 1
ATOM 2830 C C . TYR A 1 358 ? -6.791 -4.099 -20.882 1.00 85.81 358 TYR A C 1
ATOM 2832 O O . TYR A 1 358 ? -6.515 -5.074 -21.580 1.00 85.81 358 TYR A O 1
ATOM 2840 N N . GLN A 1 359 ? -6.618 -2.840 -21.286 1.00 84.19 359 GLN A N 1
ATOM 2841 C CA . GLN A 1 359 ? -6.178 -2.474 -22.628 1.00 84.19 359 GLN A CA 1
ATOM 2842 C C . GLN A 1 359 ? -5.248 -1.265 -22.582 1.00 84.19 359 GLN A C 1
ATOM 2844 O O . GLN A 1 359 ? -5.419 -0.363 -21.762 1.00 84.19 359 GLN A O 1
ATOM 2849 N N . LEU A 1 360 ? -4.273 -1.231 -23.492 1.00 82.88 360 LEU A N 1
ATOM 2850 C CA . LEU A 1 360 ? -3.439 -0.051 -23.682 1.00 82.88 360 LEU A CA 1
ATOM 2851 C C . LEU A 1 360 ? -4.294 1.118 -24.196 1.00 82.88 360 LEU A C 1
ATOM 2853 O O . LEU A 1 360 ? -4.682 1.146 -25.362 1.00 82.88 360 LEU A O 1
ATOM 2857 N N . TYR A 1 361 ? -4.536 2.107 -23.342 1.00 80.25 361 TYR A N 1
ATOM 2858 C CA . TYR A 1 361 ? -5.229 3.337 -23.707 1.00 80.25 361 TYR A CA 1
ATOM 2859 C C . TYR A 1 361 ? -4.479 4.554 -23.164 1.00 80.25 361 TYR A C 1
ATOM 2861 O O . TYR A 1 361 ? -3.966 4.526 -22.045 1.00 80.25 361 TYR A O 1
ATOM 2869 N N . MET A 1 362 ? -4.381 5.617 -23.964 1.00 78.62 362 MET A N 1
ATOM 2870 C CA . MET A 1 362 ? -3.801 6.893 -23.546 1.00 78.62 362 MET A CA 1
ATOM 2871 C C . MET A 1 362 ? -4.576 8.058 -24.141 1.00 78.62 362 MET A C 1
ATOM 2873 O O . MET A 1 362 ? -4.892 8.051 -25.324 1.00 78.62 362 MET A O 1
ATOM 2877 N N . MET A 1 363 ? -4.850 9.063 -23.307 1.00 78.19 363 MET A N 1
ATOM 2878 C CA . MET A 1 363 ? -5.459 10.329 -23.733 1.00 78.19 363 MET A CA 1
ATOM 2879 C C . MET A 1 363 ? -4.453 11.485 -23.812 1.00 78.19 363 MET A C 1
ATOM 2881 O O . MET A 1 363 ? -4.722 12.480 -24.474 1.00 78.19 363 MET A O 1
ATOM 2885 N N . ASN A 1 364 ? -3.316 11.395 -23.109 1.00 83.31 364 ASN A N 1
ATOM 2886 C CA . ASN A 1 364 ? -2.319 12.466 -23.042 1.00 83.31 364 ASN A CA 1
ATOM 2887 C C . ASN A 1 364 ? -1.084 12.116 -23.881 1.00 83.31 364 ASN A C 1
ATOM 2889 O O . ASN A 1 364 ? -0.045 11.701 -23.354 1.00 83.31 364 ASN A O 1
ATOM 2893 N N . ASP A 1 365 ? -1.223 12.284 -25.193 1.00 85.75 365 ASP A N 1
ATOM 2894 C CA . ASP A 1 365 ? -0.166 11.971 -26.154 1.00 85.75 365 ASP A CA 1
ATOM 2895 C C . ASP A 1 365 ? 1.087 12.828 -25.932 1.00 85.75 365 ASP A C 1
ATOM 2897 O O . ASP A 1 365 ? 2.204 12.313 -25.995 1.00 85.75 365 ASP A O 1
ATOM 2901 N N . ASP A 1 366 ? 0.933 14.104 -25.573 1.00 88.19 366 ASP A N 1
ATOM 2902 C CA . ASP A 1 366 ? 2.056 15.021 -25.345 1.00 88.19 366 ASP A CA 1
ATOM 2903 C C . ASP A 1 366 ? 2.951 14.565 -24.186 1.00 88.19 366 ASP A C 1
ATOM 2905 O O . ASP A 1 366 ? 4.182 14.494 -24.313 1.00 88.19 366 ASP A O 1
ATOM 2909 N N . ALA A 1 367 ? 2.343 14.224 -23.043 1.00 87.19 367 ALA A N 1
ATOM 2910 C CA . ALA A 1 367 ? 3.080 13.718 -21.891 1.00 87.19 367 ALA A CA 1
ATOM 2911 C C . ALA A 1 367 ? 3.764 12.393 -22.229 1.00 87.19 367 ALA A C 1
ATOM 2913 O O . ALA A 1 367 ? 4.950 12.208 -21.931 1.00 87.19 367 ALA A O 1
ATOM 2914 N N . PHE A 1 368 ? 3.050 11.494 -22.906 1.00 89.50 368 PHE A N 1
ATOM 2915 C CA . PHE A 1 368 ? 3.610 10.225 -23.332 1.00 89.50 368 PHE A CA 1
ATOM 2916 C C . PHE A 1 368 ? 4.811 10.400 -24.269 1.00 89.50 368 PHE A C 1
ATOM 2918 O O . PHE A 1 368 ? 5.865 9.809 -24.023 1.00 89.50 368 PHE A O 1
ATOM 2925 N N . HIS A 1 369 ? 4.697 11.224 -25.312 1.00 91.75 369 HIS A N 1
ATOM 2926 C CA . HIS A 1 369 ? 5.781 11.468 -26.261 1.00 91.75 369 HIS A CA 1
ATOM 2927 C C . HIS A 1 369 ? 7.009 12.055 -25.571 1.00 91.75 369 HIS A C 1
ATOM 2929 O O . HIS A 1 369 ? 8.134 11.622 -25.842 1.00 91.75 369 HIS A O 1
ATOM 2935 N N . ARG A 1 370 ? 6.805 12.970 -24.617 1.00 92.31 370 ARG A N 1
ATOM 2936 C CA . ARG A 1 370 ? 7.884 13.518 -23.795 1.00 92.31 370 ARG A CA 1
ATOM 2937 C C . ARG A 1 370 ? 8.585 12.434 -22.977 1.00 92.31 370 ARG A C 1
ATOM 2939 O O . ARG A 1 370 ? 9.814 12.363 -23.003 1.00 92.31 370 ARG A O 1
ATOM 2946 N N . TYR A 1 371 ? 7.838 11.585 -22.269 1.00 91.88 371 TYR A N 1
ATOM 2947 C CA . TYR A 1 371 ? 8.436 10.505 -21.479 1.00 91.88 371 TYR A CA 1
ATOM 2948 C C . TYR A 1 371 ? 9.099 9.445 -22.364 1.00 91.88 371 TYR A C 1
ATOM 2950 O O . TYR A 1 371 ? 10.210 9.017 -22.054 1.00 91.88 371 TYR A O 1
ATOM 2958 N N . LYS A 1 372 ? 8.490 9.070 -23.498 1.00 93.50 372 LYS A N 1
ATOM 2959 C CA . LYS A 1 372 ? 9.099 8.172 -24.493 1.00 93.50 372 LYS A CA 1
ATOM 2960 C C . LYS A 1 372 ? 10.445 8.731 -24.947 1.00 93.50 372 LYS A C 1
ATOM 2962 O O . LYS A 1 372 ? 11.430 8.005 -24.901 1.00 93.50 372 LYS A O 1
ATOM 2967 N N . ALA A 1 373 ? 10.513 10.006 -25.337 1.00 93.12 373 ALA A N 1
ATOM 2968 C CA . ALA A 1 373 ? 11.750 10.635 -25.802 1.00 93.12 373 ALA A CA 1
ATOM 2969 C C . ALA A 1 373 ? 12.852 10.629 -24.728 1.00 93.12 373 ALA A C 1
ATOM 2971 O O . ALA A 1 373 ? 13.991 10.264 -25.016 1.00 93.12 373 ALA A O 1
ATOM 2972 N N . GLN A 1 374 ? 12.508 10.960 -23.480 1.00 91.50 374 GLN A N 1
ATOM 2973 C CA . GLN A 1 374 ? 13.457 10.944 -22.361 1.00 91.50 374 GLN A CA 1
ATOM 2974 C C . GLN A 1 374 ? 13.986 9.536 -22.061 1.00 91.50 374 GLN A C 1
ATOM 2976 O O . GLN A 1 374 ? 15.186 9.342 -21.867 1.00 91.50 374 GLN A O 1
ATOM 2981 N N . GLU A 1 375 ? 13.105 8.536 -22.020 1.00 92.62 375 GLU A N 1
ATOM 2982 C CA . GLU A 1 375 ? 13.500 7.152 -21.749 1.00 92.62 375 GLU A CA 1
ATOM 2983 C C . GLU A 1 375 ? 14.293 6.547 -22.916 1.00 92.62 375 GLU A C 1
ATOM 2985 O O . GLU A 1 375 ? 15.253 5.808 -22.685 1.00 92.62 375 GLU A O 1
ATOM 2990 N N . MET A 1 376 ? 13.949 6.911 -24.154 1.00 92.62 376 MET A N 1
ATOM 2991 C CA . MET A 1 376 ? 14.704 6.558 -25.357 1.00 92.62 376 MET A CA 1
ATOM 2992 C C . MET A 1 376 ? 16.126 7.113 -25.321 1.00 92.62 376 MET A C 1
ATOM 2994 O O . MET A 1 376 ? 17.069 6.350 -25.509 1.00 92.62 376 MET A O 1
ATOM 2998 N N . GLU A 1 377 ? 16.305 8.403 -25.013 1.00 91.56 377 GLU A N 1
ATOM 2999 C CA . GLU A 1 377 ? 17.636 9.017 -24.901 1.00 91.56 377 GLU A CA 1
ATOM 3000 C C . GLU A 1 377 ? 18.511 8.246 -23.902 1.00 91.56 377 GLU A C 1
ATOM 3002 O O . GLU A 1 377 ? 19.665 7.925 -24.193 1.00 91.56 377 GLU A O 1
ATOM 3007 N N . GLN A 1 378 ? 17.952 7.873 -22.745 1.00 90.50 378 GLN A N 1
ATOM 3008 C CA . GLN A 1 378 ? 18.677 7.101 -21.734 1.00 90.50 378 GLN A CA 1
ATOM 3009 C C . GLN A 1 378 ? 19.075 5.705 -22.229 1.00 90.50 378 GLN A C 1
ATOM 3011 O O . GLN A 1 378 ? 20.213 5.282 -22.009 1.00 90.50 378 GLN A O 1
ATOM 3016 N N . LEU A 1 379 ? 18.160 4.974 -22.873 1.00 91.44 379 LEU A N 1
ATOM 3017 C CA . LEU A 1 379 ? 18.430 3.623 -23.368 1.00 91.44 379 LEU A CA 1
ATOM 3018 C C . LEU A 1 379 ? 19.449 3.627 -24.510 1.00 91.44 379 LEU A C 1
ATOM 3020 O O . LEU A 1 379 ? 20.408 2.853 -24.458 1.00 91.44 379 LEU A O 1
ATOM 3024 N N . THR A 1 380 ? 19.294 4.523 -25.486 1.00 91.62 380 THR A N 1
ATOM 3025 C CA . THR A 1 380 ? 20.215 4.670 -26.622 1.00 91.62 380 THR A CA 1
ATOM 3026 C C . THR A 1 380 ? 21.608 5.068 -26.150 1.00 91.62 380 THR A C 1
ATOM 3028 O O . THR A 1 380 ? 22.600 4.476 -26.573 1.00 91.62 380 THR A O 1
ATOM 3031 N N . ARG A 1 381 ? 21.702 5.997 -25.191 1.00 90.88 381 ARG A N 1
ATOM 3032 C CA . ARG A 1 381 ? 22.966 6.371 -24.547 1.00 90.88 381 ARG A CA 1
ATOM 3033 C C . ARG A 1 381 ? 23.640 5.168 -23.882 1.00 90.88 381 ARG A C 1
ATOM 3035 O O . ARG A 1 381 ? 24.810 4.890 -24.142 1.00 90.88 381 ARG A O 1
ATOM 3042 N N . MET A 1 382 ? 22.914 4.431 -23.036 1.00 89.88 382 MET A N 1
ATOM 3043 C CA . MET A 1 382 ? 23.462 3.249 -22.357 1.00 89.88 382 MET A CA 1
ATOM 3044 C C . MET A 1 382 ? 23.910 2.177 -23.356 1.00 89.88 382 MET A C 1
ATOM 3046 O O . MET A 1 382 ? 24.996 1.616 -23.194 1.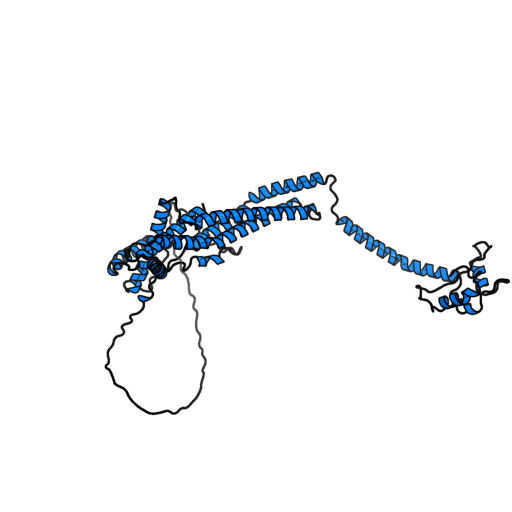00 89.88 382 MET A O 1
ATOM 3050 N N . ARG A 1 383 ? 23.111 1.916 -24.401 1.00 90.81 383 ARG A N 1
ATOM 3051 C CA . ARG A 1 383 ? 23.471 1.002 -25.493 1.00 90.81 383 ARG A CA 1
ATOM 3052 C C . ARG A 1 383 ? 24.754 1.438 -26.179 1.00 90.81 383 ARG A C 1
ATOM 3054 O O . ARG A 1 383 ? 25.643 0.611 -26.362 1.00 90.81 383 ARG A O 1
ATOM 3061 N N . GLY A 1 384 ? 24.846 2.716 -26.539 1.00 89.62 384 GLY A N 1
ATOM 3062 C CA . GLY A 1 384 ? 25.998 3.273 -27.232 1.00 89.62 384 GLY A CA 1
ATOM 3063 C C . GLY A 1 384 ? 27.280 3.047 -26.445 1.00 89.62 384 GLY A C 1
ATOM 3064 O O . GLY A 1 384 ? 28.224 2.467 -26.970 1.00 89.62 384 GLY A O 1
ATOM 3065 N N . ILE A 1 385 ? 27.281 3.373 -25.150 1.00 90.25 385 ILE A N 1
ATOM 3066 C CA . ILE A 1 385 ? 28.444 3.146 -24.280 1.00 90.25 385 ILE A CA 1
ATOM 3067 C C . ILE A 1 385 ? 28.799 1.653 -24.207 1.00 90.25 385 ILE A C 1
ATOM 3069 O O . ILE A 1 385 ? 29.966 1.291 -24.330 1.00 90.25 385 ILE A O 1
ATOM 3073 N N . ILE A 1 386 ? 27.813 0.766 -24.038 1.00 88.81 386 ILE A N 1
ATOM 3074 C CA . ILE A 1 386 ? 28.056 -0.686 -23.993 1.00 88.81 386 ILE A CA 1
ATOM 3075 C C . ILE A 1 386 ? 28.680 -1.187 -25.303 1.00 88.81 386 ILE A C 1
ATOM 3077 O O . ILE A 1 386 ? 29.624 -1.974 -25.264 1.00 88.81 386 ILE A O 1
ATOM 3081 N N . ARG A 1 387 ? 28.185 -0.722 -26.453 1.00 89.31 387 ARG A N 1
ATOM 3082 C CA . ARG A 1 387 ? 28.712 -1.099 -27.770 1.00 89.31 387 ARG A CA 1
ATOM 3083 C C . ARG A 1 387 ? 30.122 -0.577 -27.998 1.00 89.31 387 ARG A C 1
ATOM 3085 O O . ARG A 1 387 ? 30.969 -1.321 -28.476 1.00 89.31 387 ARG A O 1
ATOM 3092 N N . LEU A 1 388 ? 30.398 0.668 -27.620 1.00 89.81 388 LEU A N 1
ATOM 3093 C CA . LEU A 1 388 ? 31.741 1.230 -27.739 1.00 89.81 388 LEU A CA 1
ATOM 3094 C C . LEU A 1 388 ? 32.748 0.489 -26.856 1.00 89.81 388 LEU A C 1
ATOM 3096 O O . LEU A 1 388 ? 33.866 0.246 -27.298 1.00 89.81 388 LEU A O 1
ATOM 3100 N N . LYS A 1 389 ? 32.346 0.079 -25.645 1.00 89.06 389 LYS A N 1
ATOM 3101 C CA . LYS A 1 389 ? 33.171 -0.777 -24.779 1.00 89.06 389 LYS A CA 1
ATOM 3102 C C . LYS A 1 389 ? 33.461 -2.129 -25.412 1.00 89.06 389 LYS A C 1
ATOM 3104 O O . LYS A 1 389 ? 34.598 -2.578 -25.395 1.00 89.06 389 LYS A O 1
ATOM 3109 N N . ALA A 1 390 ? 32.430 -2.770 -25.957 1.00 86.56 390 ALA A N 1
ATOM 3110 C CA . ALA A 1 390 ? 32.552 -4.052 -26.640 1.00 86.56 390 ALA A CA 1
ATOM 3111 C C . ALA A 1 390 ? 33.501 -3.988 -27.849 1.00 86.56 390 ALA A C 1
ATOM 3113 O O . ALA A 1 390 ? 34.254 -4.922 -28.087 1.00 86.56 390 ALA A O 1
ATOM 3114 N N . LEU A 1 391 ? 33.503 -2.867 -28.574 1.00 86.50 391 LEU A N 1
ATOM 3115 C CA . LEU A 1 391 ? 34.407 -2.617 -29.699 1.00 86.50 391 LEU A CA 1
ATOM 3116 C C . LEU A 1 391 ? 35.764 -2.035 -29.278 1.00 86.50 391 LEU A C 1
ATOM 3118 O O . LEU A 1 391 ? 36.538 -1.624 -30.138 1.00 86.50 391 LEU A O 1
ATOM 3122 N N . THR A 1 392 ? 36.062 -1.954 -27.977 1.00 84.75 392 THR A N 1
ATOM 3123 C CA . THR A 1 392 ? 37.299 -1.362 -27.425 1.00 84.75 392 THR A CA 1
ATOM 3124 C C . THR A 1 392 ? 37.575 0.086 -27.863 1.00 84.75 392 THR A C 1
ATOM 3126 O O . THR A 1 392 ? 38.692 0.580 -27.754 1.00 84.75 392 THR A O 1
ATOM 3129 N N . LEU A 1 393 ? 36.545 0.807 -28.324 1.00 84.75 393 LEU A N 1
ATOM 3130 C CA . LEU A 1 393 ? 36.638 2.212 -28.745 1.00 84.75 393 LEU A CA 1
ATOM 3131 C C . LEU A 1 393 ? 36.652 3.182 -27.555 1.00 84.75 393 LEU A C 1
ATOM 3133 O O . LEU A 1 393 ? 36.989 4.354 -27.713 1.00 84.75 393 LEU A O 1
ATOM 3137 N N . ILE A 1 394 ? 36.269 2.696 -26.374 1.00 87.00 394 ILE A N 1
ATOM 3138 C CA . ILE A 1 394 ? 36.391 3.391 -25.093 1.00 87.00 394 ILE A CA 1
ATOM 3139 C C . ILE A 1 394 ? 36.872 2.423 -24.017 1.00 87.00 394 ILE A C 1
ATOM 3141 O O . ILE A 1 394 ? 36.694 1.210 -24.136 1.00 87.00 394 ILE A O 1
ATOM 3145 N N . ASP A 1 395 ? 37.428 2.978 -22.942 1.00 85.31 395 ASP A N 1
ATOM 3146 C CA . ASP A 1 395 ? 37.938 2.197 -21.818 1.00 85.31 395 ASP A CA 1
ATOM 3147 C C . ASP A 1 395 ? 36.843 1.311 -21.191 1.00 85.31 395 ASP A C 1
ATOM 3149 O O . ASP A 1 395 ? 35.736 1.757 -20.854 1.00 85.31 395 ASP A O 1
ATOM 3153 N N . TRP A 1 396 ? 37.183 0.039 -20.984 1.00 80.56 396 TRP A N 1
ATOM 3154 C CA . TRP A 1 396 ? 36.355 -0.929 -20.279 1.00 80.56 396 TRP A CA 1
ATOM 3155 C C . TRP A 1 396 ? 35.999 -0.465 -18.859 1.00 80.56 396 TRP A C 1
ATOM 3157 O O . TRP A 1 396 ? 34.882 -0.723 -18.389 1.00 80.56 396 TRP A O 1
ATOM 3167 N N . THR A 1 397 ? 36.889 0.286 -18.199 1.00 83.19 397 THR A N 1
ATOM 3168 C CA . THR A 1 397 ? 36.681 0.809 -16.839 1.00 83.19 397 THR A CA 1
ATOM 3169 C C . THR A 1 397 ? 35.693 1.979 -16.767 1.00 83.19 397 THR A C 1
ATOM 3171 O O . THR A 1 397 ? 35.235 2.331 -15.678 1.00 83.19 397 THR A O 1
ATOM 3174 N N . TYR A 1 398 ? 35.284 2.548 -17.909 1.00 84.31 398 TYR A N 1
ATOM 3175 C CA . TYR A 1 398 ? 34.398 3.711 -17.953 1.00 84.31 398 TYR A CA 1
ATOM 3176 C C . TYR A 1 398 ? 33.082 3.477 -17.186 1.00 84.31 398 TYR A C 1
ATOM 3178 O O . TYR A 1 398 ? 32.293 2.591 -17.518 1.00 84.31 398 TYR A O 1
ATOM 3186 N N . SER A 1 399 ? 32.801 4.271 -16.155 1.00 80.81 399 SER A N 1
ATOM 3187 C CA . SER A 1 399 ? 31.601 4.083 -15.333 1.00 80.81 399 SER A CA 1
ATOM 3188 C C . SER A 1 399 ? 30.390 4.808 -15.923 1.00 80.81 399 SER A C 1
ATOM 3190 O O . SER A 1 399 ? 30.399 6.029 -16.071 1.00 80.81 399 SER A O 1
ATOM 3192 N N . ILE A 1 400 ? 29.317 4.065 -16.223 1.00 82.19 400 ILE A N 1
ATOM 3193 C CA . ILE A 1 400 ? 28.049 4.646 -16.686 1.00 82.19 400 ILE A CA 1
ATOM 3194 C C . ILE A 1 400 ? 27.349 5.300 -15.488 1.00 82.19 400 ILE A C 1
ATOM 3196 O O . ILE A 1 400 ? 26.750 4.622 -14.649 1.00 82.19 400 ILE A O 1
ATOM 3200 N N . LYS A 1 401 ? 27.413 6.632 -15.410 1.00 82.12 401 LYS A N 1
ATOM 3201 C CA . LYS A 1 401 ? 26.707 7.419 -14.391 1.00 82.12 401 LYS A CA 1
ATOM 3202 C C . LYS A 1 401 ? 25.256 7.683 -14.806 1.00 82.12 401 LYS A C 1
ATOM 3204 O O . LYS A 1 401 ? 24.957 7.924 -15.975 1.00 82.12 401 LYS A O 1
ATOM 3209 N N . LYS A 1 402 ? 24.342 7.709 -13.831 1.00 78.25 402 LYS A N 1
ATOM 3210 C CA . LYS A 1 402 ? 22.961 8.183 -14.038 1.00 78.25 402 LYS A CA 1
ATOM 3211 C C . LYS A 1 402 ? 22.959 9.647 -14.494 1.00 78.25 402 LYS A C 1
ATOM 3213 O O . LYS A 1 402 ? 23.735 10.441 -13.967 1.00 78.25 402 LYS A O 1
ATOM 3218 N N . LEU A 1 403 ? 22.095 9.996 -15.451 1.00 76.62 403 LEU A N 1
ATOM 3219 C CA . LEU A 1 403 ? 22.090 11.324 -16.084 1.00 76.62 403 LEU A CA 1
ATOM 3220 C C . LEU A 1 403 ? 21.789 12.449 -15.080 1.00 76.62 403 LEU A C 1
ATOM 3222 O O . LEU A 1 403 ? 22.320 13.549 -15.207 1.00 76.62 403 LEU A O 1
ATOM 3226 N N . GLU A 1 404 ? 20.988 12.164 -14.055 1.00 77.31 404 GLU A N 1
ATOM 3227 C CA . GLU A 1 404 ? 20.627 13.111 -12.995 1.00 77.31 404 GLU A CA 1
ATOM 3228 C C . GLU A 1 404 ? 21.814 13.469 -12.087 1.00 77.31 404 GLU A C 1
ATOM 3230 O O . GLU A 1 404 ? 21.762 14.461 -11.371 1.00 77.31 404 GLU A O 1
ATOM 3235 N N . ARG A 1 405 ? 22.891 12.671 -12.110 1.00 80.62 405 ARG A N 1
ATOM 3236 C CA . ARG A 1 405 ? 24.082 12.850 -11.263 1.00 80.62 405 ARG A CA 1
ATOM 3237 C C . ARG A 1 405 ? 25.281 13.441 -12.004 1.00 80.62 405 ARG A C 1
ATOM 3239 O O . ARG A 1 405 ? 26.342 13.568 -11.402 1.00 80.62 405 ARG A O 1
ATOM 3246 N N . MET A 1 406 ? 25.138 13.730 -13.297 1.00 80.94 406 MET A N 1
ATOM 3247 C CA . MET A 1 406 ? 26.218 14.271 -14.123 1.00 80.94 406 MET A CA 1
ATOM 3248 C C . MET A 1 406 ? 26.131 15.790 -14.217 1.00 80.94 406 MET A C 1
ATOM 3250 O O . MET A 1 406 ? 25.035 16.329 -14.408 1.00 80.94 406 MET A O 1
ATOM 3254 N N . SER A 1 407 ? 27.281 16.463 -14.160 1.00 86.19 407 SER A N 1
ATOM 3255 C CA . SER A 1 407 ? 27.355 17.894 -14.475 1.00 86.19 407 SER A CA 1
ATOM 3256 C C . SER A 1 407 ? 27.076 18.144 -15.962 1.00 86.19 407 SER A C 1
ATOM 3258 O O . SER A 1 407 ? 27.168 17.235 -16.794 1.00 86.19 407 SER A O 1
ATOM 3260 N N . GLU A 1 408 ? 26.725 19.377 -16.326 1.00 85.38 408 GLU A N 1
ATOM 3261 C CA . GLU A 1 408 ? 26.498 19.739 -17.733 1.00 85.38 408 GLU A CA 1
ATOM 3262 C C . GLU A 1 408 ? 27.753 19.530 -18.588 1.00 85.38 408 GLU A C 1
ATOM 3264 O O . GLU A 1 408 ? 27.666 19.025 -19.708 1.00 85.38 408 GLU A O 1
ATOM 3269 N N . GLU A 1 409 ? 28.930 19.800 -18.022 1.00 84.88 409 GLU A N 1
ATOM 3270 C CA . GLU A 1 409 ? 30.213 19.540 -18.672 1.00 84.88 409 GLU A CA 1
ATOM 3271 C C . GLU A 1 409 ? 30.464 18.045 -18.900 1.00 84.88 409 GLU A C 1
ATOM 3273 O O . GLU A 1 409 ? 30.915 17.651 -19.976 1.00 84.88 409 GLU A O 1
ATOM 3278 N N . GLU A 1 410 ? 30.165 17.193 -17.913 1.00 85.69 410 GLU A N 1
ATOM 3279 C CA . GLU A 1 410 ? 30.285 15.737 -18.056 1.00 85.69 410 GLU A CA 1
ATOM 3280 C C . GLU A 1 410 ? 29.340 15.211 -19.141 1.00 85.69 410 GLU A C 1
ATOM 3282 O O . GLU A 1 410 ? 29.743 14.386 -19.963 1.00 85.69 410 GLU A O 1
ATOM 3287 N N . LYS A 1 411 ? 28.101 15.720 -19.187 1.00 85.44 411 LYS A N 1
ATOM 3288 C CA . LYS A 1 411 ? 27.127 15.374 -20.233 1.00 85.44 411 LYS A CA 1
ATOM 3289 C C . LYS A 1 411 ? 27.628 15.795 -21.610 1.00 85.44 411 LYS A C 1
ATOM 3291 O O . LYS A 1 411 ? 27.538 15.012 -22.549 1.00 85.44 411 LYS A O 1
ATOM 3296 N N . ALA A 1 412 ? 28.171 17.005 -21.741 1.00 87.81 412 ALA A N 1
ATOM 3297 C CA . ALA A 1 412 ? 28.701 17.501 -23.007 1.00 87.81 412 ALA A CA 1
ATOM 3298 C C . ALA A 1 412 ? 29.908 16.679 -23.489 1.00 87.81 412 ALA A C 1
ATOM 3300 O O . ALA A 1 412 ? 29.996 16.352 -24.672 1.00 87.81 412 ALA A O 1
ATOM 3301 N N . LYS A 1 413 ? 30.817 16.302 -22.580 1.00 87.25 413 LYS A N 1
ATOM 3302 C CA . LYS A 1 413 ? 31.967 15.437 -22.893 1.00 87.25 413 LYS A CA 1
ATOM 3303 C C . LYS A 1 413 ? 31.522 14.051 -23.357 1.00 87.25 413 LYS A C 1
ATOM 3305 O O . LYS A 1 413 ? 32.028 13.558 -24.361 1.00 87.25 413 LYS A O 1
ATOM 3310 N N . GLU A 1 414 ? 30.568 13.439 -22.657 1.00 88.25 414 GLU A N 1
ATOM 3311 C CA . GLU A 1 414 ? 30.055 12.116 -23.019 1.00 88.25 414 GLU A CA 1
ATOM 3312 C C . GLU A 1 414 ? 29.310 12.144 -24.361 1.00 88.25 414 GLU A C 1
ATOM 3314 O O . GLU A 1 414 ? 29.562 11.284 -25.201 1.00 88.25 414 GLU A O 1
ATOM 3319 N N . ARG A 1 415 ? 28.478 13.167 -24.615 1.00 88.12 415 ARG A N 1
ATOM 3320 C CA . ARG A 1 415 ? 27.821 13.356 -25.921 1.00 88.12 415 ARG A CA 1
ATOM 3321 C C . ARG A 1 415 ? 28.844 13.459 -27.050 1.00 88.12 415 ARG A C 1
ATOM 3323 O O . ARG A 1 415 ? 28.778 12.673 -27.982 1.00 88.12 415 ARG A O 1
ATOM 3330 N N . LYS A 1 416 ? 29.859 14.324 -26.918 1.00 89.75 416 LYS A N 1
ATOM 3331 C CA . LYS A 1 416 ? 30.937 14.446 -27.920 1.00 89.75 416 LYS A CA 1
ATOM 3332 C C . LYS A 1 416 ? 31.660 13.119 -28.168 1.00 89.75 416 LYS A C 1
ATOM 3334 O O . LYS A 1 416 ? 31.992 12.797 -29.309 1.00 89.75 416 LYS A O 1
ATOM 3339 N N . MET A 1 417 ? 31.912 12.349 -27.108 1.00 89.88 417 MET A N 1
ATOM 3340 C CA . MET A 1 417 ? 32.530 11.025 -27.209 1.00 89.88 417 MET A CA 1
ATOM 3341 C C . MET A 1 417 ? 31.640 10.044 -27.981 1.00 89.88 417 MET A C 1
ATOM 3343 O O . MET A 1 417 ? 32.149 9.333 -28.852 1.00 89.88 417 MET A O 1
ATOM 3347 N N . LEU A 1 418 ? 30.335 10.028 -27.699 1.00 87.88 418 LEU A N 1
ATOM 3348 C CA . LEU A 1 418 ? 29.368 9.204 -28.419 1.00 87.88 418 LEU A CA 1
ATOM 3349 C C . LEU A 1 418 ? 29.279 9.634 -29.887 1.00 87.88 418 LEU A C 1
ATOM 3351 O O . LEU A 1 418 ? 29.463 8.793 -30.758 1.00 87.88 418 LEU A O 1
ATOM 3355 N N . ASP A 1 419 ? 29.126 10.923 -30.175 1.00 89.44 419 ASP A N 1
ATOM 3356 C CA . ASP A 1 419 ? 29.001 11.443 -31.543 1.00 89.44 419 ASP A CA 1
ATOM 3357 C C . ASP A 1 419 ? 30.236 11.131 -32.404 1.00 89.44 419 ASP A C 1
ATOM 3359 O O . ASP A 1 419 ? 30.123 10.860 -33.596 1.00 89.44 419 ASP A O 1
ATOM 3363 N N . THR A 1 420 ? 31.427 11.106 -31.797 1.00 89.69 420 THR A N 1
ATOM 3364 C CA . THR A 1 420 ? 32.683 10.810 -32.505 1.00 89.69 420 THR A CA 1
ATOM 3365 C C . THR A 1 420 ? 32.874 9.315 -32.777 1.00 89.69 420 THR A C 1
ATOM 3367 O O . THR A 1 420 ? 33.430 8.931 -33.809 1.00 89.69 420 THR A O 1
ATOM 3370 N N . ASN A 1 421 ? 32.474 8.450 -31.840 1.00 87.94 421 ASN A N 1
ATOM 3371 C CA . ASN A 1 421 ? 32.826 7.026 -31.883 1.00 87.94 421 ASN A CA 1
ATOM 3372 C C . ASN A 1 421 ? 31.670 6.116 -32.306 1.00 87.94 421 ASN A C 1
ATOM 3374 O O . ASN A 1 421 ? 31.918 5.087 -32.930 1.00 87.94 421 ASN A O 1
ATOM 3378 N N . LEU A 1 422 ? 30.418 6.479 -32.017 1.00 86.25 422 LEU A N 1
ATOM 3379 C CA . LEU A 1 422 ? 29.241 5.683 -32.370 1.00 86.25 422 LEU A CA 1
ATOM 3380 C C . LEU A 1 422 ? 29.084 5.478 -33.890 1.00 86.25 422 LEU A C 1
ATOM 3382 O O . LEU A 1 422 ? 28.772 4.353 -34.280 1.00 86.25 422 LEU A O 1
ATOM 3386 N N . PRO A 1 423 ? 29.375 6.465 -34.769 1.00 89.38 423 PRO A N 1
ATOM 3387 C CA . PRO A 1 423 ? 29.331 6.244 -36.217 1.00 89.38 423 PRO A CA 1
ATOM 3388 C C . PRO A 1 423 ? 30.293 5.148 -36.691 1.00 89.38 423 PRO A C 1
ATOM 3390 O O . PRO A 1 423 ? 29.975 4.411 -37.621 1.00 89.38 423 PRO A O 1
ATOM 3393 N N . LYS A 1 424 ? 31.438 4.978 -36.011 1.00 86.56 424 LYS A N 1
ATOM 3394 C CA . LYS A 1 424 ? 32.425 3.927 -36.317 1.00 86.56 424 LYS A CA 1
ATOM 3395 C C . LYS A 1 424 ? 31.905 2.523 -35.988 1.00 86.56 424 LYS A C 1
ATOM 3397 O O . LYS A 1 424 ? 32.384 1.549 -36.553 1.00 86.56 424 LYS A O 1
ATOM 3402 N N . ALA A 1 425 ? 30.928 2.417 -35.086 1.00 81.38 425 ALA A N 1
ATOM 3403 C CA . ALA A 1 425 ? 30.323 1.154 -34.672 1.00 81.38 425 ALA A CA 1
ATOM 3404 C C . ALA A 1 425 ? 29.204 0.664 -35.614 1.00 81.38 425 ALA A C 1
ATOM 3406 O O . ALA A 1 425 ? 28.707 -0.449 -35.431 1.00 81.38 425 ALA A O 1
ATOM 3407 N N . GLY A 1 426 ? 28.778 1.480 -36.588 1.00 85.25 426 GLY A N 1
ATOM 3408 C CA . GLY A 1 426 ? 27.704 1.156 -37.533 1.00 85.25 426 GLY A CA 1
ATOM 3409 C C . GLY A 1 426 ? 26.290 1.138 -36.926 1.00 85.25 426 GLY A C 1
ATOM 3410 O O . GLY A 1 426 ? 26.088 1.404 -35.734 1.00 85.25 426 GLY A O 1
ATOM 3411 N N . LYS A 1 427 ? 25.284 0.814 -37.756 1.00 87.00 427 LYS A N 1
ATOM 3412 C CA . LYS A 1 427 ? 23.863 0.753 -37.347 1.00 87.00 427 LYS A CA 1
ATOM 3413 C C . LYS A 1 427 ? 23.656 -0.295 -36.246 1.00 87.00 427 LYS A C 1
ATOM 3415 O O . LYS A 1 427 ? 24.216 -1.386 -36.317 1.00 87.00 427 LYS A O 1
ATOM 3420 N N . ASP A 1 428 ? 22.863 0.030 -35.221 1.00 87.50 428 ASP A N 1
ATOM 3421 C CA . ASP A 1 428 ? 22.577 -0.925 -34.145 1.00 87.50 428 ASP A CA 1
ATOM 3422 C C . ASP A 1 428 ? 21.672 -2.056 -34.641 1.00 87.50 428 ASP A C 1
ATOM 3424 O O . ASP A 1 428 ? 20.595 -1.779 -35.174 1.00 87.50 428 ASP A O 1
ATOM 3428 N N . PRO A 1 429 ? 22.038 -3.332 -34.434 1.00 86.69 429 PRO A N 1
ATOM 3429 C CA . PRO A 1 429 ? 21.131 -4.424 -34.737 1.00 86.69 429 PRO A CA 1
ATOM 3430 C C . PRO A 1 429 ? 19.875 -4.426 -33.855 1.00 86.69 429 PRO A C 1
ATOM 3432 O O . PRO A 1 429 ? 18.904 -5.045 -34.280 1.00 86.69 429 PRO A O 1
ATOM 3435 N N . TYR A 1 430 ? 19.889 -3.809 -32.662 1.00 89.12 430 TYR A N 1
ATOM 3436 C CA . TYR A 1 430 ? 18.780 -3.793 -31.689 1.00 89.12 430 TYR A CA 1
ATOM 3437 C C . TYR A 1 430 ? 18.012 -2.457 -31.613 1.00 89.12 430 TYR A C 1
ATOM 3439 O O . TYR A 1 430 ? 17.351 -2.182 -30.612 1.00 89.12 430 TYR A O 1
ATOM 3447 N N . ASP A 1 431 ? 18.117 -1.604 -32.633 1.00 90.19 431 ASP A N 1
ATOM 3448 C CA . ASP A 1 431 ? 17.493 -0.269 -32.633 1.00 90.19 431 ASP A CA 1
ATOM 3449 C C . ASP A 1 431 ? 15.968 -0.335 -32.406 1.00 90.19 431 ASP A C 1
ATOM 3451 O O . ASP A 1 431 ? 15.413 0.357 -31.553 1.00 90.19 431 ASP A O 1
A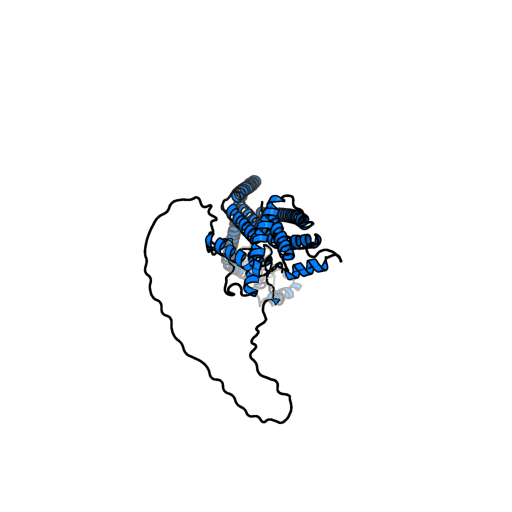TOM 3455 N N . THR A 1 432 ? 15.309 -1.284 -33.074 1.00 90.81 432 THR A N 1
ATOM 3456 C CA . THR A 1 432 ? 13.873 -1.567 -32.936 1.00 90.81 432 THR A CA 1
ATOM 3457 C C . THR A 1 432 ? 13.477 -1.991 -31.521 1.00 90.81 432 THR A C 1
ATOM 3459 O O . THR A 1 432 ? 12.466 -1.553 -30.980 1.00 90.81 432 THR A O 1
ATOM 3462 N N . GLU A 1 433 ? 14.277 -2.837 -30.877 1.00 92.38 433 GLU A N 1
ATOM 3463 C CA . GLU A 1 433 ? 14.011 -3.349 -29.535 1.00 92.38 433 GLU A CA 1
ATOM 3464 C C . GLU A 1 433 ? 14.234 -2.273 -28.470 1.00 92.38 433 GLU A C 1
ATOM 3466 O O . GLU A 1 433 ? 13.522 -2.239 -27.463 1.00 92.38 433 GLU A O 1
ATOM 3471 N N . ILE A 1 434 ? 15.195 -1.375 -28.703 1.00 92.38 434 ILE A N 1
ATOM 3472 C CA . ILE A 1 434 ? 15.406 -0.185 -27.877 1.00 92.38 434 ILE A CA 1
ATOM 3473 C C . ILE A 1 434 ? 14.197 0.740 -27.990 1.00 92.38 434 ILE A C 1
ATOM 3475 O O . ILE A 1 434 ? 13.726 1.224 -26.959 1.00 92.38 434 ILE A O 1
ATOM 3479 N N . GLU A 1 435 ? 13.641 0.911 -29.194 1.00 93.12 435 GLU A N 1
ATOM 3480 C CA . GLU A 1 435 ? 12.412 1.680 -29.387 1.00 93.12 435 GLU A CA 1
ATOM 3481 C C . GLU A 1 435 ? 11.238 1.117 -28.582 1.00 93.12 435 GLU A C 1
ATOM 3483 O O . GLU A 1 435 ? 10.551 1.854 -27.867 1.00 93.12 435 GLU A O 1
ATOM 3488 N N . VAL A 1 436 ? 11.038 -0.202 -28.635 1.00 92.88 436 VAL A N 1
ATOM 3489 C CA . VAL A 1 436 ? 9.993 -0.880 -27.857 1.00 92.88 436 VAL A CA 1
ATOM 3490 C C . VAL A 1 436 ? 10.224 -0.702 -26.356 1.00 92.88 436 VAL A C 1
ATOM 3492 O O . VAL A 1 436 ? 9.296 -0.347 -25.630 1.00 92.88 436 VAL A O 1
ATOM 3495 N N . ALA A 1 437 ? 11.456 -0.883 -25.874 1.00 93.19 437 ALA A N 1
ATOM 3496 C CA . ALA A 1 437 ? 11.782 -0.690 -24.462 1.00 93.19 437 ALA A CA 1
ATOM 3497 C C . ALA A 1 437 ? 11.543 0.760 -23.997 1.00 93.19 437 ALA A C 1
ATOM 3499 O O . ALA A 1 437 ? 11.050 0.977 -22.886 1.00 93.19 437 ALA A O 1
ATOM 3500 N N . GLY A 1 438 ? 11.863 1.748 -24.837 1.00 93.12 438 GLY A N 1
ATOM 3501 C CA . GLY A 1 438 ? 11.590 3.159 -24.567 1.00 93.12 438 GLY A CA 1
ATOM 3502 C C . GLY A 1 438 ? 10.098 3.474 -24.574 1.00 93.12 438 GLY A C 1
ATOM 3503 O O . GLY A 1 438 ? 9.629 4.194 -23.696 1.00 93.12 438 GLY A O 1
ATOM 3504 N N . PHE A 1 439 ? 9.332 2.870 -25.486 1.00 93.44 439 PHE A N 1
ATOM 3505 C CA . PHE A 1 439 ? 7.873 2.973 -25.503 1.00 93.44 439 PHE A CA 1
ATOM 3506 C C . PHE A 1 439 ? 7.251 2.439 -24.206 1.00 93.44 439 PHE A C 1
ATOM 3508 O O . PHE A 1 439 ? 6.475 3.144 -23.566 1.00 93.44 439 PHE A O 1
ATOM 3515 N N . VAL A 1 440 ? 7.635 1.232 -23.776 1.00 93.25 440 VAL A N 1
ATOM 3516 C CA . VAL A 1 440 ? 7.121 0.599 -22.548 1.00 93.25 440 VAL A CA 1
ATOM 3517 C C . VAL A 1 440 ? 7.441 1.439 -21.313 1.00 93.25 440 VAL A C 1
ATOM 3519 O O . VAL A 1 440 ? 6.585 1.648 -20.455 1.00 93.25 440 VAL A O 1
ATOM 3522 N N . ARG A 1 441 ? 8.669 1.963 -21.218 1.00 93.00 441 ARG A N 1
ATOM 3523 C CA . ARG A 1 441 ? 9.073 2.834 -20.104 1.00 93.00 441 ARG A CA 1
ATOM 3524 C C . ARG A 1 441 ? 8.371 4.189 -20.139 1.00 93.00 441 ARG A C 1
ATOM 3526 O O . ARG A 1 441 ? 7.982 4.675 -19.082 1.00 93.00 441 ARG A O 1
ATOM 3533 N N . GLY A 1 442 ? 8.178 4.774 -21.320 1.00 91.69 442 GLY A N 1
ATOM 3534 C CA . GLY A 1 442 ? 7.413 6.009 -21.490 1.00 91.69 442 GLY A CA 1
ATOM 3535 C C . GLY A 1 442 ? 5.957 5.839 -21.059 1.00 91.69 442 GLY A C 1
ATOM 3536 O O . GLY A 1 442 ? 5.439 6.665 -20.309 1.00 91.69 442 GLY A O 1
ATOM 3537 N N . TYR A 1 443 ? 5.334 4.721 -21.444 1.00 91.50 443 TYR A N 1
ATOM 3538 C CA . TYR A 1 443 ? 3.963 4.386 -21.061 1.00 91.50 443 TYR A CA 1
ATOM 3539 C C . TYR A 1 443 ? 3.850 4.210 -19.549 1.00 91.50 443 TYR A C 1
ATOM 3541 O O . TYR A 1 443 ? 3.014 4.836 -18.906 1.00 91.50 443 TYR A O 1
ATOM 3549 N N . TYR A 1 444 ? 4.766 3.436 -18.962 1.00 91.88 444 TYR A N 1
ATOM 3550 C CA . TYR A 1 444 ? 4.845 3.247 -17.518 1.00 91.88 444 TYR A CA 1
ATOM 3551 C C . TYR A 1 444 ? 4.928 4.579 -16.759 1.00 91.88 444 TYR A C 1
ATOM 3553 O O . TYR A 1 444 ? 4.248 4.757 -15.751 1.00 91.88 444 TYR A O 1
ATOM 3561 N N . MET A 1 445 ? 5.749 5.523 -17.231 1.00 91.00 445 MET A N 1
ATOM 3562 C CA . MET A 1 445 ? 5.874 6.841 -16.602 1.00 91.00 445 MET A CA 1
ATOM 3563 C C . MET A 1 445 ? 4.591 7.659 -16.736 1.00 91.00 445 MET A C 1
ATOM 3565 O O . MET A 1 445 ? 4.147 8.225 -15.743 1.00 91.00 445 MET A O 1
ATOM 3569 N N . SER A 1 446 ? 3.967 7.666 -17.916 1.00 88.06 446 SER A N 1
ATOM 3570 C CA . SER A 1 446 ? 2.678 8.333 -18.131 1.00 88.06 446 SER A CA 1
ATOM 3571 C C . SER A 1 446 ? 1.607 7.808 -17.171 1.00 88.06 446 SER A C 1
ATOM 3573 O O . SER A 1 446 ? 0.968 8.581 -16.459 1.00 88.06 446 SER A O 1
ATOM 3575 N N . MET A 1 447 ? 1.486 6.484 -17.069 1.00 85.44 447 MET A N 1
ATOM 3576 C CA . MET A 1 447 ? 0.547 5.838 -16.154 1.00 85.44 447 MET A CA 1
ATOM 3577 C C . MET A 1 447 ? 0.893 6.115 -14.688 1.00 85.44 447 MET A C 1
ATOM 3579 O O . MET A 1 447 ? -0.001 6.271 -13.864 1.00 85.44 447 MET A O 1
ATOM 3583 N N . SER A 1 448 ? 2.186 6.181 -14.340 1.00 85.56 448 SER A N 1
ATOM 3584 C CA . SER A 1 448 ? 2.613 6.440 -12.957 1.00 85.56 448 SER A CA 1
ATOM 3585 C C . SER A 1 448 ? 2.156 7.824 -12.516 1.00 85.56 448 SER A C 1
ATOM 3587 O O . SER A 1 448 ? 1.705 7.995 -11.390 1.00 85.56 448 SER A O 1
ATOM 3589 N N . PHE A 1 449 ? 2.257 8.809 -13.412 1.00 82.81 449 PHE A N 1
ATOM 3590 C CA . PHE A 1 449 ? 1.736 10.146 -13.163 1.00 82.81 449 PHE A CA 1
ATOM 3591 C C . PHE A 1 449 ? 0.213 10.142 -13.030 1.00 82.81 449 PHE A C 1
ATOM 3593 O O . PHE A 1 449 ? -0.281 10.763 -12.102 1.00 82.81 449 PHE A O 1
ATOM 3600 N N . HIS A 1 450 ? -0.507 9.403 -13.877 1.00 80.81 450 HIS A N 1
ATOM 3601 C CA . HIS A 1 450 ? -1.967 9.315 -13.787 1.00 80.81 450 HIS A CA 1
ATOM 3602 C C . HIS A 1 450 ? -2.474 8.630 -12.507 1.00 80.81 450 HIS A C 1
ATOM 3604 O O . HIS A 1 450 ? -3.497 9.017 -11.960 1.00 80.81 450 HIS A O 1
ATOM 3610 N N . LEU A 1 451 ? -1.763 7.617 -12.003 1.00 77.38 451 LEU A N 1
ATOM 3611 C CA . LEU A 1 451 ? -2.140 6.942 -10.757 1.00 77.38 451 LEU A CA 1
ATOM 3612 C C . LEU A 1 451 ? -1.915 7.832 -9.521 1.00 77.38 451 LEU A C 1
ATOM 3614 O O . LEU A 1 451 ? -2.600 7.677 -8.512 1.00 77.38 451 LEU A O 1
ATOM 3618 N N . LEU A 1 452 ? -0.906 8.705 -9.569 1.00 75.12 452 LEU A N 1
ATOM 3619 C CA . LEU A 1 452 ? -0.455 9.495 -8.421 1.00 75.12 452 LEU A CA 1
ATOM 3620 C C . LEU A 1 452 ? -1.079 10.898 -8.341 1.00 75.12 452 LEU A C 1
ATOM 3622 O O . LEU A 1 452 ? -1.044 11.488 -7.260 1.00 75.12 452 LEU A O 1
ATOM 3626 N N . PHE A 1 453 ? -1.603 11.430 -9.450 1.00 59.88 453 PHE A N 1
ATOM 3627 C CA . PHE A 1 453 ? -2.160 12.782 -9.579 1.00 59.88 453 PHE A CA 1
ATOM 3628 C C . PHE A 1 453 ? -3.496 12.744 -10.314 1.00 59.88 453 PHE A C 1
ATOM 3630 O O . PHE A 1 453 ? -4.415 13.459 -9.852 1.00 59.88 453 PHE A O 1
#

Foldseek 3Di:
DEALQPDDPVCPVVVLCQQVCVDPADPPGDAYEYADPDDDPPCRQVVQLCQLVQVDPPGGRDPSCVVVSCRYGVVNVVVVVVVVVVCVVVVVVVVVVVVVVVVVVVVPDQDQDPDNPVLVVQLVVLLVVLLVCLVVDPVLVVVLVVLLVLLLVLLVLLQADEALFDPVLPDDPPPDDDDDDDDDDDDDDDDDDDDDDDDDDDDDDDDDDDDDDDDDDDDDDDDDDDDPDPPPDPDPDDDSLSPVSSCNNPNLHYLVVLVVLQVVPDDPPDDPLDGDVVSLWVLLLSSLVSCPVSVVSSLVVNLVSSLVSSLVSLCVSCVSVCVDPVSVVVNVVVVVVSVVVSVVVNVVVVVVSCVPSVTDDDDCVPQLVVQLVVLLVVLVLVNLVSLCCSVVVDDVPDDDDDPVPDDPVRVVVSVVSSVVCVVVSPDDPSSSSSSSSSSSSSSSVVVSVVVSD

Radius of gyration: 50.46 Å; chains: 1; bounding box: 98×87×137 Å

InterPro domains:
  IPR027417 P-loop containing nucleoside triphosphate hydrolase [G3DSA:3.40.50.300] (1-143)

Organism: NCBI:txid292717